Protein AF-A0A2V5S6I4-F1 (afdb_monomer_lite)

Sequence (441 aa):
MERWIVMGMSIIIAPHLPMKRIGSILFIGFFFLATTQFGAQQDDPSEIFLKAYMTAQQGEKFEHENQFKTALAKYRSAGNLIEELRKSHPDWQPAIVDYRGRKISEGILRIQDKISTQSDLASGASRSPEAVPAPSQGGGQSEAGVEPPRASETTPRASGESIKATTKKLRDNLDQLQAALEKSQSDLETARKEKELVNTRLQQSNSKLEKAQSEVEKSKKAEHEVSNRLAQAQESLKALQSSRDSSTKEQEQLRAEVARLKDAVAAADEARLTAEKQKDETNAKFAEANKQIATLAQERDQARDQLKGMKETEQRVQALLAESSDLKQKLASAEESVRKLSEDKPKNTEEFANAKQQVAQLQQQLIETQKQNQYFEARVAELSVQLDDTSAQVQSAKLTGANAEETTRLAKENELLRNIVVRERKEEARRYQAKNLMLAE

Foldseek 3Di:
DDDDDDDDDDDDDDDDDDDDDDDDDDDDDDDDDDDDDDDDPDDDLVVLLVQLVVLQVVLVVCVVVVVLVSSLVSLVVSLVSLVVSCVVPVPPPVVVSVVSNVVSVVSNVVSVVSVVVVVVVVVVVPPDDDDDDDDDDDDDDDDDDDDDDDDDDDDPPDDVVNVVVVVVVLVVVVVVLVVVLVVLVVVLVVLVVVLVVLVVVLVVLVVLLVVLVVQLVVLVVVLVVLVVVLVVLVVVLVVVVVPPPPPPVVNVVSVVVNVVSVVVNVVSVVSNVVSVVSNVVSVVVNVVSVVVSVVSVVVSVVSVVVNVVSVVVVVVSVVVVVVVVVVVVVVVVVVVVVVVVVVCVVVVVVVVVVVVVVVVVVVVVVVVVVVVVVVVVVVVVVVVVVVVVVVVVVVPPQPDDPDDVVSVVVVVVVVVVVVVVVVVVVVVVVVVVVVVVVVVD

pLDDT: mean 74.67, std 19.43, range [26.67, 96.56]

Secondary structure (DSSP, 8-state):
--------------------------------------------HHHHHHHHHHHHHHHHHHHHTT-HHHHHHHHHHHHHHHHHHHHH-TTS-HHHHHHHHHHHHHHHHHHHHHHHHHHHHHHHTT---------------------------------HHHHHHHHHHHHHHHHHHHHHHHHHHHHHHHHHHHHHHHHHHHHHHHHHHHHHHHHHHHHHHHHHHHHHHHHHHHHHHHHHHHSTTS-HHHHHHHHHHHHHHHHHHHHHHHHHHHHHHHHHHHHHHHHHHHHHHHHHHHHHHHHHHHHHHHHHHHHHHHHHHHHHHHHHHHHHHHHHHHHHHHHHHHHHHHHHHHHHHHHHHHHHHHHHHHHHHHHHHHHHHHHHHHHHHHHHHHHH-----SSHHHHHHHHHHHHHHHHHHHHHHHHHHHHHHHHHHTT--

Structure (mmCIF, N/CA/C/O backbone):
data_AF-A0A2V5S6I4-F1
#
_entry.id   AF-A0A2V5S6I4-F1
#
loop_
_atom_site.group_PDB
_atom_site.id
_atom_site.type_symbol
_atom_site.label_atom_id
_atom_site.label_alt_id
_atom_site.label_comp_id
_atom_site.label_asym_id
_atom_site.label_entity_id
_atom_site.label_seq_id
_atom_site.pdbx_PDB_ins_code
_atom_site.Cartn_x
_atom_site.Cartn_y
_atom_site.Cartn_z
_atom_site.occupancy
_atom_site.B_iso_or_equiv
_atom_site.auth_seq_id
_atom_site.auth_comp_id
_atom_site.auth_asym_id
_atom_site.auth_atom_id
_atom_site.pdbx_PDB_model_num
ATOM 1 N N . MET A 1 1 ? -9.635 27.274 -74.029 1.00 41.22 1 MET A N 1
ATOM 2 C CA . MET A 1 1 ? -10.411 26.025 -73.878 1.00 41.22 1 MET A CA 1
ATOM 3 C C . MET A 1 1 ? -10.716 25.890 -72.390 1.00 41.22 1 MET A C 1
ATOM 5 O O . MET A 1 1 ? -9.875 25.397 -71.661 1.00 41.22 1 MET A O 1
ATOM 9 N N . GLU A 1 2 ? -11.633 26.663 -71.811 1.00 36.28 2 GLU A N 1
ATOM 10 C CA . GLU A 1 2 ? -13.108 26.581 -71.868 1.00 36.28 2 GLU A CA 1
ATOM 11 C C . GLU A 1 2 ? -13.721 25.225 -71.489 1.00 36.28 2 GLU A C 1
ATOM 13 O O . GLU A 1 2 ? -13.263 24.187 -71.960 1.00 36.28 2 GLU A O 1
ATOM 18 N N . ARG A 1 3 ? -14.838 25.335 -70.739 1.00 35.06 3 ARG A N 1
ATOM 19 C CA . ARG A 1 3 ? -15.748 24.323 -70.154 1.00 35.06 3 ARG A CA 1
ATOM 20 C C . ARG A 1 3 ? -15.321 23.844 -68.758 1.00 35.06 3 ARG A C 1
ATOM 22 O O . ARG A 1 3 ? -14.440 23.011 -68.643 1.00 35.06 3 ARG A O 1
ATOM 29 N N . TRP A 1 4 ? -15.785 24.412 -67.633 1.00 29.78 4 TRP A N 1
ATOM 30 C CA . TRP A 1 4 ? -17.165 24.676 -67.161 1.00 29.78 4 TRP A CA 1
ATOM 31 C C . TRP A 1 4 ? -18.094 23.470 -67.332 1.00 29.78 4 TRP A C 1
ATOM 33 O O . TRP A 1 4 ? -18.481 23.173 -68.455 1.00 29.78 4 TRP A O 1
ATOM 43 N N . ILE A 1 5 ? -18.484 22.846 -66.213 1.00 37.50 5 ILE A N 1
ATOM 44 C CA . ILE A 1 5 ? -19.883 22.722 -65.774 1.00 37.50 5 ILE A CA 1
ATOM 45 C C . ILE A 1 5 ? -19.892 22.765 -64.240 1.00 37.50 5 ILE A C 1
ATOM 47 O O . ILE A 1 5 ? -19.045 22.199 -63.554 1.00 37.50 5 ILE A O 1
ATOM 51 N N . VAL A 1 6 ? -20.851 23.540 -63.766 1.00 34.12 6 VAL A N 1
ATOM 52 C CA . VAL A 1 6 ? -21.122 24.050 -62.429 1.00 34.12 6 VAL A CA 1
ATOM 53 C C . VAL A 1 6 ? -22.522 23.552 -62.037 1.00 34.12 6 VAL A C 1
ATOM 55 O O . VAL A 1 6 ? -23.319 23.242 -62.920 1.00 34.12 6 VAL A O 1
ATOM 58 N N . MET A 1 7 ? -22.814 23.607 -60.729 1.00 34.66 7 MET A N 1
ATOM 59 C CA . MET A 1 7 ? -24.137 23.567 -60.072 1.00 34.66 7 MET A CA 1
ATOM 60 C C . MET A 1 7 ? -24.744 22.171 -59.826 1.00 34.66 7 MET A C 1
ATOM 62 O O . MET A 1 7 ? -24.672 21.288 -60.663 1.00 34.66 7 MET A O 1
ATOM 66 N N . GLY A 1 8 ? -25.346 21.900 -58.662 1.00 33.97 8 GLY A N 1
ATOM 67 C CA . GLY A 1 8 ? -26.221 22.809 -57.916 1.00 33.97 8 GLY A CA 1
ATOM 68 C C . GLY A 1 8 ? -25.975 22.969 -56.411 1.00 33.97 8 GLY A C 1
ATOM 69 O O . GLY A 1 8 ? -25.655 22.033 -55.686 1.00 33.97 8 GLY A O 1
ATOM 70 N N . MET A 1 9 ? -26.183 24.220 -55.995 1.00 32.38 9 MET A N 1
ATOM 71 C CA . MET A 1 9 ? -26.354 24.749 -54.641 1.00 32.38 9 MET A CA 1
ATOM 72 C C . MET A 1 9 ? -27.680 24.312 -54.003 1.00 32.38 9 MET A C 1
ATOM 74 O O . MET A 1 9 ? -28.685 24.194 -54.700 1.00 32.38 9 MET A O 1
ATOM 78 N N . SER A 1 10 ? -27.712 24.263 -52.668 1.00 31.44 10 SER A N 1
ATOM 79 C CA . SER A 1 10 ? -28.612 25.067 -51.805 1.00 31.44 10 SER A CA 1
ATOM 80 C C . SER A 1 10 ? -28.170 24.876 -50.341 1.00 31.44 10 SER A C 1
ATOM 82 O O . SER A 1 10 ? -28.176 23.751 -49.861 1.00 31.44 10 SER A O 1
ATOM 84 N N . ILE A 1 11 ? -27.453 25.835 -49.727 1.00 33.09 11 ILE A N 1
ATOM 85 C CA . ILE A 1 11 ? -27.941 26.915 -48.824 1.00 33.09 11 ILE A CA 1
ATOM 86 C C . ILE A 1 11 ? -28.721 26.294 -47.632 1.00 33.09 11 ILE A C 1
ATOM 88 O O . ILE A 1 11 ? -29.662 25.547 -47.860 1.00 33.09 11 ILE A O 1
ATOM 92 N N . ILE A 1 12 ? -28.361 26.509 -46.351 1.00 33.22 12 ILE A N 1
ATOM 93 C CA . ILE A 1 12 ? -28.983 27.525 -45.464 1.00 33.22 12 ILE A CA 1
ATOM 94 C C . ILE A 1 12 ? -28.474 27.351 -43.996 1.00 33.22 12 ILE A C 1
ATOM 96 O O . ILE A 1 12 ? -28.603 26.276 -43.427 1.00 33.22 12 ILE A O 1
ATOM 100 N N . ILE A 1 13 ? -27.972 28.458 -43.410 1.00 32.03 13 ILE A N 1
ATOM 101 C CA . ILE A 1 13 ? -28.053 28.921 -41.993 1.00 32.03 13 ILE A CA 1
ATOM 102 C C . ILE A 1 13 ? -27.207 28.240 -40.885 1.00 32.03 13 ILE A C 1
ATOM 104 O O . ILE A 1 13 ? -27.438 27.107 -40.486 1.00 32.03 13 ILE A O 1
ATOM 108 N N . ALA A 1 14 ? -26.324 29.038 -40.262 1.00 39.69 14 ALA A N 1
ATOM 109 C CA . ALA A 1 14 ? -25.898 28.898 -38.859 1.00 39.69 14 ALA A CA 1
ATOM 110 C C . ALA A 1 14 ? -26.873 29.674 -37.949 1.00 39.69 14 ALA A C 1
ATOM 112 O O . ALA A 1 14 ? -27.393 30.700 -38.396 1.00 39.69 14 ALA A O 1
ATOM 113 N N . PRO A 1 15 ? -27.106 29.270 -36.682 1.00 44.16 15 PRO A N 1
ATOM 114 C CA . PRO A 1 15 ? -26.370 29.943 -35.595 1.00 44.16 15 PRO A CA 1
ATOM 115 C C . PRO A 1 15 ? -26.113 29.076 -34.330 1.00 44.16 15 PRO A C 1
ATOM 117 O O . PRO A 1 15 ? -26.504 27.917 -34.265 1.00 44.16 15 PRO A O 1
ATOM 120 N N . HIS A 1 16 ? -25.507 29.713 -33.316 1.00 33.91 16 HIS A N 1
ATOM 121 C CA . HIS A 1 16 ? -25.653 29.600 -31.842 1.00 33.91 16 HIS A CA 1
ATOM 122 C C . HIS A 1 16 ? -25.269 28.334 -31.015 1.00 33.91 16 HIS A C 1
ATOM 124 O O . HIS A 1 16 ? -25.909 27.292 -31.062 1.00 33.91 16 HIS A O 1
ATOM 130 N N . LEU A 1 17 ? -24.263 28.538 -30.136 1.00 38.94 17 LEU A N 1
ATOM 131 C CA . LEU A 1 17 ? -23.974 27.907 -28.817 1.00 38.94 17 LEU A CA 1
ATOM 132 C C . LEU A 1 17 ? -25.246 27.745 -27.928 1.00 38.94 17 LEU A C 1
ATOM 134 O O . LEU A 1 17 ? -26.154 28.543 -28.163 1.00 38.94 17 LEU A O 1
ATOM 138 N N . PRO A 1 18 ? -25.324 26.910 -26.836 1.00 43.28 18 PRO A N 1
ATOM 139 C CA . PRO A 1 18 ? -24.311 26.815 -25.751 1.00 43.28 18 PRO A CA 1
ATOM 140 C C . PRO A 1 18 ? -24.271 25.548 -24.810 1.00 43.28 18 PRO A C 1
ATOM 142 O O . PRO A 1 18 ? -25.176 24.733 -24.758 1.00 43.28 18 PRO A O 1
ATOM 145 N N . MET A 1 19 ? -23.230 25.502 -23.957 1.00 30.72 19 MET A N 1
ATOM 146 C CA . MET A 1 19 ? -23.178 25.142 -22.509 1.00 30.72 19 MET A CA 1
ATOM 147 C C . MET A 1 19 ? -23.593 23.782 -21.870 1.00 30.72 19 MET A C 1
ATOM 149 O O . MET A 1 19 ? -24.697 23.289 -22.037 1.00 30.72 19 MET A O 1
ATOM 153 N N . LYS A 1 20 ? -22.757 23.451 -20.852 1.00 33.50 20 LYS A N 1
ATOM 154 C CA . LYS A 1 20 ? -22.982 22.785 -19.531 1.00 33.50 20 LYS A CA 1
ATOM 155 C C . LYS A 1 20 ? -22.903 21.248 -19.495 1.00 33.50 20 LYS A C 1
ATOM 157 O O . LYS A 1 20 ? -23.652 20.567 -20.167 1.00 33.50 20 LYS A O 1
ATOM 162 N N . ARG A 1 21 ? -21.878 20.657 -18.853 1.00 37.47 21 ARG A N 1
ATOM 163 C CA . ARG A 1 21 ? -21.617 20.461 -17.396 1.00 37.47 21 ARG A CA 1
ATOM 164 C C . ARG A 1 21 ? -22.635 19.536 -16.701 1.00 37.47 21 ARG A C 1
ATOM 166 O O . ARG A 1 21 ? -23.821 19.824 -16.747 1.00 37.47 21 ARG A O 1
ATOM 173 N N . ILE A 1 22 ? -22.081 18.605 -15.899 1.00 40.28 22 ILE A N 1
ATOM 174 C CA . ILE A 1 22 ? -22.710 17.699 -14.902 1.00 40.28 22 ILE A CA 1
ATOM 175 C C . ILE A 1 22 ? -23.238 16.402 -15.555 1.00 40.28 22 ILE A C 1
ATOM 177 O O . ILE A 1 22 ? -23.857 16.468 -16.600 1.00 40.28 22 ILE A O 1
ATOM 181 N N . GLY A 1 23 ? -23.014 15.186 -15.056 1.00 32.66 23 GLY A N 1
ATOM 182 C CA . GLY A 1 23 ? -22.509 14.737 -13.766 1.00 32.66 23 GLY A CA 1
ATOM 183 C C . GLY A 1 23 ? -22.344 13.211 -13.736 1.00 32.66 23 GLY A C 1
ATOM 184 O O . GLY A 1 23 ? -22.503 12.520 -14.734 1.00 32.66 23 GLY A O 1
ATOM 185 N N . SER A 1 24 ? -21.959 12.744 -12.557 1.00 36.97 24 SER A N 1
ATOM 186 C CA . SER A 1 24 ? -21.521 11.401 -12.186 1.00 36.97 24 SER A CA 1
ATOM 187 C C . SER A 1 24 ? -22.667 10.369 -12.036 1.00 36.97 24 SER A C 1
ATOM 189 O O . SER A 1 24 ? -23.828 10.753 -11.927 1.00 36.97 24 SER A O 1
ATOM 191 N N . ILE A 1 25 ? -22.261 9.101 -11.843 1.00 44.16 25 ILE A N 1
ATOM 192 C CA . ILE A 1 25 ? -22.935 7.938 -11.204 1.00 44.16 25 ILE A CA 1
ATOM 193 C C . ILE A 1 25 ? -23.950 7.097 -12.028 1.00 44.16 25 ILE A C 1
ATOM 195 O O . ILE A 1 25 ? -25.022 7.582 -12.360 1.00 44.16 25 ILE A O 1
ATOM 199 N N . LEU A 1 26 ? -23.659 5.796 -12.250 1.00 36.72 26 LEU A N 1
ATOM 200 C CA . LEU A 1 26 ? -24.331 4.622 -11.622 1.00 36.72 26 LEU A CA 1
ATOM 201 C C . LEU A 1 26 ? -24.048 3.279 -12.336 1.00 36.72 26 LEU A C 1
ATOM 203 O O . LEU A 1 26 ? -24.306 3.105 -13.521 1.00 36.72 26 LEU A O 1
ATOM 207 N N . PHE A 1 27 ? -23.567 2.314 -11.542 1.00 41.34 27 PHE A N 1
ATOM 208 C CA . PHE A 1 27 ? -23.718 0.865 -11.729 1.00 41.34 27 PHE A CA 1
ATOM 209 C C . PHE A 1 27 ? -25.210 0.491 -11.837 1.00 41.34 27 PHE A C 1
ATOM 211 O O . PHE A 1 27 ? -25.986 1.022 -11.051 1.00 41.34 27 PHE A O 1
ATOM 218 N N . ILE A 1 28 ? -25.572 -0.457 -12.714 1.00 41.94 28 ILE A N 1
ATOM 219 C CA . ILE A 1 28 ? -26.516 -1.587 -12.506 1.00 41.94 28 ILE A CA 1
ATOM 220 C C . ILE A 1 28 ? -26.599 -2.396 -13.817 1.00 41.94 28 ILE A C 1
ATOM 222 O O . ILE A 1 28 ? -26.646 -1.832 -14.907 1.00 41.94 28 ILE A O 1
ATOM 226 N N . GLY A 1 29 ? -26.533 -3.725 -13.690 1.00 35.72 29 GLY A N 1
ATOM 227 C CA . GLY A 1 29 ? -26.306 -4.670 -14.782 1.00 35.72 29 GLY A CA 1
ATOM 228 C C . GLY A 1 29 ? -27.531 -5.113 -15.583 1.00 35.72 29 GLY A C 1
ATOM 229 O O . GLY A 1 29 ? -28.665 -4.719 -15.323 1.00 35.72 29 GLY A O 1
ATOM 230 N N . PHE A 1 30 ? -27.266 -5.997 -16.547 1.00 39.38 30 PHE A N 1
ATOM 231 C CA . PHE A 1 30 ? -28.283 -6.727 -17.292 1.00 39.38 30 PHE A CA 1
ATOM 232 C C . PHE A 1 30 ? -27.962 -8.227 -17.287 1.00 39.38 30 PHE A C 1
ATOM 234 O O . PHE A 1 30 ? -26.938 -8.668 -17.802 1.00 39.38 30 PHE A O 1
ATOM 241 N N . PHE A 1 31 ? -28.854 -8.983 -16.651 1.00 39.22 31 PHE A N 1
ATOM 242 C CA . PHE A 1 31 ? -28.984 -10.436 -16.701 1.00 39.22 31 PHE A CA 1
ATOM 243 C C . PHE A 1 31 ? -29.636 -10.818 -18.042 1.00 39.22 31 PHE A C 1
ATOM 245 O O . PHE A 1 31 ? -30.682 -10.265 -18.373 1.00 39.22 31 PHE A O 1
ATOM 252 N N . PHE A 1 32 ? -29.105 -11.804 -18.768 1.00 41.53 32 PHE A N 1
ATOM 253 C CA . PHE A 1 32 ? -29.897 -12.584 -19.728 1.00 41.53 32 PHE A CA 1
ATOM 254 C C . PHE A 1 32 ? -29.720 -14.075 -19.431 1.00 41.53 32 PHE A C 1
ATOM 256 O O . PHE A 1 32 ? -28.608 -14.565 -19.247 1.00 41.53 32 PHE A O 1
ATOM 263 N N . LEU A 1 33 ? -30.857 -14.760 -19.335 1.00 41.50 33 LEU A N 1
ATOM 264 C CA . LEU A 1 33 ? -31.034 -16.147 -18.926 1.00 41.50 33 LEU A CA 1
ATOM 265 C C . LEU A 1 33 ? -31.444 -16.971 -20.158 1.00 41.50 33 LEU A C 1
ATOM 267 O O . LEU A 1 33 ? -32.445 -16.634 -20.784 1.00 41.50 33 LEU A O 1
ATOM 271 N N . ALA A 1 34 ? -30.731 -18.057 -20.468 1.00 39.66 34 ALA A N 1
ATOM 272 C CA . ALA A 1 34 ? -31.278 -19.214 -21.186 1.00 39.66 34 ALA A CA 1
ATOM 273 C C . ALA A 1 34 ? -30.397 -20.454 -20.946 1.00 39.66 34 ALA A C 1
ATOM 275 O O . ALA A 1 34 ? -29.273 -20.554 -21.430 1.00 39.66 34 ALA A O 1
ATOM 276 N N . THR A 1 35 ? -30.917 -21.401 -20.171 1.00 44.16 35 THR A N 1
ATOM 277 C CA . THR A 1 35 ? -30.371 -22.747 -19.959 1.00 44.16 35 THR A CA 1
ATOM 278 C C . THR A 1 35 ? -30.936 -23.716 -20.998 1.00 44.16 35 THR A C 1
ATOM 280 O O . THR A 1 35 ? -32.156 -23.789 -21.087 1.00 44.16 35 THR A O 1
ATOM 283 N N . THR A 1 36 ? -30.079 -24.474 -21.703 1.00 38.06 36 THR A N 1
ATOM 284 C CA . THR A 1 36 ? -30.067 -25.962 -21.800 1.00 38.06 36 THR A CA 1
ATOM 285 C C . THR A 1 36 ? -29.145 -26.450 -22.929 1.00 38.06 36 THR A C 1
ATOM 287 O O . THR A 1 36 ? -29.468 -26.256 -24.092 1.00 38.06 36 THR A O 1
ATOM 290 N N . GLN A 1 37 ? -28.040 -27.124 -22.574 1.00 38.28 37 GLN A N 1
ATOM 291 C CA . GLN A 1 37 ? -27.605 -28.467 -23.025 1.00 38.28 37 GLN A CA 1
ATOM 292 C C . GLN A 1 37 ? -26.085 -28.641 -22.870 1.00 38.28 37 GLN A C 1
ATOM 294 O O . GLN A 1 37 ? -25.282 -27.904 -23.430 1.00 38.28 37 GLN A O 1
ATOM 299 N N . PHE A 1 38 ? -25.713 -29.645 -22.074 1.00 38.47 38 PHE A N 1
ATOM 300 C CA . PHE A 1 38 ? -24.358 -30.173 -21.935 1.00 38.47 38 PHE A CA 1
ATOM 301 C C . PHE A 1 38 ? -23.824 -30.666 -23.286 1.00 38.47 38 PHE A C 1
ATOM 303 O O . PHE A 1 38 ? -24.517 -31.417 -23.971 1.00 38.47 38 PHE A O 1
ATOM 310 N N . GLY A 1 39 ? -22.568 -30.331 -23.600 1.00 31.59 39 GLY A N 1
ATOM 311 C CA . GLY A 1 39 ? -21.798 -31.027 -24.635 1.00 31.59 39 GLY A CA 1
ATOM 312 C C . GLY A 1 39 ? -20.946 -30.154 -25.552 1.00 31.59 39 GLY A C 1
ATOM 313 O O . GLY A 1 39 ? -21.133 -30.222 -26.757 1.00 31.59 39 GLY A O 1
ATOM 314 N N . ALA A 1 40 ? -20.026 -29.364 -24.995 1.00 35.06 40 ALA A N 1
ATOM 315 C CA . ALA A 1 40 ? -18.691 -29.057 -25.533 1.00 35.06 40 ALA A CA 1
ATOM 316 C C . ALA A 1 40 ? -18.117 -27.920 -24.683 1.00 35.06 40 ALA A C 1
ATOM 318 O O . ALA A 1 40 ? -18.615 -26.799 -24.720 1.00 35.06 40 ALA A O 1
ATOM 319 N N . GLN A 1 41 ? -17.096 -28.213 -23.881 1.00 42.62 41 GLN A N 1
ATOM 320 C CA . GLN A 1 41 ? -16.309 -27.196 -23.194 1.00 42.62 41 GLN A CA 1
ATOM 321 C C . GLN A 1 41 ? -15.489 -26.464 -24.264 1.00 42.62 41 GLN A C 1
ATOM 323 O O . GLN A 1 41 ? -14.366 -26.852 -24.560 1.00 42.62 41 GLN A O 1
ATOM 328 N N . GLN A 1 42 ? -16.115 -25.501 -24.943 1.00 42.44 42 GLN A N 1
ATOM 329 C CA . GLN A 1 42 ? -15.426 -24.577 -25.831 1.00 42.44 42 GLN A CA 1
ATOM 330 C C . GLN A 1 42 ? -14.923 -23.417 -24.986 1.00 42.44 42 GLN A C 1
ATOM 332 O O . GLN A 1 42 ? -15.702 -22.618 -24.472 1.00 42.44 42 GLN A O 1
ATOM 337 N N . ASP A 1 43 ? -13.606 -23.430 -24.829 1.00 63.22 43 ASP A N 1
ATOM 338 C CA . ASP A 1 43 ? -12.749 -22.435 -24.215 1.00 63.22 43 ASP A CA 1
ATOM 339 C C . ASP A 1 43 ? -13.228 -20.998 -24.434 1.00 63.22 43 ASP A C 1
ATOM 341 O O . ASP A 1 43 ? -13.042 -20.418 -25.505 1.00 63.22 43 ASP A O 1
ATOM 345 N N . ASP A 1 44 ? -13.811 -20.395 -23.397 1.00 82.56 44 ASP A N 1
ATOM 346 C CA . ASP A 1 44 ? -13.883 -18.942 -23.338 1.00 82.56 44 ASP A CA 1
ATOM 347 C C . ASP A 1 44 ? -12.440 -18.422 -23.183 1.00 82.56 44 ASP A C 1
ATOM 349 O O . ASP A 1 44 ? -11.773 -18.751 -22.190 1.00 82.56 44 ASP A O 1
ATOM 353 N N . PRO A 1 45 ? -11.927 -17.603 -24.121 1.00 86.50 45 PRO A N 1
ATOM 354 C CA . PRO A 1 45 ? -10.589 -17.033 -24.009 1.00 86.50 45 PRO A CA 1
ATOM 355 C C . PRO A 1 45 ? -10.371 -16.283 -22.684 1.00 86.50 45 PRO A C 1
ATOM 357 O O . PRO A 1 45 ? -9.258 -16.261 -22.147 1.00 86.50 45 PRO A O 1
ATOM 360 N N . SER A 1 46 ? -11.442 -15.726 -22.111 1.00 83.62 46 SER A N 1
ATOM 361 C CA . SER A 1 46 ? -11.417 -15.053 -20.810 1.00 83.62 46 SER A CA 1
ATOM 362 C C . SER A 1 46 ? -11.149 -16.024 -19.655 1.00 83.62 46 SER A C 1
ATOM 364 O O . SER A 1 46 ? -10.405 -15.688 -18.728 1.00 83.62 46 SER A O 1
ATOM 366 N N . GLU A 1 47 ? -11.691 -17.243 -19.715 1.00 87.44 47 GLU A N 1
ATOM 367 C CA . GLU A 1 47 ? -11.446 -18.295 -18.724 1.00 87.44 47 GLU A CA 1
ATOM 368 C C . GLU A 1 47 ? -10.024 -18.857 -18.828 1.00 87.44 47 GLU A C 1
ATOM 370 O O . GLU A 1 47 ? -9.359 -19.022 -17.797 1.00 87.44 47 GLU A O 1
ATOM 375 N N . ILE A 1 48 ? -9.515 -19.082 -20.050 1.00 89.50 48 ILE A N 1
ATOM 376 C CA . ILE A 1 48 ? -8.113 -19.488 -20.258 1.00 89.50 48 ILE A CA 1
ATOM 377 C C . ILE A 1 48 ? -7.181 -18.425 -19.672 1.00 89.50 48 ILE A C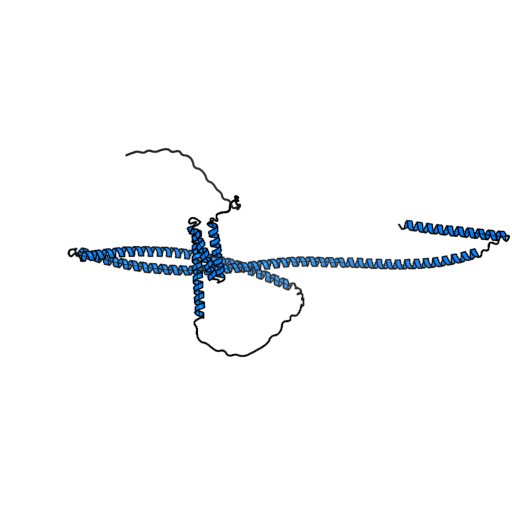 1
ATOM 379 O O . ILE A 1 48 ? -6.260 -18.750 -18.913 1.00 89.50 48 ILE A O 1
ATOM 383 N N . PHE A 1 49 ? -7.437 -17.149 -19.973 1.00 92.25 49 PHE A N 1
ATOM 384 C CA . PHE A 1 49 ? -6.641 -16.050 -19.442 1.00 92.25 49 PHE A CA 1
ATOM 385 C C . PHE A 1 49 ? -6.684 -15.992 -17.914 1.00 92.25 49 PHE A C 1
ATOM 387 O O . PHE A 1 49 ? -5.637 -15.877 -17.271 1.00 92.25 49 PHE A O 1
ATOM 394 N N . LEU A 1 50 ? -7.870 -16.109 -17.310 1.00 91.62 50 LEU A N 1
ATOM 395 C CA . LEU A 1 50 ? -8.021 -16.096 -15.856 1.00 91.62 50 LEU A CA 1
ATOM 396 C C . LEU A 1 50 ? -7.268 -17.263 -15.206 1.00 91.62 50 LEU A C 1
ATOM 398 O O . LEU A 1 50 ? -6.562 -17.076 -14.210 1.00 91.62 50 LEU A O 1
ATOM 402 N N . LYS A 1 51 ? -7.359 -18.461 -15.790 1.00 92.06 51 LYS A N 1
ATOM 403 C CA . LYS A 1 51 ? -6.626 -19.644 -15.330 1.00 92.06 51 LYS A CA 1
ATOM 404 C C . LYS A 1 51 ? -5.117 -19.439 -15.442 1.00 92.06 51 LYS A C 1
ATOM 406 O O . LYS A 1 51 ? -4.389 -19.760 -14.498 1.00 92.06 51 LYS A O 1
ATOM 411 N N . ALA A 1 52 ? -4.644 -18.861 -16.546 1.00 91.12 52 ALA A N 1
ATOM 412 C CA . ALA A 1 52 ? -3.239 -18.515 -16.731 1.00 91.12 52 ALA A CA 1
ATOM 413 C C . ALA A 1 52 ? -2.771 -17.497 -15.683 1.00 91.12 52 ALA A C 1
ATOM 415 O O . ALA A 1 52 ? -1.729 -17.678 -15.051 1.00 91.12 52 ALA A O 1
ATOM 416 N N . TYR A 1 53 ? -3.579 -16.464 -15.437 1.00 91.75 53 TYR A N 1
ATOM 417 C CA . TYR A 1 53 ? -3.312 -15.432 -14.445 1.00 91.75 53 TYR A CA 1
ATOM 418 C C . TYR A 1 53 ? -3.204 -16.012 -13.031 1.00 91.75 53 TYR A C 1
ATOM 420 O O . TYR A 1 53 ? -2.194 -15.792 -12.361 1.00 91.75 53 TYR A O 1
ATOM 428 N N . MET A 1 54 ? -4.191 -16.800 -12.596 1.00 93.56 54 MET A N 1
ATOM 429 C CA . MET A 1 54 ? -4.192 -17.432 -11.272 1.00 93.56 54 MET A CA 1
ATOM 430 C C . MET A 1 54 ? -3.038 -18.421 -11.111 1.00 93.56 54 MET A C 1
ATOM 432 O O . MET A 1 54 ? -2.417 -18.496 -10.050 1.00 93.56 54 MET A O 1
ATOM 436 N N . THR A 1 55 ? -2.702 -19.152 -12.173 1.00 90.00 55 THR A N 1
ATOM 437 C CA . THR A 1 55 ? -1.573 -20.088 -12.163 1.00 90.00 55 THR A CA 1
ATOM 438 C C . THR A 1 55 ? -0.235 -19.352 -12.054 1.00 90.00 55 THR A C 1
ATOM 440 O O . THR A 1 55 ? 0.633 -19.781 -11.294 1.00 90.00 55 THR A O 1
ATOM 443 N N . ALA A 1 56 ? -0.085 -18.200 -12.717 1.00 91.25 56 ALA A N 1
ATOM 444 C CA . ALA A 1 56 ? 1.081 -17.332 -12.553 1.00 91.25 56 ALA A CA 1
ATOM 445 C C . ALA A 1 56 ? 1.174 -16.759 -11.128 1.00 91.25 56 ALA A C 1
ATOM 447 O O . ALA A 1 56 ? 2.247 -16.775 -10.534 1.00 91.25 56 ALA A O 1
ATOM 448 N N . GLN A 1 57 ? 0.047 -16.335 -10.543 1.00 95.25 57 GLN A N 1
ATOM 449 C CA . GLN A 1 57 ? -0.007 -15.847 -9.157 1.00 95.25 57 GLN A CA 1
ATOM 450 C C . GLN A 1 57 ? 0.366 -16.929 -8.134 1.00 95.25 57 GLN A C 1
ATOM 452 O O . GLN A 1 57 ? 1.060 -16.649 -7.159 1.00 95.25 57 GLN A O 1
ATOM 457 N N . GLN A 1 58 ? -0.026 -18.186 -8.364 1.00 93.00 58 GLN A N 1
ATOM 458 C CA . GLN A 1 58 ? 0.462 -19.305 -7.550 1.00 93.00 58 GLN A CA 1
ATOM 459 C C . GLN A 1 58 ? 1.981 -19.478 -7.685 1.00 93.00 58 GLN A C 1
ATOM 461 O O . GLN A 1 58 ? 2.645 -19.749 -6.690 1.00 93.00 58 GLN A O 1
ATOM 466 N N . GLY A 1 59 ? 2.533 -19.306 -8.892 1.00 92.00 59 GLY A N 1
ATOM 467 C CA . GLY A 1 59 ? 3.980 -19.313 -9.123 1.00 92.00 59 GLY A CA 1
ATOM 468 C C . GLY A 1 59 ? 4.712 -18.242 -8.314 1.00 92.00 59 GLY A C 1
ATOM 469 O O . GLY A 1 59 ? 5.668 -18.569 -7.615 1.00 92.00 59 GLY A O 1
ATOM 470 N N . GLU A 1 60 ? 4.207 -17.005 -8.329 1.00 92.25 60 GLU A N 1
ATOM 471 C CA . GLU A 1 60 ? 4.714 -15.894 -7.506 1.00 92.25 60 GLU A CA 1
ATOM 472 C C . GLU A 1 60 ? 4.649 -16.227 -6.006 1.00 92.25 60 GLU A C 1
ATOM 474 O O . GLU A 1 60 ? 5.610 -16.012 -5.271 1.00 92.25 60 GLU A O 1
ATOM 479 N N . LYS A 1 61 ? 3.555 -16.837 -5.534 1.00 95.00 61 LYS A N 1
ATOM 480 C CA . LYS A 1 61 ? 3.443 -17.267 -4.132 1.00 95.00 61 LYS A CA 1
ATOM 481 C C . LYS A 1 61 ? 4.527 -18.285 -3.750 1.00 95.00 61 LYS A C 1
ATOM 483 O O . LYS A 1 61 ? 5.208 -18.105 -2.744 1.00 95.00 61 LYS A O 1
ATOM 488 N N . PHE A 1 62 ? 4.724 -19.324 -4.562 1.00 92.19 62 PHE A N 1
ATOM 489 C CA . PHE A 1 62 ? 5.757 -20.336 -4.302 1.00 92.19 62 PHE A CA 1
ATOM 490 C C . PHE A 1 62 ? 7.183 -19.781 -4.436 1.00 92.19 62 PHE A C 1
ATOM 492 O O . PHE A 1 62 ? 8.098 -20.287 -3.786 1.00 92.19 62 PHE A O 1
ATOM 499 N N . GLU A 1 63 ? 7.383 -18.735 -5.244 1.00 91.81 63 GLU A N 1
ATOM 500 C CA . GLU A 1 63 ? 8.642 -17.985 -5.305 1.00 91.81 63 GLU A CA 1
ATOM 501 C C . GLU A 1 63 ? 8.962 -17.324 -3.960 1.00 91.81 63 GLU A C 1
ATOM 503 O O . GLU A 1 63 ? 10.086 -17.452 -3.475 1.00 91.81 63 GLU A O 1
ATOM 508 N N . HIS A 1 64 ? 7.975 -16.676 -3.332 1.00 92.38 64 HIS A N 1
ATOM 509 C CA . HIS A 1 64 ? 8.127 -16.061 -2.008 1.00 92.38 64 HIS A CA 1
ATOM 510 C C . HIS A 1 64 ? 8.366 -17.086 -0.891 1.00 92.38 64 HIS A C 1
ATOM 512 O O . HIS A 1 64 ? 9.080 -16.800 0.067 1.00 92.38 64 HIS A O 1
ATOM 518 N N . GLU A 1 65 ? 7.825 -18.295 -1.033 1.00 92.31 65 GLU A N 1
ATOM 519 C CA . GLU A 1 65 ? 8.039 -19.412 -0.104 1.00 92.31 65 GLU A CA 1
ATOM 520 C C . GLU A 1 65 ? 9.383 -20.148 -0.334 1.00 92.31 65 GLU A C 1
ATOM 522 O O . GLU A 1 65 ? 9.637 -21.178 0.288 1.00 92.31 65 GLU A O 1
ATOM 527 N N . ASN A 1 66 ? 10.259 -19.643 -1.217 1.00 91.12 66 ASN A N 1
ATOM 528 C CA . ASN A 1 66 ? 11.529 -20.264 -1.637 1.00 91.12 66 ASN A CA 1
ATOM 529 C C . ASN A 1 66 ? 11.379 -21.670 -2.259 1.00 91.12 66 ASN A C 1
ATOM 531 O O . ASN A 1 66 ? 12.345 -22.427 -2.380 1.00 91.12 66 ASN A O 1
ATOM 535 N N . GLN A 1 67 ? 10.177 -22.028 -2.715 1.00 93.38 67 GLN A N 1
ATOM 536 C CA . GLN A 1 67 ? 9.895 -23.293 -3.391 1.00 93.38 67 GLN A CA 1
ATOM 537 C C . GLN A 1 67 ? 10.100 -23.153 -4.905 1.00 93.38 67 GLN A C 1
ATOM 539 O O . GLN A 1 67 ? 9.179 -23.333 -5.707 1.00 93.38 67 GLN A O 1
ATOM 544 N N . PHE A 1 68 ? 11.328 -22.836 -5.321 1.00 93.62 68 PHE A N 1
ATOM 545 C CA . PHE A 1 68 ? 11.613 -22.421 -6.699 1.00 93.62 68 PHE A CA 1
ATOM 546 C C . PHE A 1 68 ? 11.268 -23.477 -7.762 1.00 93.62 68 PHE A C 1
ATOM 548 O O . PHE A 1 68 ? 10.793 -23.129 -8.840 1.00 93.62 68 PHE A O 1
ATOM 555 N N . LYS A 1 69 ? 11.416 -24.776 -7.466 1.00 93.44 69 LYS A N 1
ATOM 556 C CA . LYS A 1 69 ? 11.012 -25.854 -8.394 1.00 93.44 69 LYS A CA 1
ATOM 557 C C . LYS A 1 69 ? 9.498 -25.862 -8.643 1.00 93.44 69 LYS A C 1
ATOM 559 O O . LYS A 1 69 ? 9.061 -25.986 -9.787 1.00 93.44 69 LYS A O 1
ATOM 564 N N . THR A 1 70 ? 8.706 -25.686 -7.586 1.00 92.38 70 THR A N 1
ATOM 565 C CA . THR A 1 70 ? 7.239 -25.608 -7.657 1.00 92.38 70 THR A CA 1
ATOM 566 C C . THR A 1 70 ? 6.798 -24.326 -8.363 1.00 92.38 70 THR A C 1
ATOM 568 O O . THR A 1 70 ? 5.941 -24.375 -9.246 1.00 92.38 70 THR A O 1
ATOM 571 N N . ALA A 1 71 ? 7.437 -23.196 -8.044 1.00 94.38 71 ALA A N 1
ATOM 572 C CA . ALA A 1 71 ? 7.205 -21.916 -8.711 1.00 94.38 71 ALA A CA 1
ATOM 573 C C . ALA A 1 71 ? 7.454 -22.012 -10.224 1.00 94.38 71 ALA A C 1
ATOM 575 O O . ALA A 1 71 ? 6.607 -21.606 -11.021 1.00 94.38 71 ALA A O 1
ATOM 576 N N . LEU A 1 72 ? 8.566 -22.634 -10.634 1.00 95.25 72 LEU A N 1
ATOM 577 C CA . LEU A 1 72 ? 8.911 -22.833 -12.043 1.00 95.25 72 LEU A CA 1
ATOM 578 C C . LEU A 1 72 ? 7.849 -23.648 -12.788 1.00 95.25 72 LEU A C 1
ATOM 580 O O . LEU A 1 72 ? 7.472 -23.296 -13.905 1.00 95.25 72 LEU A O 1
ATOM 584 N N . ALA A 1 73 ? 7.351 -24.727 -12.175 1.00 96.12 73 ALA A N 1
ATOM 585 C CA . ALA A 1 73 ? 6.295 -25.547 -12.763 1.00 96.12 73 ALA A CA 1
ATOM 586 C C . ALA A 1 73 ? 5.003 -24.740 -12.977 1.00 96.12 73 ALA A C 1
ATOM 588 O O . ALA A 1 73 ? 4.380 -24.837 -14.037 1.00 96.12 73 ALA A O 1
ATOM 589 N N . LYS A 1 74 ? 4.634 -23.893 -12.008 1.00 95.81 74 LYS A N 1
ATOM 590 C CA . LYS A 1 74 ? 3.462 -23.013 -12.107 1.00 95.81 74 LYS A CA 1
ATOM 591 C C . LYS A 1 74 ? 3.634 -21.950 -13.189 1.00 95.81 74 LYS A C 1
ATOM 593 O O . LYS A 1 74 ? 2.753 -21.819 -14.033 1.00 95.81 74 LYS A O 1
ATOM 598 N N . TYR A 1 75 ? 4.777 -21.270 -13.259 1.00 95.56 75 TYR A N 1
ATOM 599 C CA . TYR A 1 75 ? 5.023 -20.306 -14.334 1.00 95.56 75 TYR A CA 1
ATOM 600 C C . TYR A 1 75 ? 5.028 -20.957 -15.724 1.00 95.56 75 TYR A C 1
ATOM 602 O O . TYR A 1 75 ? 4.426 -20.414 -16.646 1.00 95.56 75 TYR A O 1
ATOM 610 N N . ARG A 1 76 ? 5.621 -22.149 -15.887 1.00 96.56 76 ARG A N 1
ATOM 611 C CA . ARG A 1 76 ? 5.564 -22.892 -17.161 1.00 96.56 76 ARG A CA 1
ATOM 612 C C . ARG A 1 76 ? 4.133 -23.256 -17.550 1.00 96.56 76 ARG A C 1
ATOM 614 O O . ARG A 1 76 ? 3.748 -23.064 -18.698 1.00 96.56 76 ARG A O 1
ATOM 621 N N . SER A 1 77 ? 3.329 -23.721 -16.593 1.00 95.62 77 SER A N 1
ATOM 622 C CA . SER A 1 77 ? 1.914 -24.018 -16.834 1.00 95.62 77 SER A CA 1
ATOM 623 C C . SER A 1 77 ? 1.122 -22.770 -17.231 1.00 95.62 77 SER A C 1
ATOM 625 O O . SER A 1 77 ? 0.310 -22.846 -18.148 1.00 95.62 77 SER A O 1
ATOM 627 N N . ALA A 1 78 ? 1.366 -21.627 -16.585 1.00 94.25 78 ALA A N 1
ATOM 628 C CA . ALA A 1 78 ? 0.746 -20.360 -16.963 1.00 94.25 78 ALA A CA 1
ATOM 629 C C . ALA A 1 78 ? 1.179 -19.905 -18.366 1.00 94.25 78 ALA A C 1
ATOM 631 O O . ALA A 1 78 ? 0.360 -19.401 -19.129 1.00 94.25 78 ALA A O 1
ATOM 632 N N . GLY A 1 79 ? 2.451 -20.117 -18.717 1.00 92.50 79 GLY A N 1
ATOM 633 C CA . GLY A 1 79 ? 2.996 -19.800 -20.037 1.00 92.50 79 GLY A CA 1
ATOM 634 C C . GLY A 1 79 ? 2.317 -20.605 -21.138 1.00 92.50 79 GLY A C 1
ATOM 635 O O . GLY A 1 79 ? 1.911 -20.029 -22.141 1.00 92.50 79 GLY A O 1
ATOM 636 N N . ASN A 1 80 ? 2.100 -21.903 -20.908 1.00 94.44 80 ASN A N 1
ATOM 637 C CA . ASN A 1 80 ? 1.371 -22.760 -21.844 1.00 94.44 80 ASN A CA 1
ATOM 638 C C . ASN A 1 80 ? -0.063 -22.269 -22.080 1.00 94.44 80 ASN A C 1
ATOM 640 O O . ASN A 1 80 ? -0.495 -22.238 -23.224 1.00 94.44 80 ASN A O 1
ATOM 644 N N . LEU A 1 81 ? -0.768 -21.833 -21.030 1.00 93.06 81 LEU A N 1
ATOM 645 C CA . LEU A 1 81 ? -2.139 -21.319 -21.152 1.00 93.06 81 LEU A CA 1
ATOM 646 C C . LEU A 1 81 ? -2.201 -19.992 -21.928 1.00 93.06 81 LEU A C 1
ATOM 648 O O . LEU A 1 81 ? -3.111 -19.787 -22.722 1.00 93.06 81 LEU A O 1
ATOM 652 N N . ILE A 1 82 ? -1.225 -19.095 -21.740 1.00 93.06 82 ILE A N 1
ATOM 653 C CA . ILE A 1 82 ? -1.131 -17.861 -22.541 1.00 93.06 82 ILE A CA 1
ATOM 654 C C . ILE A 1 82 ? -0.763 -18.161 -23.999 1.00 93.06 82 ILE A C 1
ATOM 656 O O . ILE A 1 82 ? -1.253 -17.495 -24.907 1.00 93.06 82 ILE A O 1
ATOM 660 N N . GLU A 1 83 ? 0.093 -19.152 -24.237 1.00 94.00 83 GLU A N 1
ATOM 661 C CA . GLU A 1 83 ? 0.461 -19.571 -25.590 1.00 94.00 83 GLU A CA 1
ATOM 662 C C . GLU A 1 83 ? -0.717 -20.218 -26.324 1.00 94.00 83 GLU A C 1
ATOM 664 O O . GLU A 1 83 ? -0.941 -19.948 -27.501 1.00 94.00 83 GLU A O 1
ATOM 669 N N . GLU A 1 84 ? -1.478 -21.054 -25.620 1.00 93.00 84 GLU A N 1
ATOM 670 C CA . GLU A 1 84 ? -2.719 -21.648 -26.104 1.00 93.00 84 GLU A CA 1
ATOM 671 C C . GLU A 1 84 ? -3.722 -20.559 -26.470 1.00 93.00 84 GLU A C 1
ATOM 673 O O . GLU A 1 84 ? -4.167 -20.521 -27.611 1.00 93.00 84 GLU A O 1
ATOM 678 N N . LEU A 1 85 ? -3.944 -19.598 -25.570 1.00 92.50 85 LEU A N 1
ATOM 679 C CA . LEU A 1 85 ? -4.795 -18.437 -25.815 1.00 92.50 85 LEU A CA 1
ATOM 680 C C . LEU A 1 85 ? -4.364 -17.635 -27.052 1.00 92.50 85 LEU A C 1
ATOM 682 O O . LEU A 1 85 ? -5.209 -17.248 -27.853 1.00 92.50 85 LEU A O 1
ATOM 686 N N . ARG A 1 86 ? -3.054 -17.424 -27.254 1.00 92.25 86 ARG A N 1
ATOM 687 C CA . ARG A 1 86 ? -2.537 -16.725 -28.444 1.00 92.25 86 ARG A CA 1
ATOM 688 C C . ARG A 1 86 ? -2.802 -17.507 -29.736 1.00 92.25 86 ARG A C 1
ATOM 690 O O . ARG A 1 86 ? -2.990 -16.899 -30.786 1.00 92.25 86 ARG A O 1
ATOM 697 N N . LYS A 1 87 ? -2.797 -18.841 -29.674 1.00 92.25 87 LYS A N 1
ATOM 698 C CA . LYS A 1 87 ? -3.002 -19.723 -30.833 1.00 92.25 87 LYS A CA 1
ATOM 699 C C . LYS A 1 87 ? -4.476 -19.930 -31.167 1.00 92.25 87 LYS A C 1
ATOM 701 O O . LYS A 1 87 ? -4.821 -19.910 -32.344 1.00 92.25 87 LYS A O 1
ATOM 706 N N . SER A 1 88 ? -5.322 -20.153 -30.163 1.00 90.81 88 SER A N 1
ATOM 707 C CA . SER A 1 88 ? -6.755 -20.396 -30.351 1.00 90.81 88 SER A CA 1
ATOM 708 C C . SER A 1 88 ? -7.552 -19.102 -30.524 1.00 90.81 88 SER A C 1
ATOM 710 O O . SER A 1 88 ? -8.548 -19.102 -31.247 1.00 90.81 88 SER A O 1
ATOM 712 N N . HIS A 1 89 ? -7.101 -17.994 -29.922 1.00 90.88 89 HIS A N 1
ATOM 713 C CA . HIS A 1 89 ? -7.805 -16.707 -29.927 1.00 90.88 89 HIS A CA 1
ATOM 714 C C . HIS A 1 89 ? -6.855 -15.508 -30.152 1.00 90.88 89 HIS A C 1
ATOM 716 O O . HIS A 1 89 ? -6.710 -14.656 -29.273 1.00 90.88 89 HIS A O 1
ATOM 722 N N . PRO A 1 90 ? -6.226 -15.385 -31.337 1.00 89.06 90 PRO A N 1
ATOM 723 C CA . PRO A 1 90 ? -5.229 -14.342 -31.616 1.00 89.06 90 PRO A CA 1
ATOM 724 C C . PRO A 1 90 ? -5.773 -12.904 -31.529 1.00 89.06 90 PRO A C 1
ATOM 726 O O . PRO A 1 90 ? -5.036 -11.992 -31.157 1.00 89.06 90 PRO A O 1
ATOM 729 N N . ASP A 1 91 ? -7.060 -12.697 -31.823 1.00 87.50 91 ASP A N 1
ATOM 730 C CA . ASP A 1 91 ? -7.703 -11.374 -31.779 1.00 87.50 91 ASP A CA 1
ATOM 731 C C . ASP A 1 91 ? -8.182 -10.981 -30.369 1.00 87.50 91 ASP A C 1
ATOM 733 O O . ASP A 1 91 ? -8.618 -9.847 -30.135 1.00 87.50 91 ASP A O 1
ATOM 737 N N . TRP A 1 92 ? -8.113 -11.900 -29.400 1.00 88.44 92 TRP A N 1
ATOM 738 C CA . TRP A 1 92 ? -8.579 -11.649 -28.043 1.00 88.44 92 TRP A CA 1
ATOM 739 C C . TRP A 1 92 ? -7.532 -10.865 -27.250 1.00 88.44 92 TRP A C 1
ATOM 741 O O . TRP A 1 92 ? -6.500 -11.392 -26.846 1.00 88.44 92 TRP A O 1
ATOM 751 N N . GLN A 1 93 ? -7.811 -9.577 -27.030 1.00 89.62 93 GLN A N 1
ATOM 752 C CA . GLN A 1 93 ? -7.029 -8.667 -26.180 1.00 89.62 93 GLN A CA 1
ATOM 753 C C . GLN A 1 93 ? -5.494 -8.835 -26.303 1.00 89.62 93 GLN A C 1
ATOM 755 O O . GLN A 1 93 ? -4.808 -9.005 -25.287 1.00 89.62 93 GLN A O 1
ATOM 760 N N . PRO A 1 94 ? -4.917 -8.741 -27.517 1.00 90.38 94 PRO A N 1
ATOM 761 C CA . PRO A 1 94 ? -3.526 -9.122 -27.782 1.00 90.38 94 PRO A CA 1
ATOM 762 C C . PRO A 1 94 ? -2.519 -8.377 -26.896 1.00 90.38 94 PRO A C 1
ATOM 764 O O . PRO A 1 94 ? -1.580 -8.973 -26.377 1.00 90.38 94 PRO A O 1
ATOM 767 N N . ALA A 1 95 ? -2.766 -7.096 -26.602 1.00 84.25 95 ALA A N 1
ATOM 768 C CA . ALA A 1 95 ? -1.917 -6.305 -25.711 1.00 84.25 95 ALA A CA 1
ATOM 769 C C . ALA A 1 95 ? -1.817 -6.884 -24.284 1.00 84.25 95 ALA A C 1
ATOM 771 O O . ALA A 1 95 ? -0.750 -6.843 -23.666 1.00 84.25 95 ALA A O 1
ATOM 772 N N . ILE A 1 96 ? -2.917 -7.427 -23.753 1.00 85.25 96 ILE A N 1
ATOM 773 C CA . ILE A 1 96 ? -2.975 -8.009 -22.406 1.00 85.25 96 ILE A CA 1
ATOM 774 C C . ILE A 1 96 ? -2.311 -9.390 -22.400 1.00 85.25 96 ILE A C 1
ATOM 776 O O . ILE A 1 96 ? -1.523 -9.689 -21.497 1.00 85.25 96 ILE A O 1
ATOM 780 N N . VAL A 1 97 ? -2.581 -10.203 -23.424 1.00 91.56 97 VAL A N 1
ATOM 781 C CA . VAL A 1 97 ? -1.977 -11.532 -23.608 1.00 91.56 97 VAL A CA 1
ATOM 782 C C . VAL A 1 97 ? -0.457 -11.421 -23.757 1.00 91.56 97 VAL A C 1
ATOM 784 O O . VAL A 1 97 ? 0.280 -12.134 -23.075 1.00 91.56 97 VAL A O 1
ATOM 787 N N . ASP A 1 98 ? 0.033 -10.473 -24.557 1.00 89.50 98 ASP A N 1
ATOM 788 C CA . ASP A 1 98 ? 1.466 -10.242 -24.757 1.00 89.50 98 ASP A CA 1
ATOM 789 C C . ASP A 1 98 ? 2.153 -9.708 -23.505 1.00 89.50 98 ASP A C 1
ATOM 791 O O . ASP A 1 98 ? 3.226 -10.189 -23.128 1.00 89.50 98 ASP A O 1
ATOM 795 N N . TYR A 1 99 ? 1.527 -8.747 -22.817 1.00 90.50 99 TYR A N 1
ATOM 796 C CA . TYR A 1 99 ? 2.039 -8.260 -21.541 1.00 90.50 99 TYR A CA 1
ATOM 797 C C . TYR A 1 99 ? 2.157 -9.403 -20.528 1.00 90.50 99 TYR A C 1
ATOM 799 O O . TYR A 1 99 ? 3.202 -9.564 -19.888 1.00 90.50 99 TYR A O 1
ATOM 807 N N . ARG A 1 100 ? 1.109 -10.227 -20.390 1.00 90.69 100 ARG A N 1
ATOM 808 C CA . ARG A 1 100 ? 1.107 -11.301 -19.396 1.00 90.69 100 ARG A CA 1
ATOM 809 C C . ARG A 1 100 ? 2.040 -12.445 -19.780 1.00 90.69 100 ARG A C 1
ATOM 811 O O . ARG A 1 100 ? 2.744 -12.948 -18.907 1.00 90.69 100 ARG A O 1
ATOM 818 N N . GLY A 1 101 ? 2.125 -12.787 -21.063 1.00 89.75 101 GLY A N 1
ATOM 819 C CA . GLY A 1 101 ? 3.091 -13.753 -21.588 1.00 89.75 101 GLY A CA 1
ATOM 820 C C . GLY A 1 101 ? 4.534 -13.325 -21.332 1.00 89.75 101 GLY A C 1
ATOM 821 O O . GLY A 1 101 ? 5.342 -14.126 -20.851 1.00 89.75 101 GLY A O 1
ATOM 822 N N . ARG A 1 102 ? 4.849 -12.040 -21.544 1.00 94.25 102 ARG A N 1
ATOM 823 C CA . ARG A 1 102 ? 6.159 -11.474 -21.194 1.00 94.25 102 ARG A CA 1
ATOM 824 C C . ARG A 1 102 ? 6.423 -11.567 -19.694 1.00 94.25 102 ARG A C 1
ATOM 826 O O . ARG A 1 102 ? 7.479 -12.051 -19.300 1.00 94.25 102 ARG A O 1
ATOM 833 N N . LYS A 1 103 ? 5.451 -11.194 -18.854 1.00 93.06 103 LYS A N 1
ATOM 834 C CA . LYS A 1 103 ? 5.580 -11.288 -17.390 1.00 93.06 103 LYS A CA 1
ATOM 835 C C . LYS A 1 103 ? 5.818 -12.703 -16.882 1.00 93.06 103 LYS A C 1
ATOM 837 O O . LYS A 1 103 ? 6.659 -12.896 -16.008 1.00 93.06 103 LYS A O 1
ATOM 842 N N . ILE A 1 104 ? 5.120 -13.686 -17.435 1.00 92.06 104 ILE A N 1
ATOM 843 C CA . ILE A 1 104 ? 5.335 -15.090 -17.083 1.00 92.06 104 ILE A CA 1
ATOM 844 C C . ILE A 1 104 ? 6.732 -15.544 -17.524 1.00 92.06 104 ILE A C 1
ATOM 846 O O . ILE A 1 104 ? 7.430 -16.184 -16.743 1.00 92.06 104 ILE A O 1
ATOM 850 N N . SER A 1 105 ? 7.175 -15.159 -18.723 1.00 93.38 105 SER A N 1
ATOM 851 C CA . SER A 1 105 ? 8.514 -15.488 -19.235 1.00 93.38 105 SER A CA 1
ATOM 852 C C . SER A 1 105 ? 9.632 -14.876 -18.379 1.00 93.38 105 SER A C 1
ATOM 854 O O . SER A 1 105 ? 10.593 -15.562 -18.035 1.00 93.38 105 SER A O 1
ATOM 856 N N . GLU A 1 106 ? 9.476 -13.615 -17.957 1.00 94.12 106 GLU A N 1
ATOM 857 C CA . GLU A 1 106 ? 10.366 -12.958 -16.986 1.00 94.12 106 GLU A CA 1
ATOM 858 C C . GLU A 1 106 ? 10.411 -13.725 -15.653 1.00 94.12 106 GLU A C 1
ATOM 860 O O . GLU A 1 106 ? 11.484 -13.901 -15.075 1.00 94.12 106 GLU A O 1
ATOM 865 N N . GLY A 1 107 ? 9.257 -14.202 -15.169 1.00 91.56 107 GLY A N 1
ATOM 866 C CA . GLY A 1 107 ? 9.162 -15.042 -13.972 1.00 91.56 107 GLY A CA 1
ATOM 867 C C . GLY A 1 107 ? 9.929 -16.359 -14.115 1.00 91.56 107 GLY A C 1
ATOM 868 O O . GLY A 1 107 ? 10.719 -16.706 -13.240 1.00 91.56 107 GLY A O 1
ATOM 869 N N . ILE A 1 108 ? 9.778 -17.059 -15.246 1.00 93.94 108 ILE A N 1
ATOM 870 C CA . ILE A 1 108 ? 10.505 -18.307 -15.540 1.00 93.94 108 ILE A CA 1
ATOM 871 C C . ILE A 1 108 ? 12.020 -18.090 -15.464 1.00 93.94 108 ILE A C 1
ATOM 873 O O . ILE A 1 108 ? 12.701 -18.851 -14.776 1.00 93.94 108 ILE A O 1
ATOM 877 N N . LEU A 1 109 ? 12.540 -17.054 -16.133 1.00 95.50 109 LEU A N 1
ATOM 878 C CA . LEU A 1 109 ? 13.978 -16.760 -16.155 1.00 95.50 109 LEU A CA 1
ATOM 879 C C . LEU A 1 109 ? 14.513 -16.439 -14.758 1.00 95.50 109 LEU A C 1
ATOM 881 O O . LEU A 1 109 ? 15.531 -16.987 -14.343 1.00 95.50 109 LEU A O 1
ATOM 885 N N . ARG A 1 110 ? 13.790 -15.610 -14.001 1.00 94.56 110 ARG A N 1
ATOM 886 C CA . ARG A 1 110 ? 14.174 -15.224 -12.638 1.00 94.56 110 ARG A CA 1
ATOM 887 C C . ARG A 1 110 ? 14.227 -16.419 -11.688 1.00 94.56 110 ARG A C 1
ATOM 889 O O . ARG A 1 110 ? 15.132 -16.523 -10.865 1.00 94.56 110 ARG A O 1
ATOM 896 N N . ILE A 1 111 ? 13.260 -17.328 -11.791 1.00 95.00 111 ILE A N 1
ATOM 897 C CA . ILE A 1 111 ? 13.243 -18.553 -10.989 1.00 95.00 111 ILE A CA 1
ATOM 898 C C . ILE A 1 111 ? 14.367 -19.497 -11.402 1.00 95.00 111 ILE A C 1
ATOM 900 O O . ILE A 1 111 ? 14.991 -20.110 -10.542 1.00 95.00 111 ILE A O 1
ATOM 904 N N . GLN A 1 112 ? 14.634 -19.620 -12.700 1.00 94.69 112 GLN A N 1
ATOM 905 C CA . GLN A 1 112 ? 15.704 -20.475 -13.198 1.00 94.69 112 GLN A CA 1
ATOM 906 C C . GLN A 1 112 ? 17.077 -20.000 -12.702 1.00 94.69 112 GLN A C 1
ATOM 908 O O . GLN A 1 112 ? 17.856 -20.821 -12.226 1.00 94.69 112 GLN A O 1
ATOM 913 N N . ASP A 1 113 ? 17.319 -18.689 -12.706 1.00 92.62 113 ASP A N 1
ATOM 914 C CA . ASP A 1 113 ? 18.514 -18.065 -12.128 1.00 92.62 113 ASP A CA 1
ATOM 915 C C . ASP A 1 113 ? 18.649 -18.328 -10.614 1.00 92.62 113 ASP A C 1
ATOM 917 O O . ASP A 1 113 ? 19.702 -18.757 -10.135 1.00 92.62 113 ASP A O 1
ATOM 921 N N . LYS A 1 114 ? 17.548 -18.191 -9.858 1.00 92.25 114 LYS A N 1
ATOM 922 C CA . LYS A 1 114 ? 17.504 -18.517 -8.419 1.00 92.25 114 LYS A CA 1
ATOM 923 C C . LYS A 1 114 ? 17.791 -19.997 -8.138 1.00 92.25 114 LYS A C 1
ATOM 925 O O . LYS A 1 114 ? 18.494 -20.302 -7.177 1.00 92.25 114 LYS A O 1
ATOM 930 N N . ILE A 1 115 ? 17.276 -20.915 -8.963 1.00 92.06 115 ILE A N 1
ATOM 931 C CA . ILE A 1 115 ? 17.556 -22.358 -8.842 1.00 92.06 115 ILE A CA 1
ATOM 932 C C . ILE A 1 115 ? 19.038 -22.641 -9.104 1.00 92.06 115 ILE A C 1
ATOM 934 O O . ILE A 1 115 ? 19.641 -23.392 -8.339 1.00 92.06 115 ILE A O 1
ATOM 938 N N . SER A 1 116 ? 19.625 -22.039 -10.144 1.00 88.81 116 SER A N 1
ATOM 939 C CA . SER A 1 116 ? 21.056 -22.177 -10.446 1.00 88.81 116 SER A CA 1
ATOM 940 C C . SER A 1 116 ? 21.915 -21.648 -9.298 1.00 88.81 116 SER A C 1
ATOM 942 O O . SER A 1 116 ? 22.752 -22.379 -8.778 1.00 88.81 116 SER A O 1
ATOM 944 N N . THR A 1 117 ? 21.612 -20.446 -8.800 1.00 87.69 117 THR A N 1
ATOM 945 C CA . THR A 1 117 ? 22.304 -19.841 -7.650 1.00 87.69 117 THR A CA 1
ATOM 946 C C . THR A 1 117 ? 22.216 -20.726 -6.401 1.00 87.69 117 THR A C 1
ATOM 948 O O . THR A 1 117 ? 23.210 -20.930 -5.707 1.00 87.69 117 THR A O 1
ATOM 951 N N . GLN A 1 118 ? 21.045 -21.310 -6.113 1.00 84.56 118 GLN A N 1
ATOM 952 C CA . GLN A 1 118 ? 20.887 -22.232 -4.984 1.00 84.56 118 GLN A CA 1
ATOM 953 C C . GLN A 1 118 ? 21.676 -23.539 -5.185 1.00 84.56 118 GLN A C 1
ATOM 955 O O . GLN A 1 118 ? 22.226 -24.075 -4.223 1.00 84.56 118 GLN A O 1
ATOM 960 N N . SER A 1 119 ? 21.748 -24.050 -6.417 1.00 81.88 119 SER A N 1
ATOM 961 C CA . SER A 1 119 ? 22.534 -25.240 -6.765 1.00 81.88 119 SER A CA 1
ATOM 962 C C . SER A 1 119 ? 24.041 -25.001 -6.628 1.00 81.88 119 SER A C 1
ATOM 964 O O . SER A 1 119 ? 24.755 -25.873 -6.128 1.00 81.88 119 SER A O 1
ATOM 966 N N . ASP A 1 120 ? 24.524 -23.819 -7.012 1.00 78.06 120 ASP A N 1
ATOM 967 C CA . ASP A 1 120 ? 25.932 -23.431 -6.886 1.00 78.06 120 ASP A CA 1
ATOM 968 C C . ASP A 1 120 ? 26.331 -23.235 -5.418 1.00 78.06 120 ASP A C 1
ATOM 970 O O . ASP A 1 120 ? 27.385 -23.712 -4.996 1.00 78.06 120 ASP A O 1
ATOM 974 N N . LEU A 1 121 ? 25.453 -22.639 -4.602 1.00 75.50 121 LEU A N 1
ATOM 975 C CA . LEU A 1 121 ? 25.649 -22.525 -3.151 1.00 75.50 121 LEU A CA 1
ATOM 976 C C . LEU A 1 121 ? 25.661 -23.895 -2.453 1.00 75.50 121 LEU A C 1
ATOM 978 O O . LEU A 1 121 ? 26.473 -24.123 -1.557 1.00 75.50 121 LEU A O 1
ATOM 982 N N . ALA A 1 122 ? 24.810 -24.832 -2.884 1.00 69.62 122 ALA A N 1
ATOM 983 C CA . ALA A 1 122 ? 24.816 -26.204 -2.371 1.00 69.62 122 ALA A CA 1
ATOM 984 C C . ALA A 1 122 ? 26.065 -26.995 -2.812 1.00 69.62 122 ALA A C 1
ATOM 986 O O . ALA A 1 122 ? 26.587 -27.809 -2.050 1.00 69.62 122 ALA A O 1
ATOM 987 N N . SER A 1 123 ? 26.581 -26.729 -4.015 1.00 62.03 123 SER A N 1
ATOM 988 C CA . SER A 1 123 ? 27.776 -27.392 -4.560 1.00 62.03 123 SER A CA 1
ATOM 989 C C . SER A 1 123 ? 29.080 -26.821 -3.986 1.00 62.03 123 SER A C 1
ATOM 991 O O . SER A 1 123 ? 30.040 -27.565 -3.779 1.00 62.03 123 SER A O 1
ATOM 993 N N . GLY A 1 124 ? 29.108 -25.525 -3.651 1.00 49.69 124 GLY A N 1
ATOM 994 C CA . GLY A 1 124 ? 30.222 -24.870 -2.958 1.00 49.69 124 GLY A CA 1
ATOM 995 C C . GLY A 1 124 ? 30.440 -25.381 -1.529 1.00 49.69 124 GLY A C 1
ATOM 996 O O . GLY A 1 124 ? 31.576 -25.431 -1.066 1.00 49.69 124 GLY A O 1
ATOM 997 N N . ALA A 1 125 ? 29.385 -25.858 -0.861 1.00 50.62 125 ALA A N 1
ATOM 998 C CA . ALA A 1 125 ? 29.476 -26.463 0.471 1.00 50.62 125 ALA A CA 1
ATOM 999 C C . ALA A 1 125 ? 30.095 -27.880 0.484 1.00 50.62 125 ALA A C 1
ATOM 1001 O O . ALA A 1 125 ? 30.426 -28.383 1.553 1.00 50.62 125 ALA A O 1
ATOM 1002 N N . SER A 1 126 ? 30.287 -28.525 -0.678 1.00 44.88 126 SER A N 1
ATOM 1003 C CA . SER A 1 126 ? 30.848 -29.889 -0.780 1.00 44.88 126 SER A CA 1
ATOM 1004 C C . SER A 1 126 ? 32.317 -29.941 -1.222 1.00 44.88 126 SER A C 1
ATOM 1006 O O . SER A 1 126 ? 32.836 -31.025 -1.489 1.00 44.88 126 SER A O 1
ATOM 1008 N N . ARG A 1 127 ? 33.023 -28.802 -1.304 1.00 41.03 127 ARG A N 1
ATOM 1009 C CA . ARG A 1 127 ? 34.452 -28.773 -1.659 1.00 41.03 127 ARG A CA 1
ATOM 1010 C C . ARG A 1 127 ? 35.301 -28.136 -0.555 1.00 41.03 127 ARG A C 1
ATOM 1012 O O . ARG A 1 127 ? 35.837 -27.049 -0.719 1.00 41.03 127 ARG A O 1
ATOM 1019 N N . SER A 1 128 ? 35.459 -28.870 0.546 1.00 30.12 128 SER A N 1
ATOM 1020 C CA . SER A 1 128 ? 36.636 -28.789 1.421 1.00 30.12 128 SER A CA 1
ATOM 1021 C C . SER A 1 128 ? 36.919 -30.179 2.008 1.00 30.12 128 SER A C 1
ATOM 1023 O O . SER A 1 128 ? 36.004 -30.762 2.592 1.00 30.12 128 SER A O 1
ATOM 1025 N N . PRO A 1 129 ? 38.132 -30.740 1.850 1.00 47.22 129 PRO A N 1
ATOM 1026 C CA . PRO A 1 129 ? 38.542 -31.949 2.549 1.00 47.22 129 PRO A CA 1
ATOM 1027 C C . PRO A 1 129 ? 39.269 -31.628 3.868 1.00 47.22 129 PRO A C 1
ATOM 1029 O O . PRO A 1 129 ? 39.685 -30.496 4.109 1.00 47.22 129 PRO A O 1
ATOM 1032 N N . GLU A 1 130 ? 39.452 -32.700 4.638 1.00 30.19 130 GLU A N 1
ATOM 1033 C CA . GLU A 1 130 ? 40.372 -32.922 5.763 1.00 30.19 130 GLU A CA 1
ATOM 1034 C C . GLU A 1 130 ? 39.784 -32.910 7.195 1.00 30.19 130 GLU A C 1
ATOM 1036 O O . GLU A 1 130 ? 39.546 -31.894 7.843 1.00 30.19 130 GLU A O 1
ATOM 1041 N N . ALA A 1 131 ? 39.594 -34.151 7.644 1.00 30.17 131 ALA A N 1
ATOM 1042 C CA . ALA A 1 131 ? 39.313 -34.729 8.954 1.00 30.17 131 ALA A CA 1
ATOM 1043 C C . ALA A 1 131 ? 40.278 -34.291 10.096 1.00 30.17 131 ALA A C 1
ATOM 1045 O O . ALA A 1 131 ? 41.483 -34.264 9.886 1.00 30.17 131 ALA A O 1
ATOM 1046 N N . VAL A 1 132 ? 39.779 -33.911 11.297 1.00 39.47 132 VAL A N 1
ATOM 1047 C CA . VAL A 1 132 ? 39.634 -34.713 12.568 1.00 39.47 132 VAL A CA 1
ATOM 1048 C C . VAL A 1 132 ? 40.698 -34.291 13.625 1.00 39.47 132 VAL A C 1
ATOM 1050 O O . VAL A 1 132 ? 41.728 -33.780 13.198 1.00 39.47 132 VAL A O 1
ATOM 1053 N N . PRO A 1 133 ? 40.570 -34.494 14.970 1.00 42.56 133 PRO A N 1
ATOM 1054 C CA . PRO A 1 133 ? 39.443 -34.846 15.863 1.00 42.56 133 PRO A CA 1
ATOM 1055 C C . PRO A 1 133 ? 39.174 -33.812 16.996 1.00 42.56 133 PRO A C 1
ATOM 1057 O O . PRO A 1 133 ? 39.995 -32.955 17.310 1.00 42.56 133 PRO A O 1
ATOM 1060 N N . ALA A 1 134 ? 38.049 -33.975 17.702 1.00 40.09 134 ALA A N 1
ATOM 1061 C CA . ALA A 1 134 ? 37.838 -33.437 19.055 1.00 40.09 134 ALA A CA 1
ATOM 1062 C C . ALA A 1 134 ? 38.631 -34.231 20.124 1.00 40.09 134 ALA A C 1
ATOM 1064 O O . ALA A 1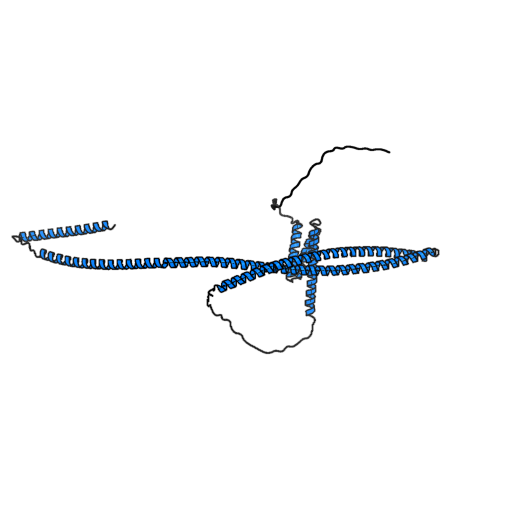 134 ? 38.934 -35.407 19.907 1.00 40.09 134 ALA A O 1
ATOM 1065 N N . PRO A 1 135 ? 38.882 -33.646 21.314 1.00 40.16 135 PRO A N 1
ATOM 1066 C CA . PRO A 1 135 ? 38.242 -34.230 22.499 1.00 40.16 135 PRO A CA 1
ATOM 1067 C C . PRO A 1 135 ? 37.748 -33.216 23.559 1.00 40.16 135 PRO A C 1
ATOM 1069 O O . PRO A 1 135 ? 38.430 -32.269 23.927 1.00 40.16 135 PRO A O 1
ATOM 1072 N N . SER A 1 136 ? 36.532 -33.493 24.039 1.00 30.89 136 SER A N 1
ATOM 1073 C CA . SER A 1 136 ? 36.046 -33.584 25.432 1.00 30.89 136 SER A CA 1
ATOM 1074 C C . SER A 1 136 ? 36.638 -32.714 26.563 1.00 30.89 136 SER A C 1
ATOM 1076 O O . SER A 1 136 ? 37.796 -32.885 26.917 1.00 30.89 136 SER A O 1
ATOM 1078 N N . GLN A 1 137 ? 35.770 -31.976 27.279 1.00 29.69 137 GLN A N 1
ATOM 1079 C CA . GLN A 1 137 ? 35.363 -32.183 28.698 1.00 29.69 137 GLN A CA 1
ATOM 1080 C C . GLN A 1 137 ? 35.015 -30.886 29.458 1.00 29.69 137 GLN A C 1
ATOM 1082 O O . GLN A 1 137 ? 35.628 -29.845 29.261 1.00 29.69 137 GLN A O 1
ATOM 1087 N N . GLY A 1 138 ? 34.093 -31.034 30.423 1.00 26.67 138 GLY A N 1
ATOM 1088 C CA . GLY A 1 138 ? 33.819 -30.108 31.533 1.00 26.67 138 GLY A CA 1
ATOM 1089 C C . GLY A 1 138 ? 32.504 -29.363 31.327 1.00 26.67 138 GLY A C 1
ATOM 1090 O O . GLY A 1 138 ? 32.467 -28.400 30.580 1.00 26.67 138 GLY A O 1
ATOM 1091 N N . GLY A 1 139 ? 31.360 -29.851 31.815 1.00 28.45 139 GLY A N 1
ATOM 1092 C CA . GLY A 1 139 ? 30.999 -29.905 33.240 1.00 28.45 139 GLY A CA 1
ATOM 1093 C C . GLY A 1 139 ? 30.225 -28.620 33.567 1.00 28.45 139 GLY A C 1
ATOM 1094 O O . GLY A 1 139 ? 30.665 -27.545 33.199 1.00 28.45 139 GLY A O 1
ATOM 1095 N N . GLY A 1 140 ? 29.056 -28.586 34.185 1.00 27.62 140 GLY A N 1
ATOM 1096 C CA . GLY A 1 140 ? 28.141 -29.553 34.768 1.00 27.62 140 GLY A CA 1
ATOM 1097 C C . GLY A 1 140 ? 27.057 -28.714 35.468 1.00 27.62 140 GLY A C 1
ATOM 1098 O O . GLY A 1 140 ? 27.381 -27.620 35.909 1.00 27.62 140 GLY A O 1
ATOM 1099 N N . GLN A 1 141 ? 25.827 -29.243 35.561 1.00 27.25 141 GLN A N 1
ATOM 1100 C CA . GLN A 1 141 ? 24.762 -28.892 36.532 1.00 27.25 141 GLN A CA 1
ATOM 1101 C C . GLN A 1 141 ? 24.271 -27.410 36.552 1.00 27.25 141 GLN A C 1
ATOM 1103 O O . GLN A 1 141 ? 25.022 -26.462 36.421 1.00 27.25 141 GLN A O 1
ATOM 1108 N N . SER A 1 142 ? 22.987 -27.084 36.677 1.00 33.09 142 SER A N 1
ATOM 1109 C CA . SER A 1 142 ? 21.945 -27.728 37.465 1.00 33.09 142 SER A CA 1
ATOM 1110 C C . SER A 1 142 ? 20.563 -27.517 36.854 1.00 33.09 142 SER A C 1
ATOM 1112 O O . SER A 1 142 ? 20.196 -26.437 36.398 1.00 33.09 142 SER A O 1
ATOM 1114 N N . GLU A 1 143 ? 19.805 -28.593 36.943 1.00 30.17 143 GLU A N 1
ATOM 1115 C CA . GLU A 1 143 ? 18.357 -28.689 36.960 1.00 30.17 143 GLU A CA 1
ATOM 1116 C C . GLU A 1 143 ? 17.805 -28.161 38.301 1.00 30.17 143 GLU A C 1
ATOM 1118 O O . GLU A 1 143 ? 18.433 -28.381 39.336 1.00 30.17 143 GLU A O 1
ATOM 1123 N N . ALA A 1 144 ? 16.660 -27.470 38.257 1.00 27.58 144 ALA A N 1
ATOM 1124 C CA . ALA A 1 144 ? 15.647 -27.246 39.311 1.00 27.58 144 ALA A CA 1
ATOM 1125 C C . ALA A 1 144 ? 15.020 -25.859 39.082 1.00 27.58 144 ALA A C 1
ATOM 1127 O O . ALA A 1 144 ? 15.724 -24.885 38.859 1.00 27.58 144 ALA A O 1
ATOM 1128 N N . GLY A 1 145 ? 13.718 -25.637 39.129 1.00 28.61 145 GLY A N 1
ATOM 1129 C CA . GLY A 1 145 ? 12.572 -26.466 39.446 1.00 28.61 145 GLY A CA 1
ATOM 1130 C C . GLY A 1 145 ? 11.353 -25.574 39.202 1.00 28.61 145 GLY A C 1
ATOM 1131 O O . GLY A 1 145 ? 11.397 -24.364 39.426 1.00 28.61 145 GLY A O 1
ATOM 1132 N N . VAL A 1 146 ? 10.298 -26.157 38.654 1.00 36.69 146 VAL A N 1
ATOM 1133 C CA . VAL A 1 146 ? 9.027 -25.484 38.390 1.00 36.69 146 VAL A CA 1
ATOM 1134 C C . VAL A 1 146 ? 8.166 -25.599 39.643 1.00 36.69 146 VAL A C 1
ATOM 1136 O O . VAL A 1 146 ? 7.784 -26.714 39.972 1.00 36.69 146 VAL A O 1
ATOM 1139 N N . GLU A 1 147 ? 7.813 -24.481 40.286 1.00 31.77 147 GLU A N 1
ATOM 1140 C CA . GLU A 1 147 ? 6.528 -24.333 40.995 1.00 31.77 147 GLU A CA 1
ATOM 1141 C C . GLU A 1 147 ? 6.181 -22.841 41.254 1.00 31.77 147 GLU A C 1
ATOM 1143 O O . GLU A 1 147 ? 7.081 -22.057 41.565 1.00 31.77 147 GLU A O 1
ATOM 1148 N N . PRO A 1 148 ? 4.908 -22.406 41.103 1.00 46.12 148 PRO A N 1
ATOM 1149 C CA . PRO A 1 148 ? 4.497 -21.004 41.223 1.00 46.12 148 PRO A CA 1
ATOM 1150 C C . PRO A 1 148 ? 3.950 -20.659 42.622 1.00 46.12 148 PRO A C 1
ATOM 1152 O O . PRO A 1 148 ? 3.420 -21.536 43.303 1.00 46.12 148 PRO A O 1
ATOM 1155 N N . PRO A 1 149 ? 3.898 -19.367 43.009 1.00 39.28 149 PRO A N 1
ATOM 1156 C CA . PRO A 1 149 ? 2.989 -18.926 44.051 1.00 39.28 149 PRO A CA 1
ATOM 1157 C C . PRO A 1 149 ? 1.857 -18.033 43.520 1.00 39.28 149 PRO A C 1
ATOM 1159 O O . PRO A 1 149 ? 2.030 -17.020 42.845 1.00 39.28 149 PRO A O 1
ATOM 1162 N N . ARG A 1 150 ? 0.674 -18.499 43.904 1.00 30.58 150 ARG A N 1
ATOM 1163 C CA . ARG A 1 150 ? -0.638 -17.879 44.084 1.00 30.58 150 ARG A CA 1
ATOM 1164 C C . ARG A 1 150 ? -0.645 -16.370 44.418 1.00 30.58 150 ARG A C 1
ATOM 1166 O O . ARG A 1 150 ? 0.082 -15.900 45.282 1.00 30.58 150 ARG A O 1
ATOM 1173 N N . ALA A 1 151 ? -1.588 -15.698 43.752 1.00 36.62 151 ALA A N 1
ATOM 1174 C CA . ALA A 1 151 ? -2.350 -14.491 44.087 1.00 36.62 151 ALA A CA 1
ATOM 1175 C C . ALA A 1 151 ? -1.932 -13.629 45.299 1.00 36.62 151 ALA A C 1
ATOM 1177 O O . ALA A 1 151 ? -1.931 -14.068 46.448 1.00 36.62 151 ALA A O 1
ATOM 1178 N N . SER A 1 152 ? -1.792 -12.329 45.040 1.00 32.94 152 SER A N 1
ATOM 1179 C CA . SER A 1 152 ? -2.167 -11.269 45.979 1.00 32.94 152 SER A CA 1
ATOM 1180 C C . SER A 1 152 ? -2.717 -10.083 45.190 1.00 32.94 152 SER A C 1
ATOM 1182 O O . SER A 1 152 ? -1.991 -9.378 44.490 1.00 32.94 152 SER A O 1
ATOM 1184 N N . GLU A 1 153 ? -4.033 -9.906 45.282 1.00 37.97 153 GLU A N 1
ATOM 1185 C CA . GLU A 1 153 ? -4.738 -8.688 44.909 1.00 37.97 153 GLU A CA 1
ATOM 1186 C C . GLU A 1 153 ? -4.163 -7.517 45.710 1.00 37.97 153 GLU A C 1
ATOM 1188 O O . GLU A 1 153 ? -4.214 -7.490 46.937 1.00 37.97 153 GLU A O 1
ATOM 1193 N N . THR A 1 154 ? -3.611 -6.531 45.010 1.00 31.36 154 THR A N 1
ATOM 1194 C CA . THR A 1 154 ? -3.363 -5.204 45.573 1.00 31.36 154 THR A CA 1
ATOM 1195 C C . THR A 1 154 ? -3.849 -4.178 44.567 1.00 31.36 154 THR A C 1
ATOM 1197 O O . THR A 1 154 ? -3.210 -3.874 43.566 1.00 31.36 154 THR A O 1
ATOM 1200 N N . THR A 1 155 ? -5.049 -3.682 44.833 1.00 37.22 155 THR A N 1
ATOM 1201 C CA . THR A 1 155 ? -5.682 -2.555 44.160 1.00 37.22 155 THR A CA 1
ATOM 1202 C C . THR A 1 155 ? -4.792 -1.317 44.305 1.00 37.22 155 THR A C 1
ATOM 1204 O O . THR A 1 155 ? -4.602 -0.850 45.433 1.00 37.22 155 THR A O 1
ATOM 1207 N N . PRO A 1 156 ? -4.264 -0.714 43.224 1.00 41.31 156 PRO A N 1
ATOM 1208 C CA . PRO A 1 156 ? -3.677 0.604 43.334 1.00 41.31 156 PRO A CA 1
ATOM 1209 C C . PRO A 1 156 ? -4.820 1.617 43.326 1.00 41.31 156 PRO A C 1
ATOM 1211 O O . PRO A 1 156 ? -5.502 1.830 42.323 1.00 41.31 156 PRO A O 1
ATOM 1214 N N . ARG A 1 157 ? -5.041 2.245 44.481 1.00 41.50 157 ARG A N 1
ATOM 1215 C CA . ARG A 1 157 ? -5.842 3.462 44.611 1.00 41.50 157 ARG A CA 1
ATOM 1216 C C . ARG A 1 157 ? -5.232 4.521 43.686 1.00 41.50 157 ARG A C 1
ATOM 1218 O O . ARG A 1 157 ? -4.172 5.063 43.981 1.00 41.50 157 ARG A O 1
ATOM 1225 N N . ALA A 1 158 ? -5.879 4.770 42.549 1.00 44.44 158 ALA A N 1
ATOM 1226 C CA . ALA A 1 158 ? -5.462 5.772 41.578 1.00 44.44 158 ALA A CA 1
ATOM 1227 C C . ALA A 1 158 ? -5.632 7.177 42.178 1.00 44.44 158 ALA A C 1
ATOM 1229 O O . ALA A 1 158 ? -6.727 7.736 42.224 1.00 44.44 158 ALA A O 1
ATOM 1230 N N . SER A 1 159 ? -4.535 7.739 42.677 1.00 49.59 159 SER A N 1
ATOM 1231 C CA . SER A 1 159 ? -4.454 9.127 43.126 1.00 49.59 159 SER A CA 1
ATOM 1232 C C . SER A 1 159 ? -4.609 10.072 41.926 1.00 49.59 159 SER A C 1
ATOM 1234 O O . SER A 1 159 ? -4.105 9.795 40.838 1.00 49.59 159 SER A O 1
ATOM 1236 N N . GLY A 1 160 ? -5.274 11.218 42.100 1.00 54.62 160 GLY A N 1
ATOM 1237 C CA . GLY A 1 160 ? -5.540 12.188 41.021 1.00 54.62 160 GLY A CA 1
ATOM 1238 C C . GLY A 1 160 ? -4.297 12.716 40.276 1.00 54.62 160 GLY A C 1
ATOM 1239 O O . GLY A 1 160 ? -4.422 13.210 39.154 1.00 54.62 160 GLY A O 1
ATOM 1240 N N . GLU A 1 161 ? -3.093 12.565 40.838 1.00 58.66 161 GLU A N 1
ATOM 1241 C CA . GLU A 1 161 ? -1.819 12.808 40.143 1.00 58.66 161 GLU A CA 1
ATOM 1242 C C . GLU A 1 161 ? -1.528 11.787 39.037 1.00 58.66 161 GLU A C 1
ATOM 1244 O O . GLU A 1 161 ? -1.064 12.172 37.966 1.00 58.66 161 GLU A O 1
ATOM 1249 N N . SER A 1 162 ? -1.862 10.509 39.233 1.00 55.66 162 SER A N 1
ATOM 1250 C CA . SER A 1 162 ? -1.679 9.451 38.231 1.00 55.66 162 SER A CA 1
ATOM 1251 C C . SER A 1 162 ? -2.587 9.671 37.017 1.00 55.66 162 SER A C 1
ATOM 1253 O O . SER A 1 162 ? -2.175 9.440 35.881 1.00 55.66 162 SER A O 1
ATOM 1255 N N . ILE A 1 163 ? -3.797 10.197 37.237 1.00 61.28 163 ILE A N 1
ATOM 1256 C CA . ILE A 1 163 ? -4.748 10.547 36.168 1.00 61.28 163 ILE A CA 1
ATOM 1257 C C . ILE A 1 163 ? -4.268 11.784 35.390 1.00 61.28 163 ILE A C 1
ATOM 1259 O O . ILE A 1 163 ? -4.321 11.812 34.161 1.00 61.28 163 ILE A O 1
ATOM 1263 N N . LYS A 1 164 ? -3.733 12.809 36.069 1.00 70.38 164 LYS A N 1
ATOM 1264 C CA . LYS A 1 164 ? -3.138 13.976 35.389 1.00 70.38 164 LYS A CA 1
ATOM 1265 C C . LYS A 1 164 ? -1.865 13.617 34.622 1.00 70.38 164 LYS A C 1
ATOM 1267 O O . LYS A 1 164 ? -1.689 14.087 33.500 1.00 70.38 164 LYS A O 1
ATOM 1272 N N . ALA A 1 165 ? -1.005 12.772 35.190 1.00 73.56 165 ALA A N 1
ATOM 1273 C CA . ALA A 1 165 ? 0.214 12.304 34.537 1.00 73.56 165 ALA A CA 1
ATOM 1274 C C . ALA A 1 165 ? -0.093 11.462 33.290 1.00 73.56 165 ALA A C 1
ATOM 1276 O O . ALA A 1 165 ? 0.516 11.672 32.243 1.00 73.56 165 ALA A O 1
ATOM 1277 N N . THR A 1 166 ? -1.082 10.567 33.362 1.00 69.19 166 THR A N 1
ATOM 1278 C CA . THR A 1 166 ? -1.550 9.795 32.197 1.00 69.19 166 THR A CA 1
ATOM 1279 C C . THR A 1 166 ? -2.224 10.683 31.154 1.00 69.19 166 THR A C 1
ATOM 1281 O O . THR A 1 166 ? -1.942 10.528 29.972 1.00 69.19 166 THR A O 1
ATOM 1284 N N . THR A 1 167 ? -3.017 11.677 31.565 1.00 69.50 167 THR A N 1
ATOM 1285 C CA . THR A 1 167 ? -3.628 12.653 30.641 1.00 69.50 167 THR A CA 1
ATOM 1286 C C . THR A 1 167 ? -2.573 13.489 29.913 1.00 69.50 167 THR A C 1
ATOM 1288 O O . THR A 1 167 ? -2.673 13.690 28.704 1.00 69.50 167 THR A O 1
ATOM 1291 N N . LYS A 1 168 ? -1.535 13.952 30.623 1.00 82.62 168 LYS A N 1
ATOM 1292 C CA . LYS A 1 168 ? -0.413 14.681 30.016 1.00 82.62 168 LYS A CA 1
ATOM 1293 C C . LYS A 1 168 ? 0.351 13.790 29.034 1.00 82.62 168 LYS A C 1
ATOM 1295 O O . LYS A 1 168 ? 0.570 14.190 27.901 1.00 82.62 168 LYS A O 1
ATOM 1300 N N . LYS A 1 169 ? 0.633 12.544 29.423 1.00 76.62 169 LYS A N 1
ATOM 1301 C CA . LYS A 1 169 ? 1.306 11.560 28.566 1.00 76.62 169 LYS A CA 1
ATOM 1302 C C . LYS A 1 169 ? 0.485 11.201 27.324 1.00 76.62 169 LYS A C 1
ATOM 1304 O O . LYS A 1 169 ? 1.062 10.994 26.264 1.00 76.62 169 LYS A O 1
ATOM 1309 N N . LEU A 1 170 ? -0.846 11.136 27.421 1.00 70.06 170 LEU A N 1
ATOM 1310 C CA . LEU A 1 170 ? -1.714 10.956 26.252 1.00 70.06 170 LEU A CA 1
ATOM 1311 C C . LEU A 1 170 ? -1.622 12.147 25.298 1.00 70.06 170 LEU A C 1
ATOM 1313 O O . LEU A 1 170 ? -1.544 11.934 24.095 1.00 70.06 170 LEU A O 1
ATOM 1317 N N . ARG A 1 171 ? -1.612 13.376 25.829 1.00 77.94 171 ARG A N 1
ATOM 1318 C CA . ARG A 1 171 ? -1.471 14.593 25.021 1.00 77.94 171 ARG A CA 1
ATOM 1319 C C . ARG A 1 171 ? -0.128 14.640 24.299 1.00 77.94 171 ARG A C 1
ATOM 1321 O O . ARG A 1 171 ? -0.122 14.815 23.091 1.00 77.94 171 ARG A O 1
ATOM 1328 N N . ASP A 1 172 ? 0.961 14.361 25.010 1.00 83.44 172 ASP A N 1
ATOM 1329 C CA . ASP A 1 172 ? 2.300 14.311 24.419 1.00 83.44 172 ASP A CA 1
ATOM 1330 C C . ASP A 1 172 ? 2.382 13.240 23.307 1.00 83.44 172 ASP A C 1
ATOM 1332 O O . ASP A 1 172 ? 2.970 13.477 22.256 1.00 83.44 172 ASP A O 1
ATOM 1336 N N . ASN A 1 173 ? 1.733 12.078 23.491 1.00 75.38 173 ASN A N 1
ATOM 1337 C CA . ASN A 1 173 ? 1.638 11.052 22.443 1.00 75.38 173 ASN A CA 1
ATOM 1338 C C . ASN A 1 173 ? 0.797 11.505 21.242 1.00 75.38 173 ASN A C 1
ATOM 1340 O O . ASN A 1 173 ? 1.114 11.137 20.115 1.00 75.38 173 ASN A O 1
ATOM 1344 N N . LEU A 1 174 ? -0.272 12.271 21.468 1.00 76.69 174 LEU A N 1
ATOM 1345 C CA . LEU A 1 174 ? -1.144 12.788 20.412 1.00 76.69 174 LEU A CA 1
ATOM 1346 C C . LEU A 1 174 ? -0.398 13.826 19.565 1.00 76.69 174 LEU A C 1
ATOM 1348 O O . LEU A 1 174 ? -0.385 13.713 18.342 1.00 76.69 174 LEU A O 1
ATOM 1352 N N . ASP A 1 175 ? 0.316 14.747 20.214 1.00 82.31 175 ASP A N 1
ATOM 1353 C CA . ASP A 1 175 ? 1.171 15.731 19.546 1.00 82.31 175 ASP A CA 1
ATOM 1354 C C . ASP A 1 175 ? 2.304 15.035 18.766 1.00 82.31 175 ASP A C 1
ATOM 1356 O O . ASP A 1 175 ? 2.604 15.394 17.626 1.00 82.31 175 ASP A O 1
ATOM 1360 N N . GLN A 1 176 ? 2.889 13.973 19.334 1.00 76.56 176 GLN A N 1
ATOM 1361 C CA . GLN A 1 176 ? 3.917 13.169 18.671 1.00 76.56 176 GLN A CA 1
ATOM 1362 C C . GLN A 1 176 ? 3.373 12.384 17.464 1.00 76.56 176 GLN A C 1
ATOM 1364 O O . GLN A 1 176 ? 4.040 12.311 16.431 1.00 76.56 176 GLN A O 1
ATOM 1369 N N . LEU A 1 177 ? 2.168 11.814 17.569 1.00 75.88 177 LEU A N 1
ATOM 1370 C CA . LEU A 1 177 ? 1.476 11.141 16.464 1.00 75.88 177 LEU A CA 1
ATOM 1371 C C . LEU A 1 177 ? 1.130 12.127 15.348 1.00 75.88 177 LEU A C 1
ATOM 1373 O O . LEU A 1 177 ? 1.327 11.807 14.178 1.00 75.88 177 LEU A O 1
ATOM 1377 N N . GLN A 1 178 ? 0.672 13.328 15.699 1.00 73.94 178 GLN A N 1
ATOM 1378 C CA . GLN A 1 178 ? 0.333 14.366 14.732 1.00 73.94 178 GLN A CA 1
ATOM 1379 C C . GLN A 1 178 ? 1.577 14.866 13.987 1.00 73.94 178 GLN A C 1
ATOM 1381 O O . GLN A 1 178 ? 1.582 14.893 12.756 1.00 73.94 178 GLN A O 1
ATOM 1386 N N . ALA A 1 179 ? 2.667 15.146 14.706 1.00 83.12 179 ALA A N 1
ATOM 1387 C CA . ALA A 1 179 ? 3.939 15.530 14.097 1.00 83.12 179 ALA A CA 1
ATOM 1388 C C . ALA A 1 179 ? 4.515 14.419 13.200 1.00 83.12 179 ALA A C 1
ATOM 1390 O O . ALA A 1 179 ? 5.056 14.687 12.127 1.00 83.12 179 ALA A O 1
ATOM 1391 N N . ALA A 1 180 ? 4.388 13.155 13.610 1.00 73.69 180 ALA A N 1
ATOM 1392 C CA . ALA A 1 180 ? 4.855 12.031 12.808 1.00 73.69 180 ALA A CA 1
ATOM 1393 C C . ALA A 1 180 ? 3.976 11.762 11.576 1.00 73.69 180 ALA A C 1
ATOM 1395 O O . ALA A 1 180 ? 4.499 11.367 10.534 1.00 73.69 180 ALA A O 1
ATOM 1396 N N . LEU A 1 181 ? 2.667 12.013 11.665 1.00 77.25 181 LEU A N 1
ATOM 1397 C CA . LEU A 1 181 ? 1.745 11.931 10.535 1.00 77.25 181 LEU A CA 1
ATOM 1398 C C . LEU A 1 181 ? 2.068 12.997 9.482 1.00 77.25 181 LEU A C 1
ATOM 1400 O O . LEU A 1 181 ? 2.186 12.666 8.303 1.00 77.25 181 LEU A O 1
ATOM 1404 N N . GLU A 1 182 ? 2.262 14.249 9.904 1.00 81.25 182 GLU A N 1
ATOM 1405 C CA . GLU A 1 182 ? 2.677 15.343 9.015 1.00 81.25 182 GLU A CA 1
ATOM 1406 C C . GLU A 1 182 ? 4.033 15.046 8.363 1.00 81.25 182 GLU A C 1
ATOM 1408 O O . GLU A 1 182 ? 4.196 15.203 7.150 1.00 81.25 182 GLU A O 1
ATOM 1413 N N . LYS A 1 183 ? 4.986 14.522 9.143 1.00 81.50 183 LYS A N 1
ATOM 1414 C CA . LYS A 1 183 ? 6.290 14.097 8.627 1.00 81.50 183 LYS A CA 1
ATOM 1415 C C . LYS A 1 183 ? 6.161 12.979 7.589 1.00 81.50 183 LYS A C 1
ATOM 1417 O O . LYS A 1 183 ? 6.706 13.098 6.498 1.00 81.50 183 LYS A O 1
ATOM 1422 N N . SER A 1 184 ? 5.390 11.932 7.881 1.00 73.44 184 SER A N 1
ATOM 1423 C CA . SER A 1 184 ? 5.165 10.815 6.954 1.00 73.44 184 SER A CA 1
ATOM 1424 C C . SER A 1 184 ? 4.503 11.271 5.649 1.00 73.44 184 SER A C 1
ATOM 1426 O O . SER A 1 184 ? 4.867 10.807 4.568 1.00 73.44 184 SER A O 1
ATOM 1428 N N . GLN A 1 185 ? 3.563 12.218 5.724 1.00 75.25 185 GLN A N 1
ATOM 1429 C CA . GLN A 1 185 ? 2.946 12.813 4.538 1.00 75.25 185 GLN A CA 1
ATOM 1430 C C . GLN A 1 185 ? 3.961 13.598 3.697 1.00 75.25 185 GLN A C 1
ATOM 1432 O O . GLN A 1 185 ? 3.973 13.451 2.474 1.00 75.25 185 GLN A O 1
ATOM 1437 N N . SER A 1 186 ? 4.832 14.381 4.338 1.00 82.56 186 SER A N 1
ATOM 1438 C CA . SER A 1 186 ? 5.920 15.105 3.668 1.00 82.56 186 SER A CA 1
ATOM 1439 C C . SER A 1 186 ? 6.923 14.157 2.997 1.00 82.56 186 SER A C 1
ATOM 1441 O O . SER A 1 186 ? 7.305 14.367 1.841 1.00 82.56 186 SER A O 1
ATOM 1443 N N . ASP A 1 187 ? 7.315 13.086 3.687 1.00 75.81 187 ASP A N 1
ATOM 1444 C CA . ASP A 1 187 ? 8.263 12.093 3.175 1.00 75.81 187 ASP A CA 1
ATOM 1445 C C . ASP A 1 187 ? 7.664 11.330 1.978 1.00 75.81 187 ASP A C 1
ATOM 1447 O O . ASP A 1 187 ? 8.320 11.165 0.948 1.00 75.81 187 ASP A O 1
ATOM 1451 N N . LEU A 1 188 ? 6.378 10.957 2.043 1.00 75.69 188 LEU A N 1
ATOM 1452 C CA . LEU A 1 188 ? 5.663 10.342 0.917 1.00 75.69 188 LEU A CA 1
ATOM 1453 C C . LEU A 1 188 ? 5.563 11.268 -0.296 1.00 75.69 188 LEU A C 1
ATOM 1455 O O . LEU A 1 188 ? 5.672 10.808 -1.435 1.00 75.69 188 LEU A O 1
ATOM 1459 N N . GLU A 1 189 ? 5.329 12.557 -0.073 1.00 81.50 189 GLU A N 1
ATOM 1460 C CA . GLU A 1 189 ? 5.247 13.532 -1.157 1.00 81.50 189 GLU A CA 1
ATOM 1461 C C . GLU A 1 189 ? 6.614 13.765 -1.813 1.00 81.50 189 GLU A C 1
ATOM 1463 O O . GLU A 1 189 ? 6.712 13.880 -3.037 1.00 81.50 189 GLU A O 1
ATOM 1468 N N . THR A 1 190 ? 7.684 13.749 -1.018 1.00 80.75 190 THR A N 1
ATOM 1469 C CA . THR A 1 190 ? 9.066 13.822 -1.510 1.00 80.75 190 THR A CA 1
ATOM 1470 C C . THR A 1 190 ? 9.412 12.591 -2.344 1.00 80.75 190 THR A C 1
ATOM 1472 O O . THR A 1 190 ? 9.786 12.728 -3.510 1.00 80.75 190 THR A O 1
ATOM 1475 N N . ALA A 1 191 ? 9.152 11.390 -1.821 1.00 74.06 191 ALA A N 1
ATOM 1476 C CA . ALA A 1 191 ? 9.380 10.136 -2.538 1.00 74.06 191 ALA A CA 1
ATOM 1477 C C . ALA A 1 191 ? 8.582 10.054 -3.854 1.00 74.06 191 ALA A C 1
ATOM 1479 O O . ALA A 1 191 ? 9.059 9.521 -4.859 1.00 74.06 191 ALA A O 1
ATOM 1480 N N . ARG A 1 192 ? 7.364 10.616 -3.895 1.00 75.62 192 ARG A N 1
ATOM 1481 C CA . ARG A 1 192 ? 6.575 10.720 -5.135 1.00 75.62 192 ARG A CA 1
ATOM 1482 C C . ARG A 1 192 ? 7.233 11.627 -6.167 1.00 75.62 192 ARG A C 1
ATOM 1484 O O . ARG A 1 192 ? 7.328 11.235 -7.328 1.00 75.62 192 ARG A O 1
ATOM 1491 N N . LYS A 1 193 ? 7.689 12.813 -5.761 1.00 86.00 193 LYS A N 1
ATOM 1492 C CA . LYS A 1 193 ? 8.371 13.752 -6.665 1.00 86.00 193 LYS A CA 1
ATOM 1493 C C . LYS A 1 193 ? 9.665 13.160 -7.215 1.00 86.00 193 LYS A C 1
ATOM 1495 O O . LYS A 1 193 ? 9.925 13.274 -8.411 1.00 86.00 193 LYS A O 1
ATOM 1500 N N . GLU A 1 194 ? 10.438 12.480 -6.373 1.00 80.69 194 GLU A N 1
ATOM 1501 C CA . GLU A 1 194 ? 11.655 11.785 -6.797 1.00 80.69 194 GLU A CA 1
ATOM 1502 C C . GLU A 1 194 ? 11.351 10.649 -7.774 1.00 80.69 194 GLU A C 1
ATOM 1504 O O . GLU A 1 194 ? 12.005 10.542 -8.811 1.00 80.69 194 GLU A O 1
ATOM 1509 N N . LYS A 1 195 ? 10.297 9.863 -7.525 1.00 78.75 195 LYS A N 1
ATOM 1510 C CA . LYS A 1 195 ? 9.843 8.838 -8.472 1.00 78.75 195 LYS A CA 1
ATOM 1511 C C . LYS A 1 195 ? 9.493 9.432 -9.839 1.00 78.75 195 LYS A C 1
ATOM 1513 O O . LYS A 1 195 ? 9.901 8.869 -10.854 1.00 78.75 195 LYS A O 1
ATOM 1518 N N . GLU A 1 196 ? 8.762 10.544 -9.889 1.00 83.88 196 GLU A N 1
ATOM 1519 C CA . GLU A 1 196 ? 8.421 11.202 -11.160 1.00 83.88 196 GLU A CA 1
ATOM 1520 C C . GLU A 1 196 ? 9.660 11.745 -11.885 1.00 83.88 196 GLU A C 1
ATOM 1522 O O . GLU A 1 196 ? 9.794 11.593 -13.105 1.00 83.88 196 GLU A O 1
ATOM 1527 N N . LEU A 1 197 ? 10.614 12.311 -11.141 1.00 85.75 197 LEU A N 1
ATOM 1528 C CA . LEU A 1 197 ? 11.886 12.768 -11.696 1.00 85.75 197 LEU A CA 1
ATOM 1529 C C . LEU A 1 197 ? 12.685 11.604 -12.304 1.00 85.75 197 LEU A C 1
ATOM 1531 O O . LEU A 1 197 ? 13.177 11.708 -13.432 1.00 85.75 197 LEU A O 1
ATOM 1535 N N . VAL A 1 198 ? 12.789 10.483 -11.585 1.00 80.62 198 VAL A N 1
ATOM 1536 C CA . VAL A 1 198 ? 13.498 9.291 -12.066 1.00 80.62 198 VAL A CA 1
ATOM 1537 C C . VAL A 1 198 ? 12.771 8.670 -13.260 1.00 80.62 198 VAL A C 1
ATOM 1539 O O . VAL A 1 198 ? 13.423 8.302 -14.235 1.00 80.62 198 VAL A O 1
ATOM 1542 N N . ASN A 1 199 ? 11.437 8.633 -13.256 1.00 79.38 199 ASN A N 1
ATOM 1543 C CA . ASN A 1 199 ? 10.640 8.150 -14.385 1.00 79.38 199 ASN A CA 1
ATOM 1544 C C . ASN A 1 199 ? 10.847 9.008 -15.646 1.00 79.38 199 ASN A C 1
ATOM 1546 O O . ASN A 1 199 ? 11.058 8.483 -16.739 1.00 79.38 199 ASN A O 1
ATOM 1550 N N . THR A 1 200 ? 10.889 10.332 -15.489 1.00 87.06 200 THR A N 1
ATOM 1551 C CA . THR A 1 200 ? 11.205 11.255 -16.589 1.00 87.06 200 THR A CA 1
ATOM 1552 C C . THR A 1 200 ? 12.607 10.988 -17.143 1.00 87.06 200 THR A C 1
ATOM 1554 O O . THR A 1 200 ? 12.808 10.911 -18.358 1.00 87.06 200 THR A O 1
ATOM 1557 N N . ARG A 1 201 ? 13.592 10.784 -16.260 1.00 81.69 201 ARG A N 1
ATOM 1558 C CA . ARG A 1 201 ? 14.971 10.454 -16.651 1.00 81.69 201 ARG A CA 1
ATOM 1559 C C . ARG A 1 201 ? 15.060 9.096 -17.353 1.00 81.69 201 ARG A C 1
ATOM 1561 O O . ARG A 1 201 ? 15.826 8.958 -18.307 1.00 81.69 201 ARG A O 1
ATOM 1568 N N . LEU A 1 202 ? 14.248 8.126 -16.932 1.00 81.00 202 LEU A N 1
ATOM 1569 C CA . LEU A 1 202 ? 14.131 6.811 -17.555 1.00 81.00 202 LEU A CA 1
ATOM 1570 C C . LEU A 1 202 ? 13.582 6.921 -18.981 1.00 81.00 202 LEU A C 1
ATOM 1572 O O . LEU A 1 202 ? 14.187 6.383 -19.907 1.00 81.00 202 LEU A O 1
ATOM 1576 N N . GLN A 1 203 ? 12.498 7.678 -19.175 1.00 84.12 203 GLN A N 1
ATOM 1577 C CA . GLN A 1 203 ? 11.928 7.938 -20.500 1.00 84.12 203 GLN A CA 1
ATOM 1578 C C . GLN A 1 203 ? 12.941 8.613 -21.428 1.00 84.12 203 GLN A C 1
ATOM 1580 O O . GLN A 1 203 ? 13.147 8.159 -22.553 1.00 84.12 203 GLN A O 1
ATOM 1585 N N . GLN A 1 204 ? 13.637 9.644 -20.942 1.00 85.12 204 GLN A N 1
ATOM 1586 C CA . GLN A 1 204 ? 14.687 10.319 -21.710 1.00 85.12 204 GLN A CA 1
ATOM 1587 C C . GLN A 1 204 ? 15.834 9.373 -22.087 1.00 85.12 204 GLN A C 1
ATOM 1589 O O . GLN A 1 204 ? 16.333 9.430 -23.212 1.00 85.12 204 GLN A O 1
ATOM 1594 N N . SER A 1 205 ? 16.262 8.510 -21.162 1.00 80.25 205 SER A N 1
ATOM 1595 C CA . SER A 1 205 ? 17.295 7.504 -21.429 1.00 80.25 205 SER A CA 1
ATOM 1596 C C . SER A 1 205 ? 16.823 6.490 -22.471 1.00 80.25 205 SER A C 1
ATOM 1598 O O . SER A 1 205 ? 17.581 6.150 -23.375 1.00 80.25 205 SER A O 1
ATOM 1600 N N . ASN A 1 206 ? 15.559 6.069 -22.403 1.00 79.50 206 ASN A N 1
ATOM 1601 C CA . ASN A 1 206 ? 14.971 5.129 -23.351 1.00 79.50 206 ASN A CA 1
ATOM 1602 C C . ASN A 1 206 ? 14.897 5.719 -24.770 1.00 79.50 206 ASN A C 1
ATOM 1604 O O . ASN A 1 206 ? 15.319 5.076 -25.726 1.00 79.50 206 ASN A O 1
ATOM 1608 N N . SER A 1 207 ? 14.483 6.984 -24.912 1.00 87.44 207 SER A N 1
ATOM 1609 C CA . SER A 1 207 ? 14.499 7.669 -26.215 1.00 87.44 207 SER A CA 1
ATOM 1610 C C . SER A 1 207 ? 15.913 7.850 -26.779 1.00 87.44 207 SER A C 1
ATOM 1612 O O . SER A 1 207 ? 16.096 7.835 -27.994 1.00 87.44 207 SER A O 1
ATOM 1614 N N . LYS A 1 208 ? 16.931 8.042 -25.926 1.00 85.38 208 LYS A N 1
ATOM 1615 C CA . LYS A 1 208 ? 18.338 8.089 -26.368 1.00 85.38 208 LYS A CA 1
ATOM 1616 C C . LYS A 1 208 ? 18.827 6.720 -26.833 1.00 85.38 208 LYS A C 1
ATOM 1618 O O . LYS A 1 208 ? 19.503 6.646 -27.854 1.00 85.38 208 LYS A O 1
ATOM 1623 N N . LEU A 1 209 ? 18.454 5.659 -26.118 1.00 83.88 209 LEU A N 1
ATOM 1624 C CA . LEU A 1 209 ? 18.786 4.285 -26.482 1.00 83.88 209 LEU A CA 1
ATOM 1625 C C . LEU A 1 209 ? 18.181 3.906 -27.839 1.00 83.88 209 LEU A C 1
ATOM 1627 O O . LEU A 1 209 ? 18.889 3.380 -28.690 1.00 83.88 209 LEU A O 1
ATOM 1631 N N . GLU A 1 210 ? 16.910 4.237 -28.068 1.00 85.69 210 GLU A N 1
ATOM 1632 C CA . GLU A 1 210 ? 16.219 3.979 -29.337 1.00 85.69 210 GLU A CA 1
ATOM 1633 C C . GLU A 1 210 ? 16.880 4.720 -30.513 1.00 85.69 210 GLU A C 1
ATOM 1635 O O . GLU A 1 210 ? 17.112 4.141 -31.577 1.00 85.69 210 GLU A O 1
ATOM 1640 N N . LYS A 1 211 ? 17.277 5.985 -30.307 1.00 87.62 211 LYS A N 1
ATOM 1641 C CA . LYS A 1 211 ? 18.035 6.750 -31.310 1.00 87.62 211 LYS A CA 1
ATOM 1642 C C . LYS A 1 211 ? 19.383 6.102 -31.621 1.00 87.62 211 LYS A C 1
ATOM 1644 O O . LYS A 1 211 ? 19.661 5.866 -32.795 1.00 87.62 211 LYS A O 1
ATOM 1649 N N . ALA A 1 212 ? 20.163 5.755 -30.596 1.00 80.38 212 ALA A N 1
ATOM 1650 C CA . ALA A 1 212 ? 21.462 5.102 -30.765 1.00 80.38 212 ALA A CA 1
ATOM 1651 C C . ALA A 1 212 ? 21.331 3.747 -31.484 1.00 80.38 212 ALA A C 1
ATOM 1653 O O . ALA A 1 212 ? 22.105 3.447 -32.387 1.00 80.38 212 ALA A O 1
ATOM 1654 N N . GLN A 1 213 ? 20.304 2.954 -31.160 1.00 80.44 213 GLN A N 1
ATOM 1655 C CA . GLN A 1 213 ? 20.002 1.710 -31.876 1.00 80.44 213 GLN A CA 1
ATOM 1656 C C . GLN A 1 213 ? 19.696 1.965 -33.357 1.00 80.44 213 GLN A C 1
ATOM 1658 O O . GLN A 1 213 ? 20.224 1.269 -34.222 1.00 80.44 213 GLN A O 1
ATOM 1663 N N . SER A 1 214 ? 18.898 2.991 -33.669 1.00 87.75 214 SER A N 1
ATOM 1664 C CA . SER A 1 214 ? 18.594 3.347 -35.059 1.00 87.75 214 SER A CA 1
ATOM 1665 C C . SER A 1 214 ? 19.834 3.796 -35.844 1.00 87.75 214 SER A C 1
ATOM 1667 O O . SER A 1 214 ? 19.945 3.503 -37.035 1.00 87.75 214 SER A O 1
ATOM 1669 N N . GLU A 1 215 ? 20.775 4.485 -35.191 1.00 86.38 215 GLU A N 1
ATOM 1670 C CA . GLU A 1 215 ? 22.038 4.925 -35.792 1.00 86.38 215 GLU A CA 1
ATOM 1671 C C . GLU A 1 215 ? 22.984 3.748 -36.037 1.00 86.38 215 GLU A C 1
ATOM 1673 O O . GLU A 1 215 ? 23.549 3.654 -37.125 1.00 86.38 215 GLU A O 1
ATOM 1678 N N . VAL A 1 216 ? 23.078 2.802 -35.095 1.00 85.31 216 VAL A N 1
ATOM 1679 C CA . VAL A 1 216 ? 23.830 1.549 -35.282 1.00 85.31 216 VAL A CA 1
ATOM 1680 C C . VAL A 1 216 ? 23.290 0.766 -36.481 1.00 85.31 216 VAL A C 1
ATOM 1682 O O . VAL A 1 216 ? 24.070 0.333 -37.327 1.00 85.31 216 VAL A O 1
ATOM 1685 N N . GLU A 1 217 ? 21.969 0.621 -36.610 1.00 87.81 217 GLU A N 1
ATOM 1686 C CA . GLU A 1 217 ? 21.369 -0.112 -37.733 1.00 87.81 217 GLU A CA 1
ATOM 1687 C C . GLU A 1 217 ? 21.527 0.616 -39.077 1.00 87.81 217 GLU A C 1
ATOM 1689 O O . GLU A 1 217 ? 21.747 -0.024 -40.107 1.00 87.81 217 GLU A O 1
ATOM 1694 N N . LYS A 1 218 ? 21.474 1.954 -39.093 1.00 89.50 218 LYS A N 1
ATOM 1695 C CA . LYS A 1 218 ? 21.801 2.742 -40.293 1.00 89.50 218 LYS A CA 1
ATOM 1696 C C . LYS A 1 218 ? 23.272 2.595 -40.679 1.00 89.50 218 LYS A C 1
ATOM 1698 O O . LYS A 1 218 ? 23.554 2.396 -41.859 1.00 89.50 218 LYS A O 1
ATOM 1703 N N . SER A 1 219 ? 24.182 2.654 -39.704 1.00 85.06 219 SER A N 1
ATOM 1704 C CA . SER A 1 219 ? 25.620 2.498 -39.941 1.00 85.06 219 SER A CA 1
ATOM 1705 C C . SER A 1 219 ? 25.943 1.109 -40.494 1.00 85.06 219 SER A C 1
ATOM 1707 O O . SER A 1 219 ? 26.591 1.010 -41.528 1.00 85.06 219 SER A O 1
ATOM 1709 N N . LYS A 1 220 ? 25.375 0.040 -39.916 1.00 85.50 220 LYS A N 1
ATOM 1710 C CA . LYS A 1 220 ? 25.533 -1.334 -40.432 1.00 85.50 220 LYS A CA 1
ATOM 1711 C C . LYS A 1 220 ? 25.055 -1.496 -41.876 1.00 85.50 220 LYS A C 1
ATOM 1713 O O . LYS A 1 220 ? 25.679 -2.205 -42.660 1.00 85.50 220 LYS A O 1
ATOM 1718 N N . LYS A 1 221 ? 23.938 -0.860 -42.246 1.00 89.44 221 LYS A N 1
ATOM 1719 C CA . LYS A 1 221 ? 23.451 -0.890 -43.635 1.00 89.44 221 LYS A CA 1
ATOM 1720 C C . LYS A 1 221 ? 24.412 -0.168 -44.578 1.00 89.44 221 LYS A C 1
ATOM 1722 O O . LYS A 1 221 ? 24.730 -0.709 -45.632 1.00 89.44 221 LYS A O 1
ATOM 1727 N N . ALA A 1 222 ? 24.905 1.005 -44.182 1.00 85.62 222 ALA A N 1
ATOM 1728 C CA . ALA A 1 222 ? 25.902 1.742 -44.955 1.00 85.62 222 ALA A CA 1
ATOM 1729 C C . ALA A 1 222 ? 27.220 0.954 -45.092 1.00 85.62 222 ALA A C 1
ATOM 1731 O O . ALA A 1 222 ? 27.761 0.865 -46.190 1.00 85.62 222 ALA A O 1
ATOM 1732 N N . GLU A 1 223 ? 27.691 0.320 -44.015 1.00 84.69 223 GLU A N 1
ATOM 1733 C CA . GLU A 1 223 ? 28.852 -0.583 -44.001 1.00 84.69 223 GLU A CA 1
ATOM 1734 C C . GLU A 1 223 ? 28.667 -1.727 -45.011 1.00 84.69 223 GLU A C 1
ATOM 1736 O O . GLU A 1 223 ? 29.534 -1.961 -45.855 1.00 84.69 223 GLU A O 1
ATOM 1741 N N . HIS A 1 224 ? 27.500 -2.380 -45.010 1.00 87.81 224 HIS A N 1
ATOM 1742 C CA . HIS A 1 224 ? 27.188 -3.451 -45.958 1.00 87.81 224 HIS A CA 1
ATOM 1743 C C . HIS A 1 224 ? 27.147 -2.954 -47.415 1.00 87.81 224 HIS A C 1
ATOM 1745 O O . HIS A 1 224 ? 27.632 -3.638 -48.321 1.00 87.81 224 HIS A O 1
ATOM 1751 N N . GLU A 1 225 ? 26.576 -1.775 -47.672 1.00 88.56 225 GLU A N 1
ATOM 1752 C CA . GLU A 1 225 ? 26.534 -1.187 -49.016 1.00 88.56 225 GLU A CA 1
ATOM 1753 C C . GLU A 1 225 ? 27.932 -0.828 -49.533 1.00 88.56 225 GLU A C 1
ATOM 1755 O O . GLU A 1 225 ? 28.264 -1.141 -50.680 1.00 88.56 225 GLU A O 1
ATOM 1760 N N . VAL A 1 226 ? 28.769 -0.207 -48.696 1.00 88.62 226 VAL A N 1
ATOM 1761 C CA . VAL A 1 226 ? 30.147 0.149 -49.061 1.00 88.62 226 VAL A CA 1
ATOM 1762 C C . VAL A 1 226 ? 30.993 -1.111 -49.253 1.00 88.62 226 VAL A C 1
ATOM 1764 O O . VAL A 1 226 ? 31.742 -1.184 -50.225 1.00 88.62 226 VAL A O 1
ATOM 1767 N N . SER A 1 227 ? 30.823 -2.131 -48.408 1.00 86.81 227 SER A N 1
ATOM 1768 C CA . SER A 1 227 ? 31.509 -3.423 -48.543 1.00 86.81 227 SER A CA 1
ATOM 1769 C C . SER A 1 227 ? 31.155 -4.131 -49.859 1.00 86.81 227 SER A C 1
ATOM 1771 O O . SER A 1 227 ? 32.043 -4.572 -50.592 1.00 86.81 227 SER A O 1
ATOM 1773 N N . ASN A 1 228 ? 29.873 -4.135 -50.246 1.00 91.88 228 ASN A N 1
ATOM 1774 C CA . ASN A 1 228 ? 29.443 -4.667 -51.543 1.00 91.88 228 ASN A CA 1
ATOM 1775 C C . ASN A 1 228 ? 30.070 -3.902 -52.720 1.00 91.88 228 ASN A C 1
ATOM 1777 O O . ASN A 1 228 ? 30.535 -4.518 -53.681 1.00 91.88 228 ASN A O 1
ATOM 1781 N N . ARG A 1 229 ? 30.105 -2.563 -52.655 1.00 88.31 229 ARG A N 1
ATOM 1782 C CA . ARG A 1 229 ? 30.740 -1.732 -53.695 1.00 88.31 229 ARG A CA 1
ATOM 1783 C C . ARG A 1 229 ? 32.244 -1.967 -53.772 1.00 88.31 229 ARG A C 1
ATOM 1785 O O . ARG A 1 229 ? 32.788 -2.026 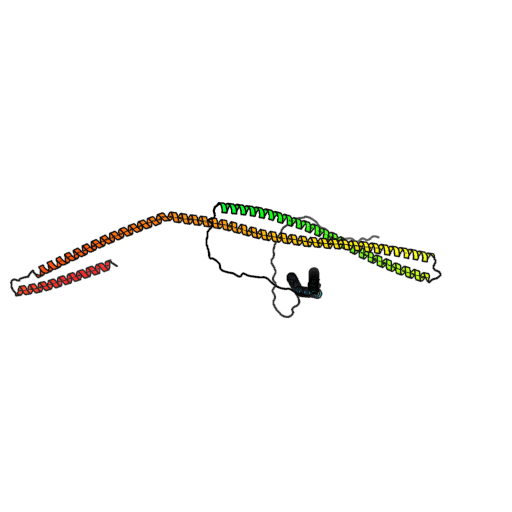-54.870 1.00 88.31 229 ARG A O 1
ATOM 1792 N N . LEU A 1 230 ? 32.902 -2.141 -52.627 1.00 89.31 230 LEU A N 1
ATOM 1793 C CA . LEU A 1 230 ? 34.320 -2.473 -52.555 1.00 89.31 230 LEU A CA 1
ATOM 1794 C C . LEU A 1 230 ? 34.598 -3.814 -53.246 1.00 89.31 230 LEU A C 1
ATOM 1796 O O . LEU A 1 230 ? 35.501 -3.879 -54.078 1.00 89.31 230 LEU A O 1
ATOM 1800 N N . ALA A 1 231 ? 33.787 -4.843 -52.980 1.00 89.94 231 ALA A N 1
ATOM 1801 C CA . ALA A 1 231 ? 33.908 -6.146 -53.633 1.00 89.94 231 ALA A CA 1
ATOM 1802 C C . ALA A 1 231 ? 33.720 -6.048 -55.160 1.00 89.94 231 ALA A C 1
ATOM 1804 O O . ALA A 1 231 ? 34.540 -6.560 -55.922 1.00 89.94 231 ALA A O 1
ATOM 1805 N N . GLN A 1 232 ? 32.697 -5.317 -55.620 1.00 89.38 232 GLN A N 1
ATOM 1806 C CA . GLN A 1 232 ? 32.446 -5.092 -57.051 1.00 89.38 232 GLN A CA 1
ATOM 1807 C C . GLN A 1 232 ? 33.585 -4.321 -57.737 1.00 89.38 232 GLN A C 1
ATOM 1809 O O . GLN A 1 232 ? 33.994 -4.669 -58.848 1.00 89.38 232 GLN A O 1
ATOM 1814 N N . ALA A 1 233 ? 34.126 -3.289 -57.083 1.00 84.62 233 ALA A N 1
ATOM 1815 C CA . ALA A 1 233 ? 35.251 -2.514 -57.601 1.00 84.62 233 ALA A CA 1
ATOM 1816 C C . ALA A 1 233 ? 36.542 -3.349 -57.656 1.00 84.62 233 ALA A C 1
ATOM 1818 O O . ALA A 1 233 ? 37.285 -3.268 -58.634 1.00 84.62 233 ALA A O 1
ATOM 1819 N N . GLN A 1 234 ? 36.790 -4.193 -56.649 1.00 85.19 234 GLN A N 1
ATOM 1820 C CA . GLN A 1 234 ? 37.920 -5.128 -56.628 1.00 85.19 234 GLN A CA 1
ATOM 1821 C C . GLN A 1 234 ? 37.825 -6.175 -57.744 1.00 85.19 234 GLN A C 1
ATOM 1823 O O . GLN A 1 234 ? 38.822 -6.449 -58.414 1.00 85.19 234 GLN A O 1
ATOM 1828 N N . GLU A 1 235 ? 36.636 -6.730 -57.982 1.00 87.44 235 GLU A N 1
ATOM 1829 C CA . GLU A 1 235 ? 36.394 -7.686 -59.066 1.00 87.44 235 GLU A CA 1
ATOM 1830 C C . GLU A 1 235 ? 36.578 -7.035 -60.443 1.00 87.44 235 GLU A C 1
ATOM 1832 O O . GLU A 1 235 ? 37.281 -7.574 -61.301 1.00 87.44 235 GLU A O 1
ATOM 1837 N N . SER A 1 236 ? 36.051 -5.821 -60.622 1.00 82.75 236 SER A N 1
ATOM 1838 C CA . SER A 1 236 ? 36.232 -5.030 -61.847 1.00 82.75 236 SER A CA 1
ATOM 1839 C C . SER A 1 236 ? 37.709 -4.707 -62.101 1.00 82.75 236 SER A C 1
ATOM 1841 O O . SER A 1 236 ? 38.195 -4.833 -63.225 1.00 82.75 236 SER A O 1
ATOM 1843 N N . LEU A 1 237 ? 38.457 -4.358 -61.049 1.00 79.81 237 LEU A N 1
ATOM 1844 C CA . LEU A 1 237 ? 39.896 -4.108 -61.127 1.00 79.81 237 LEU A CA 1
ATOM 1845 C C . LEU A 1 237 ? 40.679 -5.373 -61.510 1.00 79.81 237 LEU A C 1
ATOM 1847 O O . LEU A 1 237 ? 41.613 -5.285 -62.307 1.00 79.81 237 LEU A O 1
ATOM 1851 N N . LYS A 1 238 ? 40.284 -6.547 -61.003 1.00 82.62 238 LYS A N 1
ATOM 1852 C CA . LYS A 1 238 ? 40.883 -7.845 -61.360 1.00 82.62 238 LYS A CA 1
ATOM 1853 C C . LYS A 1 238 ? 40.580 -8.242 -62.813 1.00 82.62 238 LYS A C 1
ATOM 1855 O O . LYS A 1 238 ? 41.465 -8.745 -63.511 1.00 82.62 238 LYS A O 1
ATOM 1860 N N . ALA A 1 239 ? 39.361 -7.981 -63.286 1.00 81.88 239 ALA A N 1
ATOM 1861 C CA . ALA A 1 239 ? 38.967 -8.200 -64.677 1.00 81.88 239 ALA A CA 1
ATOM 1862 C C . ALA A 1 239 ? 39.756 -7.293 -65.641 1.00 81.88 239 ALA A C 1
ATOM 1864 O O . ALA A 1 239 ? 40.290 -7.776 -66.639 1.00 81.88 239 ALA A O 1
ATOM 1865 N N . LEU A 1 240 ? 39.921 -6.009 -65.302 1.00 74.06 240 LEU A N 1
ATOM 1866 C CA . LEU A 1 240 ? 40.716 -5.055 -66.087 1.00 74.06 240 LEU A CA 1
ATOM 1867 C C . LEU A 1 240 ? 42.215 -5.369 -66.057 1.00 74.06 240 LEU A C 1
ATOM 1869 O O . LEU A 1 240 ? 42.865 -5.294 -67.088 1.00 74.06 240 LEU A O 1
ATOM 1873 N N . GLN A 1 241 ? 42.768 -5.815 -64.925 1.00 72.44 241 GLN A N 1
ATOM 1874 C CA . GLN A 1 241 ? 44.156 -6.303 -64.859 1.00 72.44 241 GLN A CA 1
ATOM 1875 C C . GLN A 1 241 ? 44.428 -7.493 -65.791 1.00 72.44 241 GLN A C 1
ATOM 1877 O O . GLN A 1 241 ? 45.568 -7.696 -66.205 1.00 72.44 241 GLN A O 1
ATOM 1882 N N . SER A 1 242 ? 43.393 -8.273 -66.114 1.00 71.38 242 SER A N 1
ATOM 1883 C CA . SER A 1 242 ? 43.483 -9.417 -67.025 1.00 71.38 242 SER A CA 1
ATOM 1884 C C . SER A 1 242 ? 43.339 -9.013 -68.504 1.00 71.38 242 SER A C 1
ATOM 1886 O O . SER A 1 242 ? 43.679 -9.804 -69.382 1.00 71.38 242 SER A O 1
ATOM 1888 N N . SER A 1 243 ? 42.879 -7.787 -68.790 1.00 67.38 243 SER A N 1
ATOM 1889 C CA . SER A 1 243 ? 42.738 -7.214 -70.134 1.00 67.38 243 SER A CA 1
ATOM 1890 C C . SER A 1 243 ? 43.876 -6.223 -70.405 1.00 67.38 243 SER A C 1
ATOM 1892 O O . SER A 1 243 ? 43.950 -5.153 -69.811 1.00 67.38 243 SER A O 1
ATOM 1894 N N . ARG A 1 244 ? 44.811 -6.583 -71.291 1.00 56.62 244 ARG A N 1
ATOM 1895 C CA . ARG A 1 244 ? 46.109 -5.894 -71.446 1.00 56.62 244 ARG A CA 1
ATOM 1896 C C . ARG A 1 244 ? 46.034 -4.465 -72.019 1.00 56.62 244 ARG A C 1
ATOM 1898 O O . ARG A 1 244 ? 47.029 -3.754 -71.931 1.00 56.62 244 ARG A O 1
ATOM 1905 N N . ASP A 1 245 ? 44.878 -4.042 -72.535 1.00 57.25 245 ASP A N 1
ATOM 1906 C CA . ASP A 1 245 ? 44.706 -2.786 -73.286 1.00 57.25 245 ASP A CA 1
ATOM 1907 C C . ASP A 1 245 ? 43.773 -1.751 -72.618 1.00 57.25 245 ASP A C 1
ATOM 1909 O O . ASP A 1 245 ? 43.436 -0.736 -73.231 1.00 57.25 245 ASP A O 1
ATOM 1913 N N . SER A 1 246 ? 43.350 -1.944 -71.360 1.00 55.91 246 SER A N 1
ATOM 1914 C CA . SER A 1 246 ? 42.591 -0.903 -70.646 1.00 55.91 246 SER A CA 1
ATOM 1915 C C . SER A 1 246 ? 43.491 0.292 -70.318 1.00 55.91 246 SER A C 1
ATOM 1917 O O . SER A 1 246 ? 44.557 0.118 -69.722 1.00 55.91 246 SER A O 1
ATOM 1919 N N . SER A 1 247 ? 43.060 1.503 -70.687 1.00 63.19 247 SER A N 1
ATOM 1920 C CA . SER A 1 247 ? 43.783 2.753 -70.439 1.00 63.19 247 SER A CA 1
ATOM 1921 C C . SER A 1 247 ? 44.234 2.834 -68.977 1.00 63.19 247 SER A C 1
ATOM 1923 O O . SER A 1 247 ? 43.414 2.762 -68.063 1.00 63.19 247 SER A O 1
ATOM 1925 N N . THR A 1 248 ? 45.533 3.020 -68.736 1.00 74.19 248 THR A N 1
ATOM 1926 C CA . THR A 1 248 ? 46.134 3.165 -67.395 1.00 74.19 248 THR A CA 1
ATOM 1927 C C . THR A 1 248 ? 45.389 4.160 -66.494 1.00 74.19 248 THR A C 1
ATOM 1929 O O . THR A 1 248 ? 45.351 3.977 -65.279 1.00 74.19 248 THR A O 1
ATOM 1932 N N . LYS A 1 249 ? 44.719 5.158 -67.087 1.00 75.62 249 LYS A N 1
ATOM 1933 C CA . LYS A 1 249 ? 43.871 6.134 -66.388 1.00 75.62 249 LYS A CA 1
ATOM 1934 C C . LYS A 1 249 ? 42.633 5.524 -65.719 1.00 75.62 249 LYS A C 1
ATOM 1936 O O . LYS A 1 249 ? 42.320 5.910 -64.598 1.00 75.62 249 LYS A O 1
ATOM 1941 N N . GLU A 1 250 ? 41.944 4.582 -66.361 1.00 78.69 250 GLU A N 1
ATOM 1942 C CA . GLU A 1 250 ? 40.759 3.918 -65.785 1.00 78.69 250 GLU A CA 1
ATOM 1943 C C . GLU A 1 250 ? 41.160 3.020 -64.610 1.00 78.69 250 GLU A C 1
ATOM 1945 O O . GLU A 1 250 ? 40.497 2.987 -63.571 1.00 78.69 250 GLU A O 1
ATOM 1950 N N . GLN A 1 251 ? 42.308 2.347 -64.733 1.00 77.81 251 GLN A N 1
ATOM 1951 C CA . GLN A 1 251 ? 42.864 1.538 -63.655 1.00 77.81 251 GLN A CA 1
ATOM 1952 C C . GLN A 1 251 ? 43.267 2.393 -62.444 1.00 77.81 251 GLN A C 1
ATOM 1954 O O . GLN A 1 251 ? 43.041 1.990 -61.303 1.00 77.81 251 GLN A O 1
ATOM 1959 N N . GLU A 1 252 ? 43.852 3.569 -62.671 1.00 82.69 252 GLU A N 1
ATOM 1960 C CA . GLU A 1 252 ? 44.238 4.495 -61.604 1.00 82.69 252 GLU A CA 1
ATOM 1961 C C . GLU A 1 252 ? 43.015 5.124 -60.914 1.00 82.69 252 GLU A C 1
ATOM 1963 O O . GLU A 1 252 ? 42.982 5.206 -59.685 1.00 82.69 252 GLU A O 1
ATOM 1968 N N . GLN A 1 253 ? 41.957 5.443 -61.670 1.00 85.44 253 GLN A N 1
ATOM 1969 C CA . GLN A 1 253 ? 40.673 5.896 -61.119 1.00 85.44 253 GLN A CA 1
ATOM 1970 C C . GLN A 1 253 ? 39.994 4.832 -60.245 1.00 85.44 253 GLN A C 1
ATOM 1972 O O . GLN A 1 253 ? 39.550 5.145 -59.141 1.00 85.44 253 GLN A O 1
ATOM 1977 N N . LEU A 1 254 ? 39.956 3.566 -60.677 1.00 82.81 254 LEU A N 1
ATOM 1978 C CA . LEU A 1 254 ? 39.384 2.483 -59.866 1.00 82.81 254 LEU A CA 1
ATOM 1979 C C . LEU A 1 254 ? 40.207 2.197 -58.606 1.00 82.81 254 LEU A C 1
ATOM 1981 O O . LEU A 1 254 ? 39.637 1.913 -57.554 1.00 82.81 254 LEU A O 1
ATOM 1985 N N . ARG A 1 255 ? 41.541 2.310 -58.675 1.00 84.12 255 ARG A N 1
ATOM 1986 C CA . ARG A 1 255 ? 42.402 2.213 -57.483 1.00 84.12 255 ARG A CA 1
ATOM 1987 C C . ARG A 1 255 ? 42.118 3.339 -56.491 1.00 84.12 255 ARG A C 1
ATOM 1989 O O . ARG A 1 255 ? 42.063 3.073 -55.292 1.00 84.12 255 ARG A O 1
ATOM 1996 N N . ALA A 1 256 ? 41.910 4.562 -56.980 1.00 88.62 256 ALA A N 1
ATOM 1997 C CA . ALA A 1 256 ? 41.533 5.696 -56.143 1.00 88.62 256 ALA A CA 1
ATOM 1998 C C . ALA A 1 256 ? 40.150 5.499 -55.492 1.00 88.62 256 ALA A C 1
ATOM 2000 O O . ALA A 1 256 ? 39.995 5.771 -54.303 1.00 88.62 256 ALA A O 1
ATOM 2001 N N . GLU A 1 257 ? 39.171 4.958 -56.225 1.00 87.50 257 GLU A N 1
ATOM 2002 C CA . GLU A 1 257 ? 37.839 4.664 -55.678 1.00 87.50 257 GLU A CA 1
ATOM 2003 C C . GLU A 1 257 ? 37.879 3.538 -54.632 1.00 87.50 257 GLU A C 1
ATOM 2005 O O . GLU A 1 257 ? 37.266 3.658 -53.576 1.00 87.50 257 GLU A O 1
ATOM 2010 N N . VAL A 1 258 ? 38.664 2.477 -54.855 1.00 86.00 258 VAL A N 1
ATOM 2011 C CA . VAL A 1 258 ? 38.881 1.409 -53.858 1.00 86.00 258 VAL A CA 1
ATOM 2012 C C . VAL A 1 258 ? 39.524 1.958 -52.584 1.00 86.00 258 VAL A C 1
ATOM 2014 O O . VAL A 1 258 ? 39.104 1.589 -51.487 1.00 86.00 258 VAL A O 1
ATOM 2017 N N . ALA A 1 259 ? 40.515 2.848 -52.708 1.00 90.50 259 ALA A N 1
ATOM 2018 C CA . ALA A 1 259 ? 41.123 3.505 -51.553 1.00 90.50 259 ALA A CA 1
ATOM 2019 C C . ALA A 1 259 ? 40.088 4.344 -50.786 1.00 90.50 259 ALA A C 1
ATOM 2021 O O . ALA A 1 259 ? 39.942 4.183 -49.577 1.00 90.50 259 ALA A O 1
ATOM 2022 N N . ARG A 1 260 ? 39.285 5.141 -51.500 1.00 91.50 260 ARG A N 1
ATOM 2023 C CA . ARG A 1 260 ? 38.215 5.954 -50.909 1.00 91.50 260 ARG A CA 1
ATOM 2024 C C . ARG A 1 260 ? 37.139 5.112 -50.218 1.00 91.50 260 ARG A C 1
ATOM 2026 O O . ARG A 1 260 ? 36.702 5.463 -49.125 1.00 91.50 260 ARG A O 1
ATOM 2033 N N . LEU A 1 261 ? 36.698 4.016 -50.838 1.00 89.25 261 LEU A N 1
ATOM 2034 C CA . LEU A 1 261 ? 35.713 3.105 -50.246 1.00 89.25 261 LEU A CA 1
ATOM 2035 C C . LEU A 1 261 ? 36.278 2.425 -48.998 1.00 89.25 261 LEU A C 1
ATOM 2037 O O . LEU A 1 261 ? 35.563 2.286 -48.013 1.00 89.25 261 LEU A O 1
ATOM 2041 N N . LYS A 1 262 ? 37.564 2.059 -49.001 1.00 90.81 262 LYS A N 1
ATOM 2042 C CA . LYS A 1 262 ? 38.231 1.486 -47.827 1.00 90.81 262 LYS A CA 1
ATOM 2043 C C . LYS A 1 262 ? 38.294 2.476 -46.660 1.00 90.81 262 LYS A C 1
ATOM 2045 O O . LYS A 1 262 ? 37.979 2.091 -45.536 1.00 90.81 262 LYS A O 1
ATOM 2050 N N . ASP A 1 263 ? 38.628 3.737 -46.928 1.00 92.44 263 ASP A N 1
ATOM 2051 C CA . ASP A 1 263 ? 38.612 4.795 -45.910 1.00 92.44 263 ASP A CA 1
ATOM 2052 C C . ASP A 1 263 ? 37.189 5.043 -45.380 1.00 92.44 263 ASP A C 1
ATOM 2054 O O . ASP A 1 263 ? 36.992 5.252 -44.183 1.00 92.44 263 ASP A O 1
ATOM 2058 N N . ALA A 1 264 ? 36.176 4.953 -46.250 1.00 88.62 264 ALA A N 1
ATOM 2059 C CA . ALA A 1 264 ? 34.773 5.067 -45.857 1.00 88.62 264 ALA A CA 1
ATOM 2060 C C . ALA A 1 264 ? 34.295 3.897 -44.974 1.00 88.62 264 ALA A C 1
ATOM 2062 O O . ALA A 1 264 ? 33.550 4.142 -44.027 1.00 88.62 264 ALA A O 1
ATOM 2063 N N . VAL A 1 265 ? 34.734 2.655 -45.236 1.00 84.69 265 VAL A N 1
ATOM 2064 C CA . VAL A 1 265 ? 34.459 1.502 -44.350 1.00 84.69 265 VAL A CA 1
ATOM 2065 C C . VAL A 1 265 ? 35.085 1.727 -42.979 1.00 84.69 265 VAL A C 1
ATOM 2067 O O . VAL A 1 265 ? 34.390 1.621 -41.975 1.00 84.69 265 VAL A O 1
ATOM 2070 N N . ALA A 1 266 ? 36.362 2.120 -42.930 1.00 88.06 266 ALA A N 1
ATOM 2071 C CA . ALA A 1 266 ? 37.044 2.381 -41.664 1.00 88.06 266 ALA A CA 1
ATOM 2072 C C . ALA A 1 266 ? 36.339 3.481 -40.846 1.00 88.06 266 ALA A C 1
ATOM 2074 O O . ALA A 1 266 ? 36.145 3.337 -39.642 1.00 88.06 266 ALA A O 1
ATOM 2075 N N . ALA A 1 267 ? 35.887 4.557 -41.499 1.00 88.06 267 ALA A N 1
ATOM 2076 C CA . ALA A 1 267 ? 35.120 5.611 -40.838 1.00 88.06 267 ALA A CA 1
ATOM 2077 C C . ALA A 1 267 ? 33.742 5.130 -40.333 1.00 88.06 267 ALA A C 1
ATOM 2079 O O . ALA A 1 267 ? 33.296 5.559 -39.267 1.00 88.06 267 ALA A O 1
ATOM 2080 N N . ALA A 1 268 ? 33.066 4.248 -41.077 1.00 82.81 268 ALA A N 1
ATOM 2081 C CA . ALA A 1 268 ? 31.782 3.672 -40.675 1.00 82.81 268 ALA A CA 1
ATOM 2082 C C . ALA A 1 268 ? 31.919 2.713 -39.478 1.00 82.81 268 ALA A C 1
ATOM 2084 O O . ALA A 1 268 ? 31.089 2.756 -38.565 1.00 82.81 268 ALA A O 1
ATOM 2085 N N . ASP A 1 269 ? 32.986 1.912 -39.439 1.00 82.44 269 ASP A N 1
ATOM 2086 C CA . ASP A 1 269 ? 33.295 1.013 -38.322 1.00 82.44 269 ASP A CA 1
ATOM 2087 C C . ASP A 1 269 ? 33.566 1.792 -37.027 1.00 82.44 269 ASP A C 1
ATOM 2089 O O . ASP A 1 269 ? 32.991 1.482 -35.980 1.00 82.44 269 ASP A O 1
ATOM 2093 N N . GLU A 1 270 ? 34.356 2.867 -37.095 1.00 89.56 270 GLU A N 1
ATOM 2094 C CA . GLU A 1 270 ? 34.601 3.762 -35.954 1.00 89.56 270 GLU A CA 1
ATOM 2095 C C . GLU A 1 270 ? 33.310 4.453 -35.471 1.00 89.56 270 GLU A C 1
ATOM 2097 O O . GLU A 1 270 ? 33.034 4.544 -34.266 1.00 89.56 270 GLU A O 1
ATOM 2102 N N . ALA A 1 271 ? 32.449 4.888 -36.399 1.00 86.31 271 ALA A N 1
ATOM 2103 C CA . ALA A 1 271 ? 31.133 5.432 -36.059 1.00 86.31 271 ALA A CA 1
ATOM 2104 C C . ALA A 1 271 ? 30.229 4.383 -35.379 1.00 86.31 271 ALA A C 1
ATOM 2106 O O . ALA A 1 271 ? 29.492 4.701 -34.443 1.00 86.31 271 ALA A O 1
ATOM 2107 N N . ARG A 1 272 ? 30.308 3.112 -35.794 1.00 83.69 272 ARG A N 1
ATOM 2108 C CA . ARG A 1 272 ? 29.564 2.014 -35.162 1.00 83.69 272 ARG A CA 1
ATOM 2109 C C . ARG A 1 272 ? 30.070 1.730 -33.749 1.00 83.69 272 ARG A C 1
ATOM 2111 O O . ARG A 1 272 ? 29.254 1.609 -32.838 1.00 83.69 272 ARG A O 1
ATOM 2118 N N . LEU A 1 273 ? 31.388 1.668 -33.553 1.00 88.69 273 LEU A N 1
ATOM 2119 C CA . LEU A 1 273 ? 32.008 1.439 -32.242 1.00 88.69 273 LEU A CA 1
ATOM 2120 C C . LEU A 1 273 ? 31.642 2.540 -31.240 1.00 88.69 273 LEU A C 1
ATOM 2122 O O . LEU A 1 273 ? 31.300 2.259 -30.089 1.00 88.69 273 LEU A O 1
ATOM 2126 N N . THR A 1 274 ? 31.665 3.800 -31.677 1.00 86.94 274 THR A N 1
ATOM 2127 C CA . THR A 1 274 ? 31.270 4.933 -30.827 1.00 86.94 274 THR A CA 1
ATOM 2128 C C . THR A 1 274 ? 29.780 4.903 -30.476 1.00 86.94 274 THR A C 1
ATOM 2130 O O . THR A 1 274 ? 29.434 5.099 -29.307 1.00 86.94 274 THR A O 1
ATOM 2133 N N . ALA A 1 275 ? 28.902 4.591 -31.433 1.00 80.88 275 ALA A N 1
ATOM 2134 C CA . ALA A 1 275 ? 27.467 4.440 -31.182 1.00 80.88 275 ALA A CA 1
ATOM 2135 C C . ALA A 1 275 ? 27.153 3.253 -30.250 1.00 80.88 275 ALA A C 1
ATOM 2137 O O . ALA A 1 275 ? 26.303 3.360 -29.363 1.00 80.88 275 ALA A O 1
ATOM 2138 N N . GLU A 1 276 ? 27.869 2.135 -30.389 1.00 82.44 276 GLU A N 1
ATOM 2139 C CA . GLU A 1 276 ? 27.721 0.965 -29.520 1.00 82.44 276 GLU A CA 1
ATOM 2140 C C . GLU A 1 276 ? 28.166 1.261 -28.083 1.00 82.44 276 GLU A C 1
ATOM 2142 O O . GLU A 1 276 ? 27.432 0.966 -27.138 1.00 82.44 276 GLU A O 1
ATOM 2147 N N . LYS A 1 277 ? 29.281 1.979 -27.906 1.00 91.19 277 LYS A N 1
ATOM 2148 C CA . LYS A 1 277 ? 29.707 2.458 -26.585 1.00 91.19 277 LYS A CA 1
ATOM 2149 C C . LYS A 1 277 ? 28.659 3.370 -25.934 1.00 91.19 277 LYS A C 1
ATOM 2151 O O . LYS A 1 277 ? 28.345 3.210 -24.755 1.00 91.19 277 LYS A O 1
ATOM 2156 N N . GLN A 1 278 ? 28.077 4.304 -26.691 1.00 85.69 278 GLN A N 1
ATOM 2157 C CA . GLN A 1 278 ? 27.009 5.175 -26.182 1.00 85.69 278 GLN A CA 1
ATOM 2158 C C . GLN A 1 278 ? 25.741 4.394 -25.805 1.00 85.69 278 GLN A C 1
ATOM 2160 O O . GLN A 1 278 ? 25.085 4.725 -24.808 1.00 85.69 278 GLN A O 1
ATOM 2165 N N . LYS A 1 279 ? 25.398 3.352 -26.574 1.00 84.88 279 LYS A N 1
ATOM 2166 C CA . LYS A 1 279 ? 24.297 2.430 -26.267 1.00 84.88 279 LYS A CA 1
ATOM 2167 C C . LYS A 1 279 ? 24.536 1.742 -24.922 1.00 84.88 279 LYS A C 1
ATOM 2169 O O . LYS A 1 279 ? 23.649 1.766 -24.070 1.00 84.88 279 LYS A O 1
ATOM 2174 N N . ASP A 1 280 ? 25.731 1.199 -24.708 1.00 85.12 280 ASP A N 1
ATOM 2175 C CA . ASP A 1 280 ? 26.077 0.477 -23.480 1.00 85.12 280 ASP A CA 1
ATOM 2176 C C . ASP A 1 280 ? 26.106 1.402 -22.254 1.00 85.12 280 ASP A C 1
ATOM 2178 O O . ASP A 1 280 ? 25.522 1.075 -21.219 1.00 85.12 280 ASP A O 1
ATOM 2182 N N . GLU A 1 281 ? 26.672 2.608 -22.379 1.00 88.00 281 GLU A N 1
ATOM 2183 C CA . GLU A 1 281 ? 26.634 3.625 -21.316 1.00 88.00 281 GLU A CA 1
ATOM 2184 C C . GLU A 1 281 ? 25.199 4.057 -20.966 1.00 88.00 281 GLU A C 1
ATOM 2186 O O . GLU A 1 281 ? 24.868 4.275 -19.796 1.00 88.00 281 GLU A O 1
ATOM 2191 N N . THR A 1 282 ? 24.329 4.193 -21.971 1.00 81.75 282 THR A N 1
ATOM 2192 C CA . THR A 1 282 ? 22.913 4.541 -21.770 1.00 81.75 282 THR A CA 1
ATOM 2193 C C . THR A 1 282 ? 22.156 3.395 -21.103 1.00 81.75 282 THR A C 1
ATOM 2195 O O . THR A 1 282 ? 21.349 3.631 -20.202 1.00 81.75 282 THR A O 1
ATOM 2198 N N . ASN A 1 283 ? 22.456 2.153 -21.483 1.00 80.62 283 ASN A N 1
ATOM 2199 C CA . ASN A 1 283 ? 21.861 0.964 -20.886 1.00 80.62 283 ASN A CA 1
ATOM 2200 C C . ASN A 1 283 ? 22.300 0.780 -19.420 1.00 80.62 283 ASN A C 1
ATOM 2202 O O . ASN A 1 283 ? 21.476 0.472 -18.561 1.00 80.62 283 ASN A O 1
ATOM 2206 N N . ALA A 1 284 ? 23.566 1.066 -19.099 1.00 87.12 284 ALA A N 1
ATOM 2207 C CA . ALA A 1 284 ? 24.060 1.070 -17.721 1.00 87.12 284 ALA A CA 1
ATOM 2208 C C . ALA A 1 284 ? 23.343 2.124 -16.854 1.00 87.12 284 ALA A C 1
ATOM 2210 O O . ALA A 1 284 ? 22.897 1.825 -15.745 1.00 87.12 284 ALA A O 1
ATOM 2211 N N . LYS A 1 285 ? 23.151 3.345 -17.377 1.00 85.62 285 LYS A N 1
ATOM 2212 C CA . LYS A 1 285 ? 22.379 4.402 -16.691 1.00 85.62 285 LYS A CA 1
ATOM 2213 C C . LYS A 1 285 ? 20.913 4.012 -16.485 1.00 85.62 285 LYS A C 1
ATOM 2215 O O . LYS A 1 285 ? 20.337 4.351 -15.454 1.00 85.62 285 LYS A O 1
ATOM 2220 N N . PHE A 1 286 ? 20.316 3.299 -17.439 1.00 81.19 286 PHE A N 1
ATOM 2221 C CA . PHE A 1 286 ? 18.953 2.778 -17.328 1.00 81.19 286 PHE A CA 1
ATOM 2222 C C . PHE A 1 286 ? 18.835 1.709 -16.231 1.00 81.19 286 PHE A C 1
ATOM 2224 O O . PHE A 1 286 ? 17.902 1.754 -15.429 1.00 81.19 286 PHE A O 1
ATOM 2231 N N . ALA A 1 287 ? 19.798 0.787 -16.147 1.00 83.56 287 ALA A N 1
ATOM 2232 C CA . ALA A 1 287 ? 19.838 -0.223 -15.090 1.00 83.56 287 ALA A CA 1
ATOM 2233 C C . ALA A 1 287 ? 19.951 0.410 -13.691 1.00 83.56 287 ALA A C 1
ATOM 2235 O O . ALA A 1 287 ? 19.208 0.033 -12.784 1.00 83.56 287 ALA A O 1
ATOM 2236 N N . GLU A 1 288 ? 20.814 1.418 -13.533 1.00 85.75 288 GLU A N 1
ATOM 2237 C CA . GLU A 1 288 ? 20.960 2.149 -12.268 1.00 85.75 288 GLU A CA 1
ATOM 2238 C C . GLU A 1 288 ? 19.688 2.933 -11.905 1.00 85.75 288 GLU A C 1
ATOM 2240 O O . GLU A 1 288 ? 19.222 2.868 -10.768 1.00 85.75 288 GLU A O 1
ATOM 2245 N N . ALA A 1 289 ? 19.058 3.607 -12.873 1.00 78.62 289 ALA A N 1
ATOM 2246 C CA . ALA A 1 289 ? 17.783 4.288 -12.646 1.00 78.62 289 ALA A CA 1
ATOM 2247 C C . ALA A 1 289 ? 16.679 3.307 -12.205 1.00 78.62 289 ALA A C 1
ATOM 2249 O O . ALA A 1 289 ? 15.935 3.596 -11.270 1.00 78.62 289 ALA A O 1
ATOM 2250 N N . ASN A 1 290 ? 16.600 2.119 -12.812 1.00 78.50 290 ASN A N 1
ATOM 2251 C CA . ASN A 1 290 ? 15.646 1.087 -12.396 1.00 78.50 290 ASN A CA 1
ATOM 2252 C C . ASN A 1 290 ? 15.916 0.563 -10.984 1.00 78.50 290 ASN A C 1
ATOM 2254 O O . ASN A 1 290 ? 14.971 0.313 -10.235 1.00 78.50 290 ASN A O 1
ATOM 2258 N N . LYS A 1 291 ? 17.188 0.429 -10.599 1.00 87.12 291 LYS A N 1
ATOM 2259 C CA . LYS A 1 291 ? 17.565 0.073 -9.229 1.00 87.12 291 LYS A CA 1
ATOM 2260 C C . LYS A 1 291 ? 17.089 1.135 -8.234 1.00 87.12 291 LYS A C 1
ATOM 2262 O O . LYS A 1 291 ? 16.490 0.782 -7.224 1.00 87.12 291 LYS A O 1
ATOM 2267 N N . GLN A 1 292 ? 17.270 2.418 -8.551 1.00 83.44 292 GLN A N 1
ATOM 2268 C CA . GLN A 1 292 ? 16.774 3.525 -7.722 1.00 83.44 292 GLN A CA 1
ATOM 2269 C C . GLN A 1 292 ? 15.243 3.524 -7.609 1.00 83.44 292 GLN A C 1
ATOM 2271 O O . GLN A 1 292 ? 14.718 3.695 -6.512 1.00 83.44 292 GLN A O 1
ATOM 2276 N N . ILE A 1 293 ? 14.518 3.251 -8.703 1.00 79.50 293 ILE A N 1
ATOM 2277 C CA . ILE A 1 293 ? 13.050 3.097 -8.671 1.00 79.50 293 ILE A CA 1
ATOM 2278 C C . ILE A 1 293 ? 12.637 1.966 -7.722 1.00 79.50 293 ILE A C 1
ATOM 2280 O O . ILE A 1 293 ? 11.676 2.129 -6.970 1.00 79.50 293 ILE A O 1
ATOM 2284 N N . ALA A 1 294 ? 13.337 0.829 -7.751 1.00 82.94 294 ALA A N 1
ATOM 2285 C CA . ALA A 1 294 ? 13.037 -0.300 -6.875 1.00 82.94 294 ALA A CA 1
ATOM 2286 C C . ALA A 1 294 ? 13.264 0.049 -5.394 1.00 82.94 294 ALA A C 1
ATOM 2288 O O . ALA A 1 294 ? 12.397 -0.236 -4.568 1.00 82.94 294 ALA A O 1
ATOM 2289 N N . THR A 1 295 ? 14.371 0.725 -5.070 1.00 84.62 295 THR A N 1
ATOM 2290 C CA . THR A 1 295 ? 14.652 1.200 -3.705 1.00 84.62 295 THR A CA 1
ATOM 2291 C C . THR A 1 295 ? 13.594 2.192 -3.224 1.00 84.62 295 THR A C 1
ATOM 2293 O O . THR A 1 295 ? 13.004 1.989 -2.166 1.00 84.62 295 THR A O 1
ATOM 2296 N N . LEU A 1 296 ? 13.268 3.211 -4.026 1.00 80.69 296 LEU A N 1
ATOM 2297 C CA . LEU A 1 296 ? 12.243 4.201 -3.671 1.00 80.69 296 LEU A CA 1
ATOM 2298 C C . LEU A 1 296 ? 10.852 3.567 -3.506 1.00 80.69 296 LEU A C 1
ATOM 2300 O O . LEU A 1 296 ? 10.061 3.988 -2.662 1.00 80.69 296 LEU A O 1
ATOM 2304 N N . ALA A 1 297 ? 10.530 2.540 -4.299 1.00 79.56 297 ALA A N 1
ATOM 2305 C CA . ALA A 1 297 ? 9.287 1.791 -4.133 1.00 79.56 297 ALA A CA 1
ATOM 2306 C C . ALA A 1 297 ? 9.246 1.047 -2.788 1.00 79.56 297 ALA A C 1
ATOM 2308 O O . ALA A 1 297 ? 8.214 1.077 -2.118 1.00 79.56 297 ALA A O 1
ATOM 2309 N N . GLN A 1 298 ? 10.365 0.445 -2.374 1.00 86.56 298 GLN A N 1
ATOM 2310 C CA . GLN A 1 298 ? 10.491 -0.215 -1.076 1.00 86.56 298 GLN A CA 1
ATOM 2311 C C . GLN A 1 298 ? 10.364 0.781 0.087 1.00 86.56 298 GLN A C 1
ATOM 2313 O O . GLN A 1 298 ? 9.625 0.514 1.033 1.00 86.56 298 GLN A O 1
ATOM 2318 N N . GLU A 1 299 ? 11.028 1.936 0.010 1.00 82.25 299 GLU A N 1
ATOM 2319 C CA . GLU A 1 299 ? 10.938 2.987 1.036 1.00 82.25 299 GLU A CA 1
ATOM 2320 C C . GLU A 1 299 ? 9.507 3.520 1.180 1.00 82.25 299 GLU A C 1
ATOM 2322 O O . GLU A 1 299 ? 8.994 3.657 2.292 1.00 82.25 299 GLU A O 1
ATOM 2327 N N . ARG A 1 300 ? 8.810 3.739 0.056 1.00 81.31 300 ARG A N 1
ATOM 2328 C CA . ARG A 1 300 ? 7.388 4.117 0.051 1.00 81.31 300 ARG A CA 1
ATOM 2329 C C . ARG A 1 300 ? 6.521 3.071 0.754 1.00 81.31 300 ARG A C 1
ATOM 2331 O O . ARG A 1 300 ? 5.605 3.438 1.492 1.00 81.31 300 ARG A O 1
ATOM 2338 N N . ASP A 1 301 ? 6.764 1.791 0.495 1.00 83.19 301 ASP A N 1
ATOM 2339 C CA . ASP A 1 301 ? 5.970 0.708 1.079 1.00 83.19 301 ASP A CA 1
ATOM 2340 C C . ASP A 1 301 ? 6.222 0.594 2.588 1.00 83.19 301 ASP A C 1
ATOM 2342 O O . ASP A 1 301 ? 5.267 0.527 3.362 1.00 83.19 301 ASP A O 1
ATOM 2346 N N . GLN A 1 302 ? 7.474 0.741 3.027 1.00 84.25 302 GLN A N 1
ATOM 2347 C CA . GLN A 1 302 ? 7.816 0.829 4.450 1.00 84.25 302 GLN A CA 1
ATOM 2348 C C . GLN A 1 302 ? 7.162 2.037 5.138 1.00 84.25 302 GLN A C 1
ATOM 2350 O O . GLN A 1 302 ? 6.588 1.890 6.219 1.00 84.25 302 GLN A O 1
ATOM 2355 N N . ALA A 1 303 ? 7.185 3.220 4.514 1.00 80.75 303 ALA A N 1
ATOM 2356 C CA . ALA A 1 303 ? 6.519 4.411 5.048 1.00 80.75 303 ALA A CA 1
ATOM 2357 C C . ALA A 1 303 ? 4.996 4.210 5.167 1.00 80.75 303 ALA A C 1
ATOM 2359 O O . ALA A 1 303 ? 4.368 4.658 6.129 1.00 80.75 303 ALA A O 1
ATOM 2360 N N . ARG A 1 304 ? 4.390 3.490 4.215 1.00 83.06 304 ARG A N 1
ATOM 2361 C CA . ARG A 1 304 ? 2.962 3.149 4.246 1.00 83.06 304 ARG A CA 1
ATOM 2362 C C . ARG A 1 304 ? 2.623 2.182 5.383 1.00 83.06 304 ARG A C 1
ATOM 2364 O O . ARG A 1 304 ? 1.589 2.359 6.029 1.00 83.06 304 ARG A O 1
ATOM 2371 N N . ASP A 1 305 ? 3.472 1.195 5.640 1.00 85.00 305 ASP A N 1
ATOM 2372 C CA . ASP A 1 305 ? 3.277 0.251 6.744 1.00 85.00 305 ASP A CA 1
ATOM 2373 C C . ASP A 1 305 ? 3.428 0.935 8.108 1.00 85.00 305 ASP A C 1
ATOM 2375 O O . ASP A 1 305 ? 2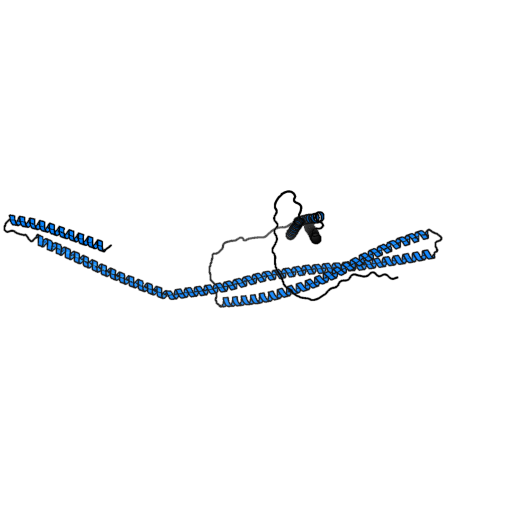.610 0.713 9.005 1.00 85.00 305 ASP A O 1
ATOM 2379 N N . GLN A 1 306 ? 4.396 1.847 8.244 1.00 78.69 306 GLN A N 1
ATOM 2380 C CA . GLN A 1 306 ? 4.531 2.688 9.438 1.00 78.69 306 GLN A CA 1
ATOM 2381 C C . GLN A 1 306 ? 3.271 3.528 9.678 1.00 78.69 306 GLN A C 1
ATO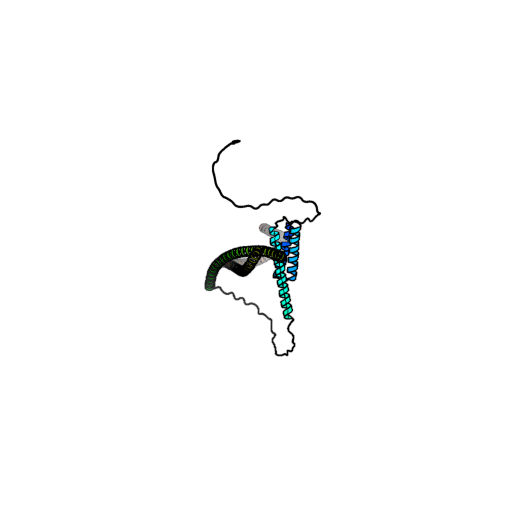M 2383 O O . GLN A 1 306 ? 2.740 3.540 10.790 1.00 78.69 306 GLN A O 1
ATOM 2388 N N . LEU A 1 307 ? 2.732 4.158 8.628 1.00 79.12 307 LEU A N 1
ATOM 2389 C CA . LEU A 1 307 ? 1.492 4.930 8.712 1.00 79.12 307 LEU A CA 1
ATOM 2390 C C . LEU A 1 307 ? 0.307 4.070 9.180 1.00 79.12 307 LEU A C 1
ATOM 2392 O O . LEU A 1 307 ? -0.515 4.517 9.983 1.00 79.12 307 LEU A O 1
ATOM 2396 N N . LYS A 1 308 ? 0.219 2.821 8.709 1.00 84.75 308 LYS A N 1
ATOM 2397 C CA . LYS A 1 308 ? -0.816 1.881 9.153 1.00 84.75 308 LYS A CA 1
ATOM 2398 C C . LYS A 1 308 ? -0.676 1.554 10.644 1.00 84.75 308 LYS A C 1
ATOM 2400 O O . LYS A 1 308 ? -1.669 1.639 11.365 1.00 84.75 308 LYS A O 1
ATOM 2405 N N . GLY A 1 309 ? 0.536 1.251 11.113 1.00 81.69 309 GLY A N 1
ATOM 2406 C CA . GLY A 1 309 ? 0.795 0.983 12.534 1.00 81.69 309 GLY A CA 1
ATOM 2407 C C . GLY A 1 309 ? 0.484 2.184 13.440 1.00 81.69 309 GLY A C 1
ATOM 2408 O O . GLY A 1 309 ? -0.069 2.028 14.532 1.00 81.69 309 GLY A O 1
ATOM 2409 N N . MET A 1 310 ? 0.756 3.404 12.968 1.00 75.44 310 MET A N 1
ATOM 2410 C CA . MET A 1 310 ? 0.385 4.629 13.686 1.00 75.44 310 MET A CA 1
ATOM 2411 C C . MET A 1 310 ? -1.129 4.808 13.778 1.00 75.44 310 MET A C 1
ATOM 2413 O O . MET A 1 310 ? -1.638 5.137 14.847 1.00 75.44 310 MET A O 1
ATOM 2417 N N . LYS A 1 311 ? -1.866 4.509 12.704 1.00 79.56 311 LYS A N 1
ATOM 2418 C CA . LYS A 1 311 ? -3.333 4.571 12.704 1.00 79.56 311 LYS A CA 1
ATOM 2419 C C . LYS A 1 311 ? -3.970 3.551 13.654 1.00 79.56 311 LYS A C 1
ATOM 2421 O O . LYS A 1 311 ? -4.957 3.857 14.315 1.00 79.56 311 LYS A O 1
ATOM 2426 N N . GLU A 1 312 ? -3.400 2.354 13.769 1.00 82.50 312 GLU A N 1
ATOM 2427 C CA . GLU A 1 312 ? -3.833 1.370 14.774 1.00 82.50 312 GLU A CA 1
ATOM 2428 C C . GLU A 1 312 ? -3.575 1.874 16.204 1.00 82.50 312 GLU A C 1
ATOM 2430 O O . GLU A 1 312 ? -4.400 1.677 17.098 1.00 82.50 312 GLU A O 1
ATOM 2435 N N . THR A 1 313 ? -2.459 2.575 16.421 1.00 78.56 313 THR A N 1
ATOM 2436 C CA . THR A 1 313 ? -2.154 3.214 17.711 1.00 78.56 313 THR A CA 1
ATOM 2437 C C . THR A 1 313 ? -3.150 4.332 18.026 1.00 78.56 313 THR A C 1
ATOM 2439 O O . THR A 1 313 ? -3.670 4.386 19.139 1.00 78.56 313 THR A O 1
ATOM 2442 N N . GLU A 1 314 ? -3.486 5.171 17.044 1.00 78.19 314 GLU A N 1
ATOM 2443 C CA . GLU A 1 314 ? -4.510 6.215 17.168 1.00 78.19 314 GLU A CA 1
ATOM 2444 C C . GLU A 1 314 ? -5.873 5.626 17.570 1.00 78.19 314 GLU A C 1
ATOM 2446 O O . GLU A 1 314 ? -6.508 6.109 18.510 1.00 78.19 314 GLU A O 1
ATOM 2451 N N . GLN A 1 315 ? -6.294 4.529 16.932 1.00 84.75 315 GLN A N 1
ATOM 2452 C CA . GLN A 1 315 ? -7.539 3.833 17.276 1.00 84.75 315 GLN A CA 1
ATOM 2453 C C . GLN A 1 315 ? -7.538 3.307 18.717 1.00 84.75 315 GLN A C 1
ATOM 2455 O O . GLN A 1 315 ? -8.543 3.432 19.418 1.00 84.75 315 GLN A O 1
ATOM 2460 N N . ARG A 1 316 ? -6.413 2.758 19.192 1.00 81.88 316 ARG A N 1
ATOM 2461 C CA . ARG A 1 316 ? -6.279 2.310 20.590 1.00 81.88 316 ARG A CA 1
ATOM 2462 C C . ARG A 1 316 ? -6.381 3.473 21.571 1.00 81.88 316 ARG A C 1
ATOM 2464 O O . ARG A 1 316 ? -7.035 3.338 22.601 1.00 81.88 316 ARG A O 1
ATOM 2471 N N . VAL A 1 317 ? -5.776 4.617 21.254 1.00 83.31 317 VAL A N 1
ATOM 2472 C CA . VAL A 1 317 ? -5.877 5.821 22.093 1.00 83.31 317 VAL A CA 1
ATOM 2473 C C . VAL A 1 317 ? -7.320 6.328 22.147 1.00 83.31 317 VAL A C 1
ATOM 2475 O O . VAL A 1 317 ? -7.808 6.636 23.233 1.00 83.31 317 VAL A O 1
ATOM 2478 N N . GLN A 1 318 ? -8.035 6.354 21.018 1.00 82.75 318 GLN A N 1
ATOM 2479 C CA . GLN A 1 318 ? -9.457 6.721 20.998 1.00 82.75 318 GLN A CA 1
ATOM 2480 C C . GLN A 1 318 ? -10.317 5.759 21.833 1.00 82.75 318 GLN A C 1
ATOM 2482 O O . GLN A 1 318 ? -11.177 6.214 22.585 1.00 82.75 318 GLN A O 1
ATOM 2487 N N . ALA A 1 319 ? -10.054 4.450 21.760 1.00 88.50 319 ALA A N 1
ATOM 2488 C CA . ALA A 1 319 ? -10.748 3.457 22.580 1.00 88.50 319 ALA A CA 1
ATOM 2489 C C . ALA A 1 319 ? -10.510 3.683 24.084 1.00 88.50 319 ALA A C 1
ATOM 2491 O O . ALA A 1 319 ? -11.466 3.696 24.856 1.00 88.50 319 ALA A O 1
ATOM 2492 N N . LEU A 1 320 ? -9.265 3.953 24.491 1.00 83.12 320 LEU A N 1
ATOM 2493 C CA . LEU A 1 320 ? -8.928 4.264 25.886 1.00 83.12 320 LEU A CA 1
ATOM 2494 C C . LEU A 1 320 ? -9.592 5.560 26.377 1.00 83.12 320 LEU A C 1
ATOM 2496 O O . LEU A 1 320 ? -10.004 5.648 27.534 1.00 83.12 320 LEU A O 1
ATOM 2500 N N . LEU A 1 321 ? -9.717 6.573 25.516 1.00 84.31 321 LEU A N 1
ATOM 2501 C CA . LEU A 1 321 ? -10.433 7.808 25.851 1.00 84.31 321 LEU A CA 1
ATOM 2502 C C . LEU A 1 321 ? -11.934 7.559 26.048 1.00 84.31 321 LEU A C 1
ATOM 2504 O O . LEU A 1 321 ? -12.517 8.089 26.996 1.00 84.31 321 LEU A O 1
ATOM 2508 N N . ALA A 1 322 ? -12.545 6.737 25.192 1.00 90.12 322 ALA A N 1
ATOM 2509 C CA . ALA A 1 322 ? -13.945 6.344 25.332 1.00 90.12 322 ALA A CA 1
ATOM 2510 C C . ALA A 1 322 ? -14.178 5.537 26.620 1.00 90.12 322 ALA A C 1
ATOM 2512 O O . ALA A 1 322 ? -15.103 5.842 27.371 1.00 90.12 322 ALA A O 1
ATOM 2513 N N . GLU A 1 323 ? -13.301 4.578 26.921 1.00 87.31 323 GLU A N 1
ATOM 2514 C CA . GLU A 1 323 ? -13.352 3.789 28.156 1.00 87.31 323 GLU A CA 1
ATOM 2515 C C . GLU A 1 323 ? -13.185 4.670 29.402 1.00 87.31 323 GLU A C 1
ATOM 2517 O O . GLU A 1 323 ? -13.943 4.543 30.359 1.00 87.31 323 GLU A O 1
ATOM 2522 N N . SER A 1 324 ? -12.261 5.635 29.378 1.00 81.25 324 SER A N 1
ATOM 2523 C CA . SER A 1 324 ? -12.086 6.604 30.469 1.00 81.25 324 SER A CA 1
ATOM 2524 C C . SER A 1 324 ? -13.343 7.455 30.701 1.00 81.25 324 SER A C 1
ATOM 2526 O O . SER A 1 324 ? -13.729 7.708 31.846 1.00 81.25 324 SER A O 1
ATOM 2528 N N . SER A 1 325 ? -14.028 7.859 29.626 1.00 89.38 325 SER A N 1
ATOM 2529 C CA . SER A 1 325 ? -15.303 8.579 29.721 1.00 89.38 325 SER A CA 1
ATOM 2530 C C . SER A 1 325 ? -16.418 7.706 30.310 1.00 89.38 325 SER A C 1
ATOM 2532 O O . SER A 1 325 ? -17.143 8.166 31.193 1.00 89.38 325 SER A O 1
ATOM 2534 N N . ASP A 1 326 ? -16.538 6.454 29.861 1.00 91.38 326 ASP A N 1
ATOM 2535 C CA . ASP A 1 326 ? -17.522 5.491 30.376 1.00 91.38 326 ASP A CA 1
ATOM 2536 C C . ASP A 1 326 ? -17.283 5.178 31.861 1.00 91.38 326 ASP A C 1
ATOM 2538 O O . ASP A 1 326 ? -18.205 5.238 32.676 1.00 91.38 326 ASP A O 1
ATOM 2542 N N . LEU A 1 327 ? -16.026 4.948 32.250 1.00 89.62 327 LEU A N 1
ATOM 2543 C CA . LEU A 1 327 ? -15.640 4.740 33.646 1.00 89.62 327 LEU A CA 1
ATOM 2544 C C . LEU A 1 327 ? -15.980 5.948 34.519 1.00 89.62 327 LEU A C 1
ATOM 2546 O O . LEU A 1 327 ? -16.471 5.777 35.634 1.00 89.62 327 LEU A O 1
ATOM 2550 N N . LYS A 1 328 ? -15.773 7.170 34.018 1.00 88.69 328 LYS A N 1
ATOM 2551 C CA . LYS A 1 328 ? -16.144 8.390 34.742 1.00 88.69 328 LYS A CA 1
ATOM 2552 C C . LYS A 1 328 ? -17.656 8.493 34.947 1.00 88.69 328 LYS A C 1
ATOM 2554 O O . LYS A 1 328 ? -18.092 8.881 36.030 1.00 88.69 328 LYS A O 1
ATOM 2559 N N . GLN A 1 329 ? -18.451 8.128 33.943 1.00 92.75 329 GLN A N 1
ATOM 2560 C CA . GLN A 1 329 ? -19.909 8.098 34.062 1.00 92.75 329 GLN A CA 1
ATOM 2561 C C . GLN A 1 329 ? -20.367 7.024 35.056 1.00 92.75 329 GLN A C 1
ATOM 2563 O O . GLN A 1 329 ? -21.175 7.316 35.936 1.00 92.75 329 GLN A O 1
ATOM 2568 N N . LYS A 1 330 ? -19.804 5.812 34.978 1.00 90.25 330 LYS A N 1
ATOM 2569 C CA . LYS A 1 330 ? -20.077 4.727 35.933 1.00 90.25 330 LYS A CA 1
ATOM 2570 C C . LYS A 1 330 ? -19.715 5.114 37.362 1.00 90.25 330 LYS A C 1
ATOM 2572 O O . LYS A 1 330 ? -20.484 4.817 38.272 1.00 90.25 330 LYS A O 1
ATOM 2577 N N . LEU A 1 331 ? -18.589 5.802 37.560 1.00 90.38 331 LEU A N 1
ATOM 2578 C CA . LEU A 1 331 ? -18.191 6.309 38.871 1.00 90.38 331 LEU A CA 1
ATOM 2579 C C . LEU A 1 331 ? -19.211 7.325 39.399 1.00 90.38 331 LEU A C 1
ATOM 2581 O O . LEU A 1 331 ? -19.659 7.181 40.529 1.00 90.38 331 LEU A O 1
ATOM 2585 N N . ALA A 1 332 ? -19.646 8.282 38.574 1.00 91.56 332 ALA A N 1
ATOM 2586 C CA . ALA A 1 332 ? -20.660 9.260 38.970 1.00 91.56 332 ALA A CA 1
ATOM 2587 C C . ALA A 1 332 ? -22.002 8.597 39.338 1.00 91.56 332 ALA A C 1
ATOM 2589 O O . ALA A 1 332 ? -22.604 8.935 40.356 1.00 91.56 332 ALA A O 1
ATOM 2590 N N . SER A 1 333 ? -22.456 7.608 38.559 1.00 91.38 333 SER A N 1
ATOM 2591 C CA . SER A 1 333 ? -23.673 6.845 38.874 1.00 91.38 333 SER A CA 1
ATOM 2592 C C . SER A 1 333 ? -23.529 6.002 40.147 1.00 91.38 333 SER A C 1
ATOM 2594 O O . SER A 1 333 ? -24.481 5.884 40.925 1.00 91.38 333 SER A O 1
ATOM 2596 N N . ALA A 1 334 ? -22.348 5.424 40.388 1.00 90.19 334 ALA A N 1
ATOM 2597 C CA . ALA A 1 334 ? -22.056 4.697 41.619 1.00 90.19 334 ALA A CA 1
ATOM 2598 C C . ALA A 1 334 ? -22.043 5.638 42.835 1.00 90.19 334 ALA A C 1
ATOM 2600 O O . ALA A 1 334 ? -22.652 5.321 43.855 1.00 90.19 334 ALA A O 1
ATOM 2601 N N . GLU A 1 335 ? -21.423 6.815 42.716 1.00 90.06 335 GLU A N 1
ATOM 2602 C CA . GLU A 1 335 ? -21.426 7.856 43.750 1.00 90.06 335 GLU A CA 1
ATOM 2603 C C . GLU A 1 335 ? -22.849 8.337 44.072 1.00 90.06 335 GLU A C 1
ATOM 2605 O O . GLU A 1 335 ? -23.206 8.452 45.246 1.00 90.06 335 GLU A O 1
ATOM 2610 N N . GLU A 1 336 ? -23.697 8.548 43.060 1.00 93.25 336 GLU A N 1
ATOM 2611 C CA . GLU A 1 336 ? -25.107 8.906 43.258 1.00 93.25 336 GLU A CA 1
ATOM 2612 C C . GLU A 1 336 ? -25.880 7.794 43.981 1.00 93.25 336 GLU A C 1
ATOM 2614 O O . GLU A 1 336 ? -26.643 8.066 44.910 1.00 93.25 336 GLU A O 1
ATOM 2619 N N . SER A 1 337 ? -25.655 6.536 43.597 1.00 90.00 337 SER A N 1
ATOM 2620 C CA . SER A 1 337 ? -26.299 5.380 44.233 1.00 90.00 337 SER A CA 1
ATOM 2621 C C . SER A 1 337 ? -25.897 5.251 45.702 1.00 90.00 337 SER A C 1
ATOM 2623 O O . SER A 1 337 ? -26.757 5.049 46.558 1.00 90.00 337 SER A O 1
ATOM 2625 N N . VAL A 1 338 ? -24.608 5.431 46.016 1.00 89.75 338 VAL A N 1
ATOM 2626 C CA . VAL A 1 338 ? -24.104 5.449 47.400 1.00 89.75 338 VAL A CA 1
ATOM 2627 C C . VAL A 1 338 ? -24.725 6.600 48.189 1.00 89.75 338 VAL A C 1
ATOM 2629 O O . VAL A 1 338 ? -25.117 6.407 49.341 1.00 89.75 338 VAL A O 1
ATOM 2632 N N . ARG A 1 339 ? -24.865 7.780 47.575 1.00 87.94 339 ARG A N 1
ATOM 2633 C CA . ARG A 1 339 ? -25.494 8.939 48.214 1.00 87.94 339 ARG A CA 1
ATOM 2634 C C . ARG A 1 339 ? -26.965 8.676 48.541 1.00 87.94 339 ARG A C 1
ATOM 2636 O O . ARG A 1 339 ? -27.351 8.865 49.692 1.00 87.94 339 ARG A O 1
ATOM 2643 N N . LYS A 1 340 ? -27.746 8.140 47.598 1.00 87.38 340 LYS A N 1
ATOM 2644 C CA . LYS A 1 340 ? -29.143 7.731 47.845 1.00 87.38 340 LYS A CA 1
ATOM 2645 C C . LYS A 1 340 ? -29.243 6.695 48.965 1.00 87.38 340 LYS A C 1
ATOM 2647 O O . LYS A 1 340 ? -30.018 6.874 49.897 1.00 87.38 340 LYS A O 1
ATOM 2652 N N . LEU A 1 341 ? -28.382 5.672 48.949 1.00 83.62 341 LEU A N 1
ATOM 2653 C CA . LEU A 1 341 ? -28.339 4.671 50.021 1.00 83.62 341 LEU A CA 1
ATOM 2654 C C . LEU A 1 341 ? -28.034 5.295 51.393 1.00 83.62 341 LEU A C 1
ATOM 2656 O O . LEU A 1 341 ? -28.568 4.863 52.414 1.00 83.62 341 LEU A O 1
ATOM 2660 N N . SER A 1 342 ? -27.156 6.303 51.428 1.00 77.81 342 SER A N 1
ATOM 2661 C CA . SER A 1 342 ? -26.826 7.018 52.663 1.00 77.81 342 SER A CA 1
ATOM 2662 C C . SER A 1 342 ? -27.984 7.884 53.175 1.00 77.81 342 SER A C 1
ATOM 2664 O O . SER A 1 342 ? -28.158 7.986 54.388 1.00 77.81 342 SER A O 1
ATOM 2666 N N . GLU A 1 343 ? -28.800 8.438 52.274 1.00 82.44 343 GLU A N 1
ATOM 2667 C CA . GLU A 1 343 ? -30.002 9.222 52.592 1.00 82.44 343 GLU A CA 1
ATOM 2668 C C . GLU A 1 343 ? -31.180 8.348 53.056 1.00 82.44 343 GLU A C 1
ATOM 2670 O O . GLU A 1 343 ? -31.970 8.791 53.887 1.00 82.44 343 GLU A O 1
ATOM 2675 N N . ASP A 1 344 ? -31.283 7.097 52.596 1.00 80.19 344 ASP A N 1
ATOM 2676 C CA . ASP A 1 344 ? -32.327 6.160 53.045 1.00 80.19 344 ASP A CA 1
ATOM 2677 C C . ASP A 1 344 ? -31.980 5.438 54.360 1.00 80.19 344 ASP A C 1
ATOM 2679 O O . ASP A 1 344 ? -32.861 4.930 55.057 1.00 80.19 344 ASP A O 1
ATOM 2683 N N . LYS A 1 345 ? -30.706 5.449 54.768 1.00 80.62 345 LYS A N 1
ATOM 2684 C CA . LYS A 1 345 ? -30.250 4.910 56.058 1.00 80.62 345 LYS A CA 1
ATOM 2685 C C . LYS A 1 345 ? -31.037 5.449 57.271 1.00 80.62 345 LYS A C 1
ATOM 2687 O O . LYS A 1 345 ? -31.467 4.613 58.065 1.00 80.62 345 LYS A O 1
ATOM 2692 N N . PRO A 1 346 ? -31.267 6.774 57.433 1.00 74.94 346 PRO A N 1
ATOM 2693 C CA . PRO A 1 346 ? -32.074 7.310 58.530 1.00 74.94 346 PRO A CA 1
ATOM 2694 C C . PRO A 1 346 ? -33.533 6.828 58.510 1.00 74.94 346 PRO A C 1
ATOM 2696 O O . PRO A 1 346 ? -34.059 6.494 59.572 1.00 74.94 346 PRO A O 1
ATOM 2699 N N . LYS A 1 347 ? -34.161 6.707 57.330 1.00 77.44 347 LYS A N 1
ATOM 2700 C CA . LYS A 1 347 ? -35.543 6.205 57.206 1.00 77.44 347 LYS A CA 1
ATOM 2701 C C . LYS A 1 347 ? -35.654 4.753 57.661 1.00 77.44 347 LYS A C 1
ATOM 2703 O O . LYS A 1 347 ? -36.506 4.432 58.480 1.00 77.44 347 LYS A O 1
ATOM 2708 N N . ASN A 1 348 ? -34.731 3.895 57.224 1.00 78.81 348 ASN A N 1
ATOM 2709 C CA . ASN A 1 348 ? -34.722 2.489 57.635 1.00 78.81 348 ASN A CA 1
ATOM 2710 C C . ASN A 1 348 ? -34.472 2.328 59.144 1.00 78.81 348 ASN A C 1
ATOM 2712 O O . ASN A 1 348 ? -35.041 1.438 59.774 1.00 78.81 348 ASN A O 1
ATOM 2716 N N . THR A 1 349 ? -33.645 3.185 59.755 1.00 79.56 349 THR A N 1
ATOM 2717 C CA . THR A 1 349 ? -33.484 3.191 61.220 1.00 79.56 349 THR A CA 1
ATOM 2718 C C . THR A 1 349 ? -34.737 3.653 61.956 1.00 79.56 349 THR A C 1
ATOM 2720 O O . THR A 1 349 ? -35.028 3.117 63.024 1.00 79.56 349 THR A O 1
ATOM 2723 N N . GLU A 1 350 ? -35.482 4.611 61.404 1.00 82.12 350 GLU A N 1
ATOM 2724 C CA . GLU A 1 350 ? -36.739 5.090 61.982 1.00 82.12 350 GLU A CA 1
ATOM 2725 C C . GLU A 1 350 ? -37.844 4.030 61.879 1.00 82.12 350 GLU A C 1
ATOM 2727 O O . GLU A 1 350 ? -38.493 3.720 62.878 1.00 82.12 350 GLU A O 1
ATOM 2732 N N . GLU A 1 351 ? -37.995 3.383 60.720 1.00 81.31 351 GLU A N 1
ATOM 2733 C CA . GLU A 1 351 ? -38.912 2.250 60.547 1.00 81.31 351 GLU A CA 1
ATOM 2734 C C . GLU A 1 351 ? -38.575 1.093 61.495 1.00 81.31 351 GLU A C 1
ATOM 2736 O O . GLU A 1 351 ? -39.469 0.523 62.121 1.00 81.31 351 GLU A O 1
ATOM 2741 N N . PHE A 1 352 ? -37.288 0.784 61.680 1.00 81.38 352 PHE A N 1
ATOM 2742 C CA . PHE A 1 352 ? -36.859 -0.250 62.621 1.00 81.38 352 PHE A CA 1
ATOM 2743 C C . PHE A 1 352 ? -37.150 0.129 64.081 1.00 81.38 352 PHE A C 1
ATOM 2745 O O . PHE A 1 352 ? -37.579 -0.717 64.870 1.00 81.38 352 PHE A O 1
ATOM 2752 N N . ALA A 1 353 ? -36.949 1.396 64.455 1.00 86.94 353 ALA A N 1
ATOM 2753 C CA . ALA A 1 353 ? -37.298 1.894 65.783 1.00 86.94 353 ALA A CA 1
ATOM 2754 C C . ALA A 1 353 ? -38.815 1.812 66.032 1.00 86.94 353 ALA A C 1
ATOM 2756 O O . ALA A 1 353 ? -39.235 1.311 67.079 1.00 86.94 353 ALA A O 1
ATOM 2757 N N . ASN A 1 354 ? -39.625 2.206 65.046 1.00 86.62 354 ASN A N 1
ATOM 2758 C CA . ASN A 1 354 ? -41.083 2.103 65.093 1.00 86.62 354 ASN A CA 1
ATOM 2759 C C . ASN A 1 354 ? -41.550 0.644 65.201 1.00 86.62 354 ASN A C 1
ATOM 2761 O O . ASN A 1 354 ? -42.369 0.326 66.064 1.00 86.62 354 ASN A O 1
ATOM 2765 N N . ALA A 1 355 ? -40.988 -0.265 64.398 1.00 86.19 355 ALA A N 1
ATOM 2766 C CA . ALA A 1 355 ? -41.288 -1.695 64.477 1.00 86.19 355 ALA A CA 1
ATOM 2767 C C . ALA A 1 355 ? -40.936 -2.270 65.858 1.00 86.19 355 ALA A C 1
ATOM 2769 O O . ALA A 1 355 ? -41.724 -3.005 66.454 1.00 86.19 355 ALA A O 1
ATOM 2770 N N . LYS A 1 356 ? -39.786 -1.883 66.424 1.00 88.19 356 LYS A N 1
ATOM 2771 C CA . LYS A 1 356 ? -39.385 -2.292 67.777 1.00 88.19 356 LYS A CA 1
ATOM 2772 C C . LYS A 1 356 ? -40.354 -1.778 68.846 1.00 88.19 356 LYS A C 1
ATOM 2774 O O . LYS A 1 356 ? -40.669 -2.514 69.780 1.00 88.19 356 LYS A O 1
ATOM 2779 N N . GLN A 1 357 ? -40.849 -0.548 68.706 1.00 91.56 357 GLN A N 1
ATOM 2780 C CA . GLN A 1 357 ? -41.845 0.017 69.616 1.00 91.56 357 GLN A CA 1
ATOM 2781 C C . GLN A 1 357 ? -43.192 -0.716 69.519 1.00 91.56 357 GLN A C 1
ATOM 2783 O O . GLN A 1 357 ? -43.792 -1.014 70.550 1.00 91.56 357 GLN A O 1
ATOM 2788 N N . GLN A 1 358 ? -43.641 -1.066 68.310 1.00 89.50 358 GLN A N 1
ATOM 2789 C CA . GLN A 1 358 ? -44.855 -1.866 68.113 1.00 89.50 358 GLN A CA 1
ATOM 2790 C C . GLN A 1 358 ? -44.724 -3.258 68.738 1.00 89.50 358 GLN A C 1
ATOM 2792 O O . GLN A 1 358 ? -45.636 -3.706 69.428 1.00 89.50 358 GLN A O 1
ATOM 2797 N N . VAL A 1 359 ? -43.573 -3.920 68.570 1.00 91.06 359 VAL A N 1
ATOM 2798 C CA . VAL A 1 359 ? -43.303 -5.213 69.222 1.00 91.06 359 VAL A CA 1
ATOM 2799 C C . VAL A 1 359 ? -43.371 -5.081 70.744 1.00 91.06 359 VAL A C 1
ATOM 2801 O O . VAL A 1 359 ? -43.996 -5.917 71.393 1.00 91.06 359 VAL A O 1
ATOM 2804 N N . ALA A 1 360 ? -42.800 -4.020 71.321 1.00 90.12 360 ALA A N 1
ATOM 2805 C CA . ALA A 1 360 ? -42.879 -3.778 72.762 1.00 90.12 360 ALA A CA 1
ATOM 2806 C C . ALA A 1 360 ? -44.327 -3.546 73.238 1.00 90.12 360 ALA A C 1
ATOM 2808 O O . ALA A 1 360 ? -44.737 -4.092 74.262 1.00 90.12 360 ALA A O 1
ATOM 2809 N N . GLN A 1 361 ? -45.127 -2.791 72.478 1.00 90.25 361 GLN A N 1
ATOM 2810 C CA . GLN A 1 361 ? -46.548 -2.583 72.780 1.00 90.25 361 GLN A CA 1
ATOM 2811 C C . GLN A 1 361 ? -47.350 -3.886 72.708 1.00 90.25 361 GLN A C 1
ATOM 2813 O O . GLN A 1 361 ? -48.133 -4.166 73.614 1.00 90.25 361 GLN A O 1
ATOM 2818 N N . LEU A 1 362 ? -47.127 -4.707 71.677 1.00 92.62 362 LEU A N 1
ATOM 2819 C CA . LEU A 1 362 ? -47.780 -6.010 71.536 1.00 92.62 362 LEU A CA 1
ATOM 2820 C C . LEU A 1 362 ? -47.390 -6.967 72.667 1.00 92.62 362 LEU A C 1
ATOM 2822 O O . LEU A 1 362 ? -48.247 -7.663 73.202 1.00 92.62 362 LEU A O 1
ATOM 2826 N N . GLN A 1 363 ? -46.121 -6.972 73.083 1.00 87.50 363 GLN A N 1
ATOM 2827 C CA . GLN A 1 363 ? -45.677 -7.740 74.250 1.00 87.50 363 GLN A CA 1
ATOM 2828 C C . GLN A 1 363 ? -46.383 -7.283 75.530 1.00 87.50 363 GLN A C 1
ATOM 2830 O O . GLN A 1 363 ? -46.801 -8.115 76.333 1.00 87.50 363 GLN A O 1
ATOM 2835 N N . GLN A 1 364 ? -46.562 -5.974 75.711 1.00 90.31 364 GLN A N 1
ATOM 2836 C CA . GLN A 1 364 ? -47.266 -5.441 76.873 1.00 90.31 364 GLN A CA 1
ATOM 2837 C C . GLN A 1 364 ? -48.760 -5.787 76.855 1.00 90.31 364 GLN A C 1
ATOM 2839 O O . GLN A 1 364 ? -49.304 -6.175 77.888 1.00 90.31 364 GLN A O 1
ATOM 2844 N N . GLN A 1 365 ? -49.406 -5.719 75.687 1.00 87.00 365 GLN A N 1
ATOM 2845 C CA . GLN A 1 365 ? -50.782 -6.188 75.517 1.00 87.00 365 GLN A CA 1
ATOM 2846 C C . GLN A 1 365 ? -50.908 -7.681 75.818 1.00 87.00 365 GLN A C 1
ATOM 2848 O O . GLN A 1 365 ? -51.830 -8.070 76.525 1.00 87.00 365 GLN A O 1
ATOM 2853 N N . LEU A 1 366 ? -49.963 -8.506 75.358 1.00 89.06 366 LEU A N 1
ATOM 2854 C CA . LEU A 1 366 ? -49.960 -9.941 75.640 1.00 89.06 366 LEU A CA 1
ATOM 2855 C C . LEU A 1 366 ? -49.890 -10.221 77.147 1.00 89.06 366 LEU A C 1
ATOM 2857 O O . LEU A 1 366 ? -50.644 -11.054 77.644 1.00 89.06 366 LEU A O 1
ATOM 2861 N N . ILE A 1 367 ? -49.029 -9.505 77.877 1.00 91.56 367 ILE A N 1
ATOM 2862 C CA . ILE A 1 367 ? -48.920 -9.623 79.339 1.00 91.56 367 ILE A CA 1
ATOM 2863 C C . ILE A 1 367 ? -50.233 -9.211 80.017 1.00 91.56 367 ILE A C 1
ATOM 2865 O O . ILE A 1 367 ? -50.701 -9.907 80.918 1.00 91.56 367 ILE A O 1
ATOM 2869 N N . GLU A 1 368 ? -50.845 -8.108 79.582 1.00 86.00 368 GLU A N 1
ATOM 2870 C CA . GLU A 1 368 ? -52.115 -7.637 80.143 1.00 86.00 368 GLU A CA 1
ATOM 2871 C C . GLU A 1 368 ? -53.247 -8.640 79.882 1.00 86.00 368 GLU A C 1
ATOM 2873 O O . GLU A 1 368 ? -53.966 -9.013 80.807 1.00 86.00 368 GLU A O 1
ATOM 2878 N N . THR A 1 369 ? -53.364 -9.157 78.657 1.00 84.25 369 THR A N 1
ATOM 2879 C CA . THR A 1 369 ? -54.341 -10.200 78.318 1.00 84.25 369 THR A CA 1
ATOM 2880 C C . THR A 1 369 ? -54.091 -11.479 79.113 1.00 84.25 369 THR A C 1
ATOM 2882 O O . THR A 1 369 ? -55.036 -12.086 79.613 1.00 84.25 369 THR A O 1
ATOM 2885 N N . GLN A 1 370 ? -52.833 -11.883 79.298 1.00 81.81 370 GLN A N 1
ATOM 2886 C CA . GLN A 1 370 ? -52.495 -13.051 80.111 1.00 81.81 370 GLN A CA 1
ATOM 2887 C C . GLN A 1 370 ? -52.906 -12.855 81.577 1.00 81.81 370 GLN A C 1
ATOM 2889 O O . GLN A 1 370 ? -53.475 -13.763 82.181 1.00 81.81 370 GLN A O 1
ATOM 2894 N N . LYS A 1 371 ? -52.685 -11.661 82.136 1.00 87.56 371 LYS A N 1
ATOM 2895 C CA . LYS A 1 371 ? -53.120 -11.308 83.492 1.00 87.56 371 LYS A CA 1
ATOM 2896 C C . LYS A 1 371 ? -54.646 -11.286 83.618 1.00 87.56 371 LYS A C 1
ATOM 2898 O O . LYS A 1 371 ? -55.181 -11.778 84.610 1.00 87.56 371 LYS A O 1
ATOM 2903 N N . GLN A 1 372 ? -55.352 -10.751 82.622 1.00 79.12 372 GLN A N 1
ATOM 2904 C CA . GLN A 1 372 ? -56.817 -10.788 82.577 1.00 79.12 372 GLN A CA 1
ATOM 2905 C C . GLN A 1 372 ? -57.337 -12.225 82.523 1.00 79.12 372 GLN A C 1
ATOM 2907 O O . GLN A 1 372 ? -58.246 -12.563 83.274 1.00 79.12 372 GLN A O 1
ATOM 2912 N N . ASN A 1 373 ? -56.725 -13.089 81.713 1.00 79.88 373 ASN A N 1
ATOM 2913 C CA . ASN A 1 373 ? -57.075 -14.507 81.668 1.00 79.88 373 ASN A CA 1
ATOM 2914 C C . ASN A 1 373 ? -56.865 -15.187 83.026 1.00 79.88 373 ASN A C 1
ATOM 2916 O O . ASN A 1 373 ? -57.774 -15.861 83.496 1.00 79.88 373 ASN A O 1
ATOM 2920 N N . GLN A 1 374 ? -55.739 -14.941 83.706 1.00 82.00 374 GLN A N 1
ATOM 2921 C CA . GLN A 1 374 ? -55.509 -15.451 85.066 1.00 82.00 374 GLN A CA 1
ATOM 2922 C C . GLN A 1 374 ? -56.564 -14.953 86.064 1.00 82.00 374 GLN A C 1
ATOM 2924 O O . GLN A 1 374 ? -57.027 -15.709 86.918 1.00 82.00 374 GLN A O 1
ATOM 2929 N N . TYR A 1 375 ? -56.972 -13.686 85.957 1.00 81.44 375 TYR A N 1
ATOM 2930 C CA . TYR A 1 375 ? -58.051 -13.138 86.776 1.00 81.44 375 TYR A CA 1
ATOM 2931 C C . TYR A 1 375 ? -59.391 -13.829 86.489 1.00 81.44 375 TYR A C 1
ATOM 2933 O O . TYR A 1 375 ? -60.102 -14.200 87.425 1.00 81.44 375 TYR A O 1
ATOM 2941 N N . PHE A 1 376 ? -59.731 -14.039 85.214 1.00 83.25 376 PHE A N 1
ATOM 2942 C CA . PHE A 1 376 ? -60.941 -14.764 84.830 1.00 83.25 376 PHE A CA 1
ATOM 2943 C C . PHE A 1 376 ? -60.912 -16.216 85.313 1.00 83.25 376 PHE A C 1
ATOM 2945 O O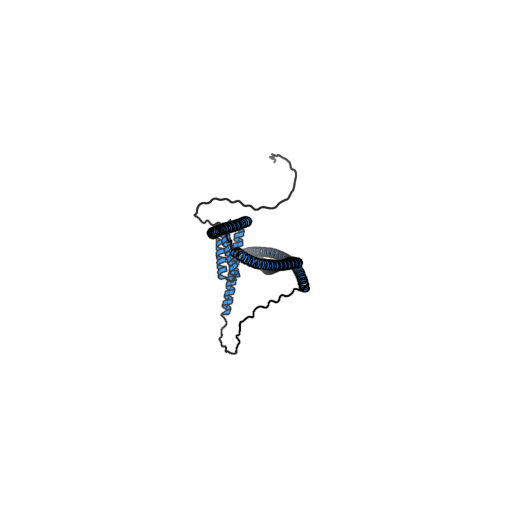 . PHE A 1 376 ? -61.910 -16.676 85.859 1.00 83.25 376 PHE A O 1
ATOM 2952 N N . GLU A 1 377 ? -59.780 -16.914 85.196 1.00 80.88 377 GLU A N 1
ATOM 2953 C CA . GLU A 1 377 ? -59.597 -18.265 85.742 1.00 80.88 377 GLU A CA 1
ATOM 2954 C C . GLU A 1 377 ? -59.839 -18.296 87.257 1.00 80.88 377 GLU A C 1
ATOM 2956 O O . GLU A 1 377 ? -60.623 -19.117 87.739 1.00 80.88 377 GLU A O 1
ATOM 2961 N N . ALA A 1 378 ? -59.244 -17.360 88.006 1.00 82.88 378 ALA A N 1
ATOM 2962 C CA . ALA A 1 378 ? -59.455 -17.251 89.449 1.00 82.88 378 ALA A CA 1
ATOM 2963 C C . ALA A 1 378 ? -60.927 -16.972 89.799 1.00 82.88 378 ALA A C 1
ATOM 2965 O O . ALA A 1 378 ? -61.477 -17.585 90.717 1.00 82.88 378 ALA A O 1
ATOM 2966 N N . ARG A 1 379 ? -61.598 -16.093 89.043 1.00 82.12 379 ARG A N 1
ATOM 2967 C CA . ARG A 1 379 ? -63.017 -15.776 89.250 1.00 82.12 379 ARG A CA 1
ATOM 2968 C C . ARG A 1 379 ? -63.929 -16.958 88.926 1.00 82.12 379 ARG A C 1
ATOM 2970 O O . ARG A 1 379 ? -64.909 -17.175 89.633 1.00 82.12 379 ARG A O 1
ATOM 2977 N N . VAL A 1 380 ? -63.619 -17.728 87.883 1.00 82.50 380 VAL A N 1
ATOM 2978 C CA . VAL A 1 380 ? -64.348 -18.960 87.545 1.00 82.50 380 VAL A CA 1
ATOM 2979 C C . VAL A 1 380 ? -64.174 -20.006 88.645 1.00 82.50 380 VAL A C 1
ATOM 2981 O O . VAL A 1 380 ? -65.157 -20.643 89.027 1.00 82.50 380 VAL A O 1
ATOM 2984 N N . ALA A 1 381 ? -62.967 -20.153 89.200 1.00 82.12 381 ALA A N 1
ATOM 2985 C CA . ALA A 1 381 ? -62.726 -21.048 90.331 1.00 82.12 381 ALA A CA 1
ATOM 2986 C C . ALA A 1 381 ? -63.544 -20.633 91.569 1.00 82.12 381 ALA A C 1
ATOM 2988 O O . ALA A 1 381 ? -64.211 -21.472 92.171 1.00 82.12 381 ALA A O 1
ATOM 2989 N N . GLU A 1 382 ? -63.572 -19.339 91.903 1.00 83.50 382 GLU A N 1
ATOM 2990 C CA . GLU A 1 382 ? -64.390 -18.805 93.002 1.00 83.50 382 GLU A CA 1
ATOM 2991 C C . GLU A 1 382 ? -65.891 -19.057 92.782 1.00 83.50 382 GLU A C 1
ATOM 2993 O O . GLU A 1 382 ? -66.575 -19.559 93.673 1.00 83.50 382 GLU A O 1
ATOM 2998 N N . LEU A 1 383 ? -66.403 -18.751 91.584 1.00 84.75 383 LEU A N 1
ATOM 2999 C CA . LEU A 1 383 ? -67.803 -18.998 91.230 1.00 84.75 383 LEU A CA 1
ATOM 3000 C C . LEU A 1 383 ? -68.155 -20.489 91.289 1.00 84.75 383 LEU A C 1
ATOM 3002 O O . LEU A 1 383 ? -69.269 -20.828 91.678 1.00 84.75 383 LEU A O 1
ATOM 3006 N N . SER A 1 384 ? -67.219 -21.374 90.939 1.00 78.25 384 SER A N 1
ATOM 3007 C CA . SER A 1 384 ? -67.416 -22.826 91.037 1.00 78.25 384 SER A CA 1
ATOM 3008 C C . SER A 1 384 ? -67.585 -23.261 92.494 1.00 78.25 384 SER A C 1
ATOM 3010 O O . SER A 1 384 ? -68.535 -23.970 92.808 1.00 78.25 384 SER A O 1
ATOM 3012 N N . VAL A 1 385 ? -66.745 -22.748 93.402 1.00 88.81 385 VAL A N 1
ATOM 3013 C CA . VAL A 1 385 ? -66.881 -23.000 94.848 1.00 88.81 385 VAL A CA 1
ATOM 3014 C C . VAL A 1 385 ? -68.214 -22.470 95.383 1.00 88.81 385 VAL A C 1
ATOM 3016 O O . VAL A 1 385 ? -68.892 -23.165 96.137 1.00 88.81 385 VAL A O 1
ATOM 3019 N N . GLN A 1 386 ? -68.630 -21.266 94.975 1.00 84.25 386 GLN A N 1
ATOM 3020 C CA . GLN A 1 386 ? -69.933 -20.710 95.367 1.00 84.25 386 GLN A CA 1
ATOM 3021 C C . GLN A 1 386 ? -71.103 -21.562 94.860 1.00 84.25 386 GLN A C 1
ATOM 3023 O O . GLN A 1 386 ? -72.098 -21.731 95.569 1.00 84.25 386 GLN A O 1
ATOM 3028 N N . LEU A 1 387 ? -70.996 -22.099 93.641 1.00 83.69 387 LEU A N 1
ATOM 3029 C CA . LEU A 1 387 ? -72.009 -22.978 93.065 1.00 83.69 387 LEU A CA 1
ATOM 3030 C C . LEU A 1 387 ? -72.108 -24.296 93.845 1.00 83.69 387 LEU A C 1
ATOM 3032 O O . LEU A 1 387 ? -73.221 -24.738 94.133 1.00 83.69 387 LEU A O 1
ATOM 3036 N N . ASP A 1 388 ? -70.973 -24.884 94.227 1.00 82.00 388 ASP A N 1
ATOM 3037 C CA . ASP A 1 388 ? -70.919 -26.110 95.029 1.00 82.00 388 ASP A CA 1
ATOM 3038 C C . ASP A 1 388 ? -71.500 -25.899 96.435 1.00 82.00 388 ASP A C 1
ATOM 3040 O O . ASP A 1 388 ? -72.321 -26.703 96.885 1.00 82.00 388 ASP A O 1
ATOM 3044 N N . ASP A 1 389 ? -71.158 -24.791 97.100 1.00 80.50 389 ASP A N 1
ATOM 3045 C CA . ASP A 1 389 ? -71.702 -24.451 98.422 1.00 80.50 389 ASP A CA 1
ATOM 3046 C C . ASP A 1 389 ? -73.218 -24.209 98.360 1.00 80.50 389 ASP A C 1
ATOM 3048 O O . ASP A 1 389 ? -73.988 -24.795 99.124 1.00 80.50 389 ASP A O 1
ATOM 3052 N N . THR A 1 390 ? -73.681 -23.438 97.370 1.00 80.06 390 THR A N 1
ATOM 3053 C CA . THR A 1 390 ? -75.120 -23.214 97.151 1.00 80.06 390 THR A CA 1
ATOM 3054 C C . THR A 1 390 ? -75.844 -24.528 96.833 1.00 80.06 390 THR A C 1
ATOM 3056 O O . THR A 1 390 ? -76.946 -24.771 97.327 1.00 80.06 390 THR A O 1
ATOM 3059 N N . SER A 1 391 ? -75.228 -25.414 96.044 1.00 77.38 391 SER A N 1
ATOM 3060 C CA . SER A 1 391 ? -75.761 -26.748 95.743 1.00 77.38 391 SER A CA 1
ATOM 3061 C C . SER A 1 391 ? -75.895 -27.607 97.007 1.00 77.38 391 SER A C 1
ATOM 3063 O O . SER A 1 391 ? -76.944 -28.225 97.222 1.00 77.38 391 SER A O 1
ATOM 3065 N N . ALA A 1 392 ? -74.893 -27.591 97.892 1.00 78.25 392 ALA A N 1
ATOM 3066 C CA . ALA A 1 392 ? -74.929 -28.283 99.180 1.00 78.25 392 ALA A CA 1
ATOM 3067 C C . ALA A 1 392 ? -76.002 -27.706 100.126 1.00 78.25 392 ALA A C 1
ATOM 3069 O O . ALA A 1 392 ? -76.746 -28.458 100.767 1.00 78.25 392 ALA A O 1
ATOM 3070 N N . GLN A 1 393 ? -76.163 -26.380 100.168 1.00 76.50 393 GLN A N 1
ATOM 3071 C CA . GLN A 1 393 ? -77.241 -25.721 100.916 1.00 76.50 393 GLN A CA 1
ATOM 3072 C C . GLN A 1 393 ? -78.629 -26.135 100.392 1.00 76.50 393 GLN A C 1
ATOM 3074 O O . GLN A 1 393 ? -79.515 -26.499 101.165 1.00 76.50 393 GLN A O 1
ATOM 3079 N N . VAL A 1 394 ? -78.808 -26.192 99.070 1.00 71.62 394 VAL A N 1
ATOM 3080 C CA . VAL A 1 394 ? -80.058 -26.641 98.432 1.00 71.62 394 VAL A CA 1
ATOM 3081 C C . VAL A 1 394 ? -80.311 -28.147 98.619 1.00 71.62 394 VAL A C 1
ATOM 3083 O O . VAL A 1 394 ? -81.463 -28.582 98.612 1.00 71.62 394 VAL A O 1
ATOM 3086 N N . GLN A 1 395 ? -79.280 -28.981 98.782 1.00 67.88 395 GLN A N 1
ATOM 3087 C CA . GLN A 1 395 ? -79.444 -30.399 99.146 1.00 67.88 395 GLN A CA 1
ATOM 3088 C C . GLN A 1 395 ? -79.789 -30.597 100.630 1.00 67.88 395 GLN A C 1
ATOM 3090 O O . GLN A 1 395 ? -80.543 -31.509 100.965 1.00 67.88 395 GLN A O 1
ATOM 3095 N N . SER A 1 396 ? -79.256 -29.755 101.518 1.00 64.56 396 SER A N 1
ATOM 3096 C CA . SER A 1 396 ? -79.491 -29.844 102.967 1.00 64.56 396 SER A CA 1
ATOM 3097 C C . SER A 1 396 ? -80.825 -29.240 103.418 1.00 64.56 396 SER A C 1
ATOM 3099 O O . SER A 1 396 ? -81.334 -29.623 104.475 1.00 64.56 396 SER A O 1
ATOM 3101 N N . ALA A 1 397 ? -81.441 -28.376 102.605 1.00 63.81 397 ALA A N 1
ATOM 3102 C CA . ALA A 1 397 ? -82.820 -27.928 102.777 1.00 63.81 397 ALA A CA 1
ATOM 3103 C C . ALA A 1 397 ? -83.807 -29.103 102.600 1.00 63.81 397 ALA A C 1
ATOM 3105 O O . ALA A 1 397 ? -84.372 -29.330 101.529 1.00 63.81 397 ALA A O 1
ATOM 3106 N N . LYS A 1 398 ? -84.013 -29.887 103.665 1.00 57.78 398 LYS A N 1
ATOM 3107 C CA . LYS A 1 398 ? -85.038 -30.937 103.722 1.00 57.78 398 LYS A CA 1
ATOM 3108 C C . LYS A 1 398 ? -86.426 -30.297 103.634 1.00 57.78 398 LYS A C 1
ATOM 3110 O O . LYS A 1 398 ? -86.840 -29.589 104.546 1.00 57.78 398 LYS A O 1
ATOM 3115 N N . LEU A 1 399 ? -87.165 -30.590 102.565 1.00 58.50 399 LEU A N 1
ATOM 3116 C CA . LEU A 1 399 ? -88.593 -30.287 102.463 1.00 58.50 399 LEU A CA 1
ATOM 3117 C C . LEU A 1 399 ? -89.377 -31.327 103.271 1.00 58.50 399 LEU A C 1
ATOM 3119 O O . LEU A 1 399 ? -89.763 -32.371 102.750 1.00 58.50 399 LEU A O 1
ATOM 3123 N N . THR A 1 400 ? -89.568 -31.080 104.563 1.00 56.22 400 THR A N 1
ATOM 3124 C CA . THR A 1 400 ? -90.482 -31.873 105.396 1.00 56.22 400 THR A CA 1
ATOM 3125 C C . THR A 1 400 ? -91.924 -31.455 105.108 1.00 56.22 400 THR A C 1
ATOM 3127 O O . THR A 1 400 ? -92.296 -30.319 105.398 1.00 56.22 400 THR A O 1
ATOM 3130 N N . GLY A 1 401 ? -92.719 -32.356 104.524 1.00 57.09 401 GLY A N 1
ATOM 3131 C CA . GLY A 1 401 ? -94.171 -32.194 104.382 1.00 57.09 401 GLY A CA 1
ATOM 3132 C C . GLY A 1 401 ? -94.895 -32.473 105.703 1.00 57.09 401 GLY A C 1
ATOM 3133 O O . GLY A 1 401 ? -94.295 -33.002 106.641 1.00 57.09 401 GLY A O 1
ATOM 3134 N N . ALA A 1 402 ? -96.188 -32.147 105.793 1.00 57.38 402 ALA A N 1
ATOM 3135 C CA . ALA A 1 402 ? -96.958 -32.305 107.031 1.00 57.38 402 ALA A CA 1
ATOM 3136 C C . ALA A 1 402 ? -97.148 -33.785 107.436 1.00 57.38 402 ALA A C 1
ATOM 3138 O O . ALA A 1 402 ? -97.472 -34.078 108.587 1.00 57.38 402 ALA A O 1
ATOM 3139 N N . ASN A 1 403 ? -96.911 -34.725 106.511 1.00 63.41 403 ASN A N 1
ATOM 3140 C CA . ASN A 1 403 ? -96.866 -36.168 106.754 1.00 63.41 403 ASN A CA 1
ATOM 3141 C C . ASN A 1 403 ? -95.826 -36.888 105.850 1.00 63.41 403 ASN A C 1
ATOM 3143 O O . ASN A 1 403 ? -95.180 -36.282 104.986 1.00 63.41 403 ASN A O 1
ATOM 3147 N N . ALA A 1 404 ? -95.632 -38.198 106.060 1.00 67.94 404 ALA A N 1
ATOM 3148 C CA . ALA A 1 404 ? -94.610 -39.000 105.370 1.00 67.94 404 ALA A CA 1
ATOM 3149 C C . ALA A 1 404 ? -94.867 -39.186 103.855 1.00 67.94 404 ALA A C 1
ATOM 3151 O O . ALA A 1 404 ? -93.921 -39.227 103.062 1.00 67.94 404 ALA A O 1
ATOM 3152 N N . GLU A 1 405 ? -96.131 -39.255 103.430 1.00 70.50 405 GLU A N 1
ATOM 3153 C CA . GLU A 1 405 ? -96.507 -39.382 102.013 1.00 70.50 405 GLU A CA 1
ATOM 3154 C C . GLU A 1 405 ? -96.284 -38.071 101.248 1.00 70.50 405 GLU A C 1
ATOM 3156 O O . GLU A 1 405 ? -95.737 -38.077 100.143 1.00 70.50 405 GLU A O 1
ATOM 3161 N N . GLU A 1 406 ? -96.617 -36.935 101.862 1.00 68.94 406 GLU A N 1
ATOM 3162 C CA . GLU A 1 406 ? -96.406 -35.603 101.296 1.00 68.94 406 GLU A CA 1
ATOM 3163 C C . GLU A 1 406 ? -94.915 -35.264 101.189 1.00 68.94 406 GLU A C 1
ATOM 3165 O O . GLU A 1 406 ? -94.469 -34.761 100.159 1.00 68.94 406 GLU A O 1
ATOM 3170 N N . THR A 1 407 ? -94.114 -35.654 102.186 1.00 69.75 407 THR A N 1
ATOM 3171 C CA . THR A 1 407 ? -92.643 -35.549 102.129 1.00 69.75 407 THR A CA 1
ATOM 3172 C C . THR A 1 407 ? -92.069 -36.338 100.945 1.00 69.75 407 THR A C 1
ATOM 3174 O O . THR A 1 407 ? -91.195 -35.853 100.226 1.00 69.75 407 THR A O 1
ATOM 3177 N N . THR A 1 408 ? -92.599 -37.537 100.681 1.00 75.00 408 THR A N 1
ATOM 3178 C CA . THR A 1 408 ? -92.151 -38.381 99.560 1.00 75.00 408 THR A CA 1
ATOM 3179 C C . THR A 1 408 ? -92.571 -37.804 98.202 1.00 75.00 408 THR A C 1
ATOM 3181 O O . THR A 1 408 ? -91.805 -37.863 97.236 1.00 75.00 408 THR A O 1
ATOM 3184 N N . ARG A 1 409 ? -93.770 -37.213 98.112 1.00 76.81 409 ARG A N 1
ATOM 3185 C CA . ARG A 1 409 ? -94.249 -36.531 96.900 1.00 76.81 409 ARG A CA 1
ATOM 3186 C C . ARG A 1 409 ? -93.428 -35.275 96.598 1.00 76.81 409 ARG A C 1
ATOM 3188 O O . ARG A 1 409 ? -92.988 -35.121 95.462 1.00 76.81 409 ARG A O 1
ATOM 3195 N N . LEU A 1 410 ? -93.172 -34.435 97.604 1.00 74.06 410 LEU A N 1
ATOM 3196 C CA . LEU A 1 410 ? -92.357 -33.224 97.463 1.00 74.06 410 LEU A CA 1
ATOM 3197 C C . LEU A 1 410 ? -90.918 -33.549 97.055 1.00 74.06 410 LEU A C 1
ATOM 3199 O O . LEU A 1 410 ? -90.367 -32.861 96.203 1.00 74.06 410 LEU A O 1
ATOM 3203 N N . ALA A 1 411 ? -90.326 -34.623 97.587 1.00 72.81 411 ALA A N 1
ATOM 3204 C CA . ALA A 1 411 ? -88.996 -35.069 97.173 1.00 72.81 411 ALA A CA 1
ATOM 3205 C C . ALA A 1 411 ? -88.948 -35.457 95.681 1.00 72.81 411 ALA A C 1
ATOM 3207 O O . ALA A 1 411 ? -88.069 -34.986 94.958 1.00 72.81 411 ALA A O 1
ATOM 3208 N N . LYS A 1 412 ? -89.923 -36.245 95.200 1.00 78.00 412 LYS A N 1
ATOM 3209 C CA . LYS A 1 412 ? -90.021 -36.633 93.778 1.00 78.00 412 LYS A CA 1
ATOM 3210 C C . LYS A 1 412 ? -90.281 -35.441 92.859 1.00 78.00 412 LYS A C 1
ATOM 3212 O O . LYS A 1 412 ? -89.699 -35.351 91.781 1.00 78.00 412 LYS A O 1
ATOM 3217 N N . GLU A 1 413 ? -91.154 -34.525 93.270 1.00 76.62 413 GLU A N 1
ATOM 3218 C CA . GLU A 1 413 ? -91.455 -33.313 92.507 1.00 76.62 413 GLU A CA 1
ATOM 3219 C C . GLU A 1 413 ? -90.234 -32.386 92.431 1.00 76.62 413 GLU A C 1
ATOM 3221 O O . GLU A 1 413 ? -89.905 -31.883 91.358 1.00 76.62 413 GLU A O 1
ATOM 3226 N N . ASN A 1 414 ? -89.490 -32.236 93.530 1.00 75.94 414 ASN A N 1
ATOM 3227 C CA . ASN A 1 414 ? -88.258 -31.451 93.543 1.00 75.94 414 ASN A CA 1
ATOM 3228 C C . ASN A 1 414 ? -87.168 -32.079 92.658 1.00 75.94 414 ASN A C 1
ATOM 3230 O O . ASN A 1 414 ? -86.485 -31.366 91.925 1.00 75.94 414 ASN A O 1
ATOM 3234 N N . GLU A 1 415 ? -87.035 -33.407 92.666 1.00 79.81 415 GLU A N 1
ATOM 3235 C CA . GLU A 1 415 ? -86.124 -34.133 91.774 1.00 79.81 415 GLU A CA 1
ATOM 3236 C C . GLU A 1 415 ? -86.494 -33.938 90.293 1.00 79.81 415 GLU A C 1
ATOM 3238 O O . GLU A 1 415 ? -85.622 -33.682 89.456 1.00 79.81 415 GLU A O 1
ATOM 3243 N N . LEU A 1 416 ? -87.789 -33.977 89.960 1.00 81.94 416 LEU A N 1
ATOM 3244 C CA . LEU A 1 416 ? -88.268 -33.701 88.605 1.00 81.94 416 LEU A CA 1
ATOM 3245 C C . LEU A 1 416 ? -87.954 -32.258 88.177 1.00 81.94 416 LEU A C 1
ATOM 3247 O O . LEU A 1 416 ? -87.432 -32.047 87.081 1.00 81.94 416 LEU A O 1
ATOM 3251 N N . LEU A 1 417 ? -88.211 -31.271 89.043 1.00 80.00 417 LEU A N 1
ATOM 3252 C CA . LEU A 1 417 ? -87.920 -29.860 88.768 1.00 80.00 417 LEU A CA 1
ATOM 3253 C C . LEU A 1 417 ? -86.417 -29.606 88.595 1.00 80.00 417 LEU A C 1
ATOM 3255 O O . LEU A 1 417 ? -86.025 -28.914 87.655 1.00 80.00 417 LEU A O 1
ATOM 3259 N N . ARG A 1 418 ? -85.558 -30.225 89.419 1.00 76.88 418 ARG A N 1
ATOM 3260 C CA . ARG A 1 418 ? -84.094 -30.169 89.243 1.00 76.88 418 ARG A CA 1
ATOM 3261 C C . ARG A 1 418 ? -83.677 -30.718 87.881 1.00 76.88 418 ARG A C 1
ATOM 3263 O O . ARG A 1 418 ? -82.899 -30.076 87.178 1.00 76.88 418 ARG A O 1
ATOM 3270 N N . ASN A 1 419 ? -84.233 -31.859 87.472 1.00 81.56 419 ASN A N 1
ATOM 3271 C CA . ASN A 1 419 ? -83.948 -32.453 86.166 1.00 81.56 419 ASN A CA 1
ATOM 3272 C C . ASN A 1 419 ? -84.410 -31.569 84.993 1.00 81.56 419 ASN A C 1
ATOM 3274 O O . ASN A 1 419 ? -83.719 -31.505 83.972 1.00 81.56 419 ASN A O 1
ATOM 3278 N N . ILE A 1 420 ? -85.542 -30.868 85.128 1.00 82.75 420 ILE A N 1
ATOM 3279 C CA . ILE A 1 420 ? -86.026 -29.913 84.119 1.00 82.75 420 ILE A CA 1
ATOM 3280 C C . ILE A 1 420 ? -85.089 -28.700 84.034 1.00 82.75 420 ILE A C 1
ATOM 3282 O O . ILE A 1 420 ? -84.641 -28.368 82.938 1.00 82.75 420 ILE A O 1
ATOM 3286 N N . VAL A 1 421 ? -84.726 -28.090 85.168 1.00 79.62 421 VAL A N 1
ATOM 3287 C CA . VAL A 1 421 ? -83.839 -26.910 85.207 1.00 79.62 421 VAL A CA 1
ATOM 3288 C C . VAL A 1 421 ? -82.448 -27.229 84.652 1.00 79.62 421 VAL A C 1
ATOM 3290 O O . VAL A 1 421 ? -81.914 -26.465 83.850 1.00 79.62 421 VAL A O 1
ATOM 3293 N N . VAL A 1 422 ? -81.869 -28.381 85.011 1.00 80.44 422 VAL A N 1
ATOM 3294 C CA . VAL A 1 422 ? -80.567 -28.819 84.473 1.00 80.44 422 VAL A CA 1
ATOM 3295 C C . VAL A 1 422 ? -80.629 -29.019 82.957 1.00 80.44 422 VAL A C 1
ATOM 3297 O O . VAL A 1 422 ? -79.677 -28.684 82.250 1.00 80.44 422 VAL A O 1
ATOM 3300 N N . ARG A 1 423 ? -81.737 -29.560 82.436 1.00 81.69 423 ARG A N 1
ATOM 3301 C CA . ARG A 1 423 ? -81.924 -29.739 80.991 1.00 81.69 423 ARG A CA 1
ATOM 3302 C C . ARG A 1 423 ? -82.036 -28.399 80.268 1.00 81.69 423 ARG A C 1
ATOM 3304 O O . ARG A 1 423 ? -81.398 -28.235 79.236 1.00 81.69 423 ARG A O 1
ATOM 3311 N N . GLU A 1 424 ? -82.793 -27.459 80.824 1.00 81.75 424 GLU A N 1
ATOM 3312 C CA . GLU A 1 424 ? -83.001 -26.123 80.254 1.00 81.75 424 GLU A CA 1
ATOM 3313 C C . GLU A 1 424 ? -81.676 -25.345 80.179 1.00 81.75 424 GLU A C 1
ATOM 3315 O O . GLU A 1 424 ? -81.269 -24.924 79.098 1.00 81.75 424 GLU A O 1
ATOM 3320 N N . ARG A 1 425 ? -80.885 -25.346 81.263 1.00 80.38 425 ARG A N 1
ATOM 3321 C CA . ARG A 1 425 ? -79.552 -24.716 81.277 1.00 80.38 425 ARG A CA 1
ATOM 3322 C C . ARG A 1 425 ? -78.562 -25.338 80.294 1.00 80.38 425 ARG A C 1
ATOM 3324 O O . ARG A 1 425 ? -77.763 -24.622 79.692 1.00 80.38 425 ARG A O 1
ATOM 3331 N N . LYS A 1 426 ? -78.606 -26.661 80.095 1.00 75.06 426 LYS A N 1
ATOM 3332 C CA . LYS A 1 426 ? -77.804 -27.329 79.052 1.00 75.06 426 LYS A CA 1
ATOM 3333 C C . LYS A 1 426 ? -78.251 -26.931 77.643 1.00 75.06 426 LYS A C 1
ATOM 3335 O O . LYS A 1 426 ? -77.418 -26.856 76.741 1.00 75.06 426 LYS A O 1
ATOM 3340 N N . GLU A 1 427 ? -79.539 -26.681 77.443 1.00 80.19 427 GLU A N 1
ATOM 3341 C CA . GLU A 1 427 ? -80.084 -26.215 76.169 1.00 80.19 427 GLU A CA 1
ATOM 3342 C C . GLU A 1 427 ? -79.685 -24.757 75.889 1.00 80.19 427 GLU A C 1
ATOM 3344 O O . GLU A 1 427 ? -79.231 -24.450 74.787 1.00 80.19 427 GLU A O 1
ATOM 3349 N N . GLU A 1 428 ? -79.754 -23.875 76.892 1.00 77.81 428 GLU A N 1
ATOM 3350 C CA . GLU A 1 428 ? -79.280 -22.488 76.793 1.00 77.81 428 GLU A CA 1
ATOM 3351 C C . GLU A 1 428 ? -77.779 -22.408 76.494 1.00 77.81 428 GLU A C 1
ATOM 3353 O O . GLU A 1 428 ? -77.374 -21.674 75.591 1.00 77.81 428 GLU A O 1
ATOM 3358 N N . ALA A 1 429 ? -76.950 -23.202 77.183 1.00 76.62 429 ALA A N 1
ATOM 3359 C CA . ALA A 1 429 ? -75.508 -23.242 76.932 1.00 76.62 429 ALA A CA 1
ATOM 3360 C C . ALA A 1 429 ? -75.190 -23.673 75.489 1.00 76.62 429 ALA A C 1
ATOM 3362 O O . ALA A 1 429 ? -74.353 -23.056 74.825 1.00 76.62 429 ALA A O 1
ATOM 3363 N N . ARG A 1 430 ? -75.906 -24.680 74.967 1.00 75.88 430 ARG A N 1
ATOM 3364 C CA . ARG A 1 430 ? -75.773 -25.108 73.565 1.00 75.88 430 ARG A CA 1
ATOM 3365 C C . ARG A 1 430 ? -76.219 -24.024 72.585 1.00 75.88 430 ARG A C 1
ATOM 3367 O O . ARG A 1 430 ? -75.534 -23.794 71.591 1.00 75.88 430 ARG A O 1
ATOM 3374 N N . ARG A 1 431 ? -77.317 -23.315 72.872 1.00 76.88 431 ARG A N 1
ATOM 3375 C CA . ARG A 1 431 ? -77.786 -22.183 72.049 1.00 76.88 431 ARG A CA 1
ATOM 3376 C C . ARG A 1 431 ? -76.790 -21.026 72.038 1.00 76.88 431 ARG A C 1
ATOM 3378 O O . ARG A 1 431 ? -76.577 -20.429 70.988 1.00 76.88 431 ARG A O 1
ATOM 3385 N N . TYR A 1 432 ? -76.161 -20.726 73.172 1.00 78.56 432 TYR A N 1
ATOM 3386 C CA . TYR A 1 432 ? -75.155 -19.669 73.265 1.00 78.56 432 TYR A CA 1
ATOM 3387 C C . TYR A 1 432 ? -73.887 -20.016 72.473 1.00 78.56 432 TYR A C 1
ATOM 3389 O O . TYR A 1 432 ? -73.403 -19.195 71.696 1.00 78.56 432 TYR A O 1
ATOM 3397 N N . GLN A 1 433 ? -73.395 -21.256 72.588 1.00 71.50 433 GLN A N 1
ATOM 3398 C CA . GLN A 1 433 ? -72.262 -21.740 71.787 1.00 71.50 433 GLN A CA 1
ATOM 3399 C C . GLN A 1 433 ? -72.569 -21.732 70.284 1.00 71.50 433 GLN A C 1
ATOM 3401 O O . GLN A 1 433 ? -71.743 -21.264 69.503 1.00 71.50 433 GLN A O 1
ATOM 3406 N N . ALA A 1 434 ? -73.767 -22.172 69.882 1.00 74.19 434 ALA A N 1
ATOM 3407 C CA . ALA A 1 434 ? -74.201 -22.116 68.486 1.00 74.19 434 ALA A CA 1
ATOM 3408 C C . ALA A 1 434 ? -74.268 -20.671 67.958 1.00 74.19 434 ALA A C 1
ATOM 3410 O O . ALA A 1 434 ? -73.851 -20.405 66.834 1.00 74.19 434 ALA A O 1
ATOM 3411 N N . LYS A 1 435 ? -74.732 -19.721 68.780 1.00 72.56 435 LYS A N 1
ATOM 3412 C CA . LYS A 1 435 ? -74.815 -18.302 68.408 1.00 72.56 435 LYS A CA 1
ATOM 3413 C C . LYS A 1 435 ? -73.437 -17.643 68.273 1.00 72.56 435 LYS A C 1
ATOM 3415 O O . LYS A 1 435 ? -73.257 -16.830 67.375 1.00 72.56 435 LYS A O 1
ATOM 3420 N N . ASN A 1 436 ? -72.469 -18.009 69.116 1.00 71.19 436 ASN A N 1
ATOM 3421 C CA . ASN A 1 436 ? -71.089 -17.525 68.995 1.00 71.19 436 ASN A CA 1
ATOM 3422 C C . ASN A 1 436 ? -70.369 -18.094 67.766 1.00 71.19 436 ASN A C 1
ATOM 3424 O O . ASN A 1 436 ? -69.639 -17.360 67.111 1.00 71.19 436 ASN A O 1
ATOM 3428 N N . LEU A 1 437 ? -70.594 -19.368 67.425 1.00 67.44 437 LEU A N 1
ATOM 3429 C CA . LEU A 1 437 ? -70.060 -19.967 66.194 1.00 67.44 437 LEU A CA 1
ATOM 3430 C C . LEU A 1 437 ? -70.595 -19.269 64.935 1.00 67.44 437 LEU A C 1
ATOM 3432 O O . LEU A 1 437 ? -69.843 -19.063 63.994 1.00 67.44 437 LEU A O 1
ATOM 3436 N N . MET A 1 438 ? -71.856 -18.833 64.953 1.00 66.88 438 MET A N 1
ATOM 3437 C CA . MET A 1 438 ? -72.498 -18.120 63.841 1.00 66.88 438 MET A CA 1
ATOM 3438 C C . MET A 1 438 ? -72.075 -16.638 63.710 1.00 66.88 438 MET A C 1
ATOM 3440 O O . MET A 1 438 ? -72.389 -16.004 62.712 1.00 66.88 438 MET A O 1
ATOM 3444 N N . LEU A 1 439 ? -71.405 -16.071 64.722 1.00 57.34 439 LEU A N 1
ATOM 3445 C CA . LEU A 1 439 ? -70.857 -14.702 64.722 1.00 57.34 439 LEU A CA 1
ATOM 3446 C C . LEU A 1 439 ? -69.349 -14.658 64.407 1.00 57.34 439 LEU A C 1
ATOM 3448 O O . LEU A 1 439 ? -68.788 -13.568 64.310 1.00 57.34 439 LEU A O 1
ATOM 3452 N N . ALA A 1 440 ? -68.694 -15.821 64.327 1.00 52.88 440 ALA A N 1
ATOM 3453 C CA . ALA A 1 440 ? -67.263 -15.968 64.059 1.00 52.88 440 ALA A CA 1
ATOM 3454 C C . ALA A 1 440 ? -66.947 -16.448 62.623 1.00 52.88 440 ALA A C 1
ATOM 3456 O O . ALA A 1 440 ? -65.770 -16.486 62.261 1.00 52.88 440 ALA A O 1
ATOM 3457 N N . GLU A 1 441 ? -67.970 -16.800 61.831 1.00 43.50 441 GLU A N 1
ATOM 3458 C CA . GLU A 1 441 ? -67.944 -16.761 60.353 1.00 43.50 441 GLU A CA 1
ATOM 3459 C C . GLU A 1 441 ? -68.236 -15.338 59.867 1.00 43.50 441 GLU A C 1
ATOM 3461 O O . GLU A 1 441 ? -67.600 -14.924 58.870 1.00 43.50 441 GLU A O 1
#

Radius of gyration: 62.96 Å; chains: 1; bounding box: 143×69×181 Å